Protein AF-A0A4Q3SPD7-F1 (afdb_monomer)

Radius of gyration: 38.44 Å; Cα contacts (8 Å, |Δi|>4): 669; chains: 1; bounding box: 92×54×125 Å

Mean predicted aligned error: 10.83 Å

Sequence (596 aa):
MHRRLLTLSLLIVLCNSGFAQQTYPFKVAFDRMLWHENVDKQQQRFLAPDGSIKFAIADAAKSQMLDAVTDAVDKTQQRIEQDSTTNGQVKTKYLRSLELMIRKYADRFDKKDFTPSIASPLIEGFNECMKLDEKGKSFEPVIQNYEYGVGKILTETFIYPPENPGSQASQVTVMLKYLYKYPDEILPELRKNPGLPHADSLIKIAAERDIRKLYDYAASRNALGTKIRNHPDETVRTVAAMASSKSGQLYFPFLDNVLKGKIRMEDIDKVKDNDFQYFRLMVNTRVDYARRLLPPTRDTAFEMQALTDMMARKAKDYFIREINALHANENENVRFKRIEGLTPQELYYLIVLGEDEIYTSSYLNVYKRIFQRMATPRSDSLLMSVNGDYFRKFIKMAAGYNTLNDFLSRMGKGNDSTLIKAFVIGLERSKDRGNLEDAVDVADSYSSIMDKNPAIAKYILDEVKRSYAVNVRNNNKKGKVIYNLLQVLFESADTTRKVDLSAKLGIPPIYSVDYKSLTDSAGRVVQQVFFYGDDDKDGQNSYVNFMAMFQGKADWKIAENPTRQWVTITSAKGKPIVIYANKPLYGENDPDAAAQ

pLDDT: mean 90.22, std 12.82, range [31.22, 98.81]

Secondary structure (DSSP, 8-state):
-------SSSSSSS----------SS---GGGHHHHHHHHHHHTTTB-TTSSB-S---HHHHHHHHHIIIIIHHHHHHHHHH-SSS-HHHHHHHHHHHHHHHHHHHHHTTBTTB-GGGHHHHHHHHHHHHHHHTTT---HHHHHHS-HHHHHHHHHH--SSSPPTTHHHHHHHHHHHHHHH-GGGHHHHHHH-TT-TTHHHHHHHHHHH-HHHHHHHHHSSSHHHHHHHT-SSHHHHHHHHHHHSTTGGGGGGGHHHHHTTSS-HHHHHTTTT-HHHHHHHHHHHHHHHHHHHSTTT----TTHHHHHHHHHHHIIIIIIHHHHHTTT---HHHHTGGGTT--HHHHHHHHHHTTTT--HHHHHHHHHHHHHH-SS--HHHHHHHTTTTTHHHHHHHHHHTT-HHHHHHTSPTTHHHHHHHHHHTTGGG-SSSS--HHHHHHHHHHHHHHHH-HHHHHHHHHHHHHHHHHHHHTT-HHHHHHHHHHHHHHHHHSGGG---HHHHHT---SS---GGGSB-TTS-EEEEE-----TT-HHHHHHHHHHHTTTT-TTEEEEE-TTSSEEEEEESSSS-EEEEEEPPP-SSS--HHHH-

Structure (mmCIF, N/CA/C/O backbone):
data_AF-A0A4Q3SPD7-F1
#
_entry.id   AF-A0A4Q3SPD7-F1
#
loop_
_atom_site.group_PDB
_atom_site.id
_atom_site.type_symbol
_atom_site.label_atom_id
_atom_site.label_alt_id
_atom_site.label_comp_id
_atom_site.label_asym_id
_atom_site.label_entity_id
_atom_site.label_seq_id
_atom_site.pdbx_PDB_ins_code
_atom_site.Cartn_x
_atom_site.Cartn_y
_atom_site.Cartn_z
_atom_site.occupancy
_atom_site.B_iso_or_equiv
_atom_site.auth_seq_id
_atom_site.auth_comp_id
_atom_site.auth_asym_id
_atom_site.auth_atom_id
_atom_site.pdbx_PDB_model_num
ATOM 1 N N . MET A 1 1 ? 28.235 3.013 88.248 1.00 39.62 1 MET A N 1
ATOM 2 C CA . MET A 1 1 ? 26.810 2.617 88.169 1.00 39.62 1 MET A CA 1
ATOM 3 C C . MET A 1 1 ? 25.947 3.779 88.661 1.00 39.62 1 MET A C 1
ATOM 5 O O . MET A 1 1 ? 25.801 3.976 89.860 1.00 39.62 1 MET A O 1
ATOM 9 N N . HIS A 1 2 ? 25.469 4.618 87.740 1.00 33.81 2 HIS A N 1
ATOM 10 C CA . HIS A 1 2 ? 24.621 5.797 87.985 1.00 33.81 2 HIS A CA 1
ATOM 11 C C . HIS A 1 2 ? 23.320 5.590 87.196 1.00 33.81 2 HIS A C 1
ATOM 13 O O . HIS A 1 2 ? 23.377 5.250 86.023 1.00 33.81 2 HIS A O 1
ATOM 19 N N . ARG A 1 3 ? 22.184 5.421 87.879 1.00 35.62 3 ARG A N 1
ATOM 20 C CA . ARG A 1 3 ? 21.223 6.442 88.352 1.00 35.62 3 ARG A CA 1
ATOM 21 C C . ARG A 1 3 ? 20.311 6.992 87.243 1.00 35.62 3 ARG A C 1
ATOM 23 O O . ARG A 1 3 ? 20.746 7.669 86.325 1.00 35.62 3 ARG A O 1
ATOM 30 N N . ARG A 1 4 ? 19.021 6.698 87.442 1.00 41.88 4 ARG A N 1
ATOM 31 C CA . ARG A 1 4 ? 17.816 7.363 86.926 1.00 41.88 4 ARG A CA 1
ATOM 32 C C . ARG A 1 4 ? 17.963 8.893 86.911 1.00 41.88 4 ARG A C 1
ATOM 34 O O . ARG A 1 4 ? 18.362 9.420 87.942 1.00 41.88 4 ARG A O 1
ATOM 41 N N . LEU A 1 5 ? 17.560 9.547 85.814 1.00 39.69 5 LEU A N 1
ATOM 42 C CA . LEU A 1 5 ? 16.805 10.818 85.717 1.00 39.69 5 LEU A CA 1
ATOM 43 C C . LEU A 1 5 ? 17.009 11.433 84.321 1.00 39.69 5 LEU A C 1
ATOM 45 O O . LEU A 1 5 ? 18.045 12.036 84.084 1.00 39.69 5 LEU A O 1
ATOM 49 N N . LEU A 1 6 ? 16.026 11.288 83.424 1.00 36.50 6 LEU A N 1
ATOM 50 C CA . LEU A 1 6 ? 15.615 12.321 82.452 1.00 36.50 6 LEU A CA 1
ATOM 51 C C . LEU A 1 6 ? 14.351 11.858 81.702 1.00 36.50 6 LEU A C 1
ATOM 53 O O . LEU A 1 6 ? 14.340 11.547 80.517 1.00 36.50 6 LEU A O 1
ATOM 57 N N . THR A 1 7 ? 13.263 11.760 82.463 1.00 42.75 7 THR A N 1
ATOM 58 C CA . THR A 1 7 ? 11.887 11.925 81.975 1.00 42.75 7 THR A CA 1
ATOM 59 C C . THR A 1 7 ? 11.552 13.419 81.927 1.00 42.75 7 THR A C 1
ATOM 61 O O . THR A 1 7 ? 12.096 14.175 82.727 1.00 42.75 7 THR A O 1
ATOM 64 N N . LEU A 1 8 ? 10.596 13.787 81.063 1.00 40.22 8 LEU A N 1
ATOM 65 C CA . LEU A 1 8 ? 10.052 15.131 80.782 1.00 40.22 8 LEU A CA 1
ATOM 66 C C . LEU A 1 8 ? 10.917 16.008 79.863 1.00 40.22 8 LEU A C 1
ATOM 68 O O . LEU A 1 8 ? 11.826 16.674 80.340 1.00 40.22 8 LEU A O 1
ATOM 72 N N . SER A 1 9 ? 10.588 16.027 78.559 1.00 37.09 9 SER A N 1
ATOM 73 C CA . SER A 1 9 ? 10.595 17.219 77.665 1.00 37.09 9 SER A CA 1
ATOM 74 C C . SER A 1 9 ? 10.447 16.892 76.164 1.00 37.09 9 SER A C 1
ATOM 76 O O . SER A 1 9 ? 10.508 17.799 75.344 1.00 37.09 9 SER A O 1
ATOM 78 N N . LEU A 1 10 ? 10.211 15.636 75.761 1.00 34.19 10 LEU A N 1
ATOM 79 C CA . LEU A 1 10 ? 10.051 15.281 74.339 1.00 34.19 10 LEU A CA 1
ATOM 80 C C . LEU A 1 10 ? 8.706 14.602 74.032 1.00 34.19 10 LEU A C 1
ATOM 82 O O . LEU A 1 10 ? 8.649 13.585 73.351 1.00 34.19 10 LEU A O 1
ATOM 86 N N . LEU A 1 11 ? 7.615 15.144 74.580 1.00 36.06 11 LEU A N 1
ATOM 87 C CA . LEU A 1 11 ? 6.262 14.631 74.338 1.00 36.06 11 LEU A CA 1
ATOM 88 C C . LEU A 1 11 ? 5.234 15.744 74.083 1.00 36.06 11 LEU A C 1
ATOM 90 O O . LEU A 1 11 ? 4.085 15.590 74.456 1.00 36.06 11 LEU A O 1
ATOM 94 N N . ILE A 1 12 ? 5.631 16.872 73.478 1.00 39.94 12 ILE A N 1
ATOM 95 C CA . ILE A 1 12 ? 4.698 17.912 72.988 1.00 39.94 12 ILE A CA 1
ATOM 96 C C . ILE A 1 12 ? 5.295 18.620 71.752 1.00 39.94 12 ILE A C 1
ATOM 98 O O . ILE A 1 12 ? 5.558 19.810 71.807 1.00 39.94 12 ILE A O 1
ATOM 102 N N . VAL A 1 13 ? 5.565 17.914 70.640 1.00 38.75 13 VAL A N 1
ATOM 103 C CA . VAL A 1 13 ? 5.771 18.559 69.307 1.00 38.75 13 VAL A CA 1
ATOM 104 C C . VAL A 1 13 ? 5.220 17.720 68.125 1.00 38.75 13 VAL A C 1
ATOM 106 O O . VAL A 1 13 ? 5.372 18.100 66.974 1.00 38.75 13 VAL A O 1
ATOM 109 N N . LEU A 1 14 ? 4.510 16.602 68.340 1.00 37.41 14 LEU A N 1
ATOM 110 C CA . LEU A 1 14 ? 4.009 15.753 67.230 1.00 37.41 14 LEU A CA 1
ATOM 111 C C . LEU A 1 14 ? 2.479 15.623 67.139 1.00 37.41 14 LEU A C 1
ATOM 113 O O . LEU A 1 14 ? 1.964 14.652 66.597 1.00 37.41 14 LEU A O 1
ATOM 117 N N . CYS A 1 15 ? 1.731 16.618 67.609 1.00 37.59 15 CYS A N 1
ATOM 118 C CA . CYS A 1 15 ? 0.287 16.710 67.368 1.00 37.59 15 CYS A CA 1
ATOM 119 C C . CYS A 1 15 ? -0.075 18.119 66.904 1.00 37.59 15 CYS A C 1
ATOM 121 O O . CYS A 1 15 ? -0.660 18.889 67.649 1.00 37.59 15 CYS A O 1
ATOM 123 N N . ASN A 1 16 ? 0.342 18.470 65.688 1.00 32.50 16 ASN A N 1
ATOM 124 C CA . ASN A 1 16 ? -0.227 19.576 64.915 1.00 32.50 16 ASN A CA 1
ATOM 125 C C . ASN A 1 16 ? 0.020 19.334 63.418 1.00 32.50 16 ASN A C 1
ATOM 127 O O . ASN A 1 16 ? 0.644 20.118 62.715 1.00 32.50 16 ASN A O 1
ATOM 131 N N . SER A 1 17 ? -0.473 18.204 62.921 1.00 33.53 17 SER A N 1
ATOM 132 C CA . SER A 1 17 ? -1.055 18.166 61.580 1.00 33.53 17 SER A CA 1
ATOM 133 C C . SER A 1 17 ? -2.545 17.978 61.816 1.00 33.53 17 SER A C 1
ATOM 135 O O . SER A 1 17 ? -3.012 16.875 62.081 1.00 33.53 17 SER A O 1
ATOM 137 N N . GLY A 1 18 ? -3.269 19.096 61.871 1.00 31.22 18 GLY A N 1
ATOM 138 C CA . GLY A 1 18 ? -4.717 19.068 61.982 1.00 31.22 18 GLY A CA 1
ATOM 139 C C . GLY A 1 18 ? -5.280 18.239 60.834 1.00 31.22 18 GLY A C 1
ATOM 140 O O . GLY A 1 18 ? -5.078 18.574 59.669 1.00 31.22 18 GLY A O 1
ATOM 141 N N . PHE A 1 19 ? -5.993 17.165 61.166 1.00 34.12 19 PHE A N 1
ATOM 142 C CA . PHE A 1 19 ? -7.056 16.682 60.302 1.00 34.12 19 PHE A CA 1
ATOM 143 C C . PHE A 1 19 ? -8.060 17.831 60.230 1.00 34.12 19 PHE A C 1
ATOM 145 O O . PHE A 1 19 ? -8.845 18.033 61.154 1.00 34.12 19 PHE A O 1
ATOM 152 N N . ALA A 1 20 ? -7.961 18.665 59.194 1.00 35.44 20 ALA A N 1
ATOM 153 C CA . ALA A 1 20 ? -9.017 19.607 58.885 1.00 35.44 20 ALA A CA 1
ATOM 154 C C . ALA A 1 20 ? -10.271 18.763 58.642 1.00 35.44 20 ALA A C 1
ATOM 156 O O . ALA A 1 20 ? -10.346 18.027 57.662 1.00 35.44 20 ALA A O 1
ATOM 157 N N . GLN A 1 21 ? -11.204 18.796 59.591 1.00 44.88 21 GLN A N 1
ATOM 158 C CA . GLN A 1 21 ? -12.477 18.110 59.465 1.00 44.88 21 GLN A CA 1
ATOM 159 C C . GLN A 1 21 ? -13.222 18.792 58.319 1.00 44.88 21 GLN A C 1
ATOM 161 O O . GLN A 1 21 ? -13.657 19.942 58.439 1.00 44.88 21 GLN A O 1
ATOM 166 N N . GLN A 1 22 ? -13.266 18.121 57.169 1.00 58.56 22 GLN A N 1
ATOM 167 C CA . GLN A 1 22 ? -13.904 18.635 55.968 1.00 58.56 22 GLN A CA 1
ATOM 168 C C . GLN A 1 22 ? -15.369 18.921 56.312 1.00 58.56 22 GLN A C 1
ATOM 170 O O . GLN A 1 22 ? -16.116 18.042 56.741 1.00 58.56 22 GLN A O 1
ATOM 175 N N . THR A 1 23 ? -15.748 20.197 56.264 1.00 69.00 23 THR A N 1
ATOM 176 C CA . THR A 1 23 ? -17.070 20.634 56.715 1.00 69.00 23 THR A CA 1
ATOM 177 C C . THR A 1 23 ? -18.000 20.642 55.511 1.00 69.00 23 THR A C 1
ATOM 179 O O . THR A 1 23 ? -17.898 21.519 54.656 1.00 69.00 23 THR A O 1
ATOM 182 N N . TYR A 1 24 ? -18.892 19.655 55.428 1.00 83.19 24 TYR A N 1
ATOM 183 C CA . TYR A 1 24 ? -19.903 19.588 54.372 1.00 83.19 24 TYR A CA 1
ATOM 184 C C . TYR A 1 24 ? -20.965 20.687 54.554 1.00 83.19 24 TYR A C 1
ATOM 186 O O . TYR A 1 24 ? -21.373 20.965 55.685 1.00 83.19 24 TYR A O 1
ATOM 194 N N . PRO A 1 25 ? -21.504 21.268 53.463 1.00 84.94 25 PRO A N 1
ATOM 195 C CA . PRO A 1 25 ? -22.602 22.239 53.534 1.00 84.94 25 PRO A CA 1
ATOM 196 C C . PRO A 1 25 ? -23.957 21.601 53.906 1.00 84.94 25 PRO A C 1
ATOM 198 O O . PRO A 1 25 ? -24.983 22.277 53.944 1.00 84.94 25 PRO A O 1
ATOM 201 N N . PHE A 1 26 ? -23.982 20.294 54.179 1.00 89.62 26 PHE A N 1
ATOM 202 C CA . PHE A 1 26 ? -25.148 19.523 54.597 1.00 89.62 26 PHE A CA 1
ATOM 203 C C . PHE A 1 26 ? -24.781 18.566 55.739 1.00 89.62 26 PHE A C 1
ATOM 205 O O . PHE A 1 26 ? -23.623 18.200 55.929 1.00 89.62 26 PHE A O 1
ATOM 212 N N . LYS A 1 27 ? -25.784 18.139 56.514 1.00 89.25 27 LYS A N 1
ATOM 213 C CA . LYS A 1 27 ? -25.583 17.209 57.631 1.00 89.25 27 LYS A CA 1
ATOM 214 C C . LYS A 1 27 ? -25.333 15.790 57.111 1.00 89.25 27 LYS A C 1
ATOM 216 O O . LYS A 1 27 ? -26.245 15.177 56.564 1.00 89.25 27 LYS A O 1
ATOM 221 N N . VAL A 1 28 ? -24.132 15.272 57.353 1.00 91.12 28 VAL A N 1
ATOM 222 C CA . VAL A 1 28 ? -23.743 13.881 57.070 1.00 91.12 28 VAL A CA 1
ATOM 223 C C . VAL A 1 28 ? -23.916 13.033 58.329 1.00 91.12 28 VAL A C 1
ATOM 225 O O . VAL A 1 28 ? -23.489 13.432 59.416 1.00 91.12 28 VAL A O 1
ATOM 228 N N . ALA A 1 29 ? -24.550 11.865 58.215 1.00 91.38 29 ALA A N 1
ATOM 229 C CA . ALA A 1 29 ? -24.620 10.934 59.338 1.00 91.38 29 ALA A CA 1
ATOM 230 C C . ALA A 1 29 ? -23.245 10.317 59.647 1.00 91.38 29 ALA A C 1
ATOM 232 O O . ALA A 1 29 ? -22.481 9.967 58.746 1.00 91.38 29 ALA A O 1
ATOM 233 N N . PHE A 1 30 ? -22.940 10.158 60.938 1.00 90.31 30 PHE A N 1
ATOM 234 C CA . PHE A 1 30 ? -21.618 9.729 61.407 1.00 90.31 30 PHE A CA 1
ATOM 235 C C . PHE A 1 30 ? -21.178 8.376 60.825 1.00 90.31 30 PHE A C 1
ATOM 237 O O . PHE A 1 30 ? -20.026 8.215 60.435 1.00 90.31 30 PHE A O 1
ATOM 244 N N . ASP A 1 31 ? -22.108 7.429 60.684 1.00 91.44 31 ASP A N 1
ATOM 245 C CA . ASP A 1 31 ? -21.883 6.098 60.107 1.00 91.44 31 ASP A CA 1
ATOM 246 C C . ASP A 1 31 ? -21.525 6.118 58.609 1.00 91.44 31 ASP A C 1
ATOM 248 O O . ASP A 1 31 ? -21.060 5.109 58.072 1.00 91.44 31 ASP A O 1
ATOM 252 N N . ARG A 1 32 ? -21.722 7.255 57.926 1.00 94.69 32 ARG A N 1
ATOM 253 C CA . ARG A 1 32 ? -21.421 7.429 56.499 1.00 94.69 32 ARG A CA 1
ATOM 254 C C . ARG A 1 32 ? -20.314 8.427 56.188 1.00 94.69 32 ARG A C 1
ATOM 256 O O . ARG A 1 32 ? -19.920 8.491 55.026 1.00 94.69 32 ARG A O 1
ATOM 263 N N . MET A 1 33 ? -19.776 9.129 57.187 1.00 94.62 33 MET A N 1
ATOM 264 C CA . MET A 1 33 ? -18.723 10.137 56.998 1.00 94.62 33 MET A CA 1
ATOM 265 C C . MET A 1 33 ? -17.546 9.596 56.173 1.00 94.62 33 MET A C 1
ATOM 267 O O . MET A 1 33 ? -17.168 10.189 55.170 1.00 94.62 33 MET A O 1
ATOM 271 N N . LEU A 1 34 ? -17.075 8.391 56.509 1.00 95.25 34 LEU A N 1
ATOM 272 C CA . LEU A 1 34 ? -15.985 7.715 55.799 1.00 95.25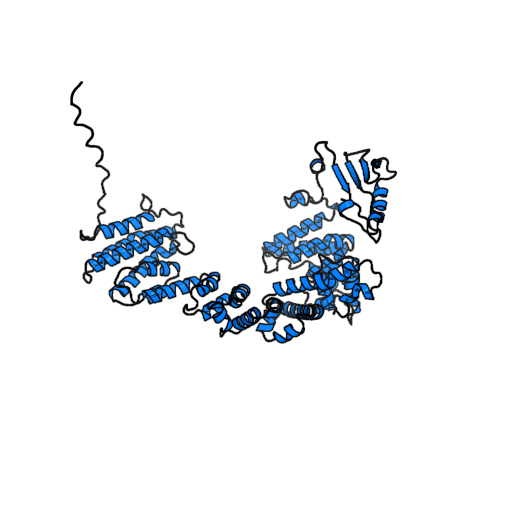 34 LEU A CA 1
ATOM 273 C C . LEU A 1 34 ? -16.244 7.553 54.288 1.00 95.25 34 LEU A C 1
ATOM 275 O O . LEU A 1 34 ? -15.311 7.563 53.490 1.00 95.25 34 LEU A O 1
ATOM 279 N N . TRP A 1 35 ? -17.496 7.346 53.871 1.00 96.19 35 TRP A N 1
ATOM 280 C CA . TRP A 1 35 ? -17.816 7.132 52.458 1.00 96.19 35 TRP A CA 1
ATOM 281 C C . TRP A 1 35 ? -17.808 8.434 51.660 1.00 96.19 35 TRP A C 1
ATOM 283 O O . TRP A 1 35 ? -17.370 8.399 50.515 1.00 96.19 35 TRP A O 1
ATOM 293 N N . HIS A 1 36 ? -18.219 9.552 52.267 1.00 97.00 36 HIS A N 1
ATOM 294 C CA . HIS A 1 36 ? -18.074 10.885 51.669 1.00 97.00 36 HIS A CA 1
ATOM 295 C C . HIS A 1 36 ? -16.592 11.284 51.589 1.00 97.00 36 HIS A C 1
ATOM 297 O O . HIS A 1 36 ? -16.094 11.604 50.516 1.00 97.00 36 HIS A O 1
ATOM 303 N N . GLU A 1 37 ? -15.822 11.093 52.666 1.00 96.25 37 GLU A N 1
ATOM 304 C CA . GLU A 1 37 ? -14.374 11.374 52.670 1.00 96.25 37 GLU A CA 1
ATOM 305 C C . GLU A 1 37 ? -13.610 10.574 51.596 1.00 96.25 37 GLU A C 1
ATOM 307 O O . GLU A 1 37 ? -12.641 11.051 50.999 1.00 96.25 37 GLU A O 1
ATOM 312 N N . ASN A 1 38 ? -14.046 9.343 51.313 1.00 97.50 38 ASN A N 1
ATOM 313 C CA . ASN A 1 38 ? -13.454 8.528 50.256 1.00 97.50 38 ASN A CA 1
ATOM 314 C C . ASN A 1 38 ? -13.746 9.069 48.848 1.00 97.50 38 ASN A C 1
ATOM 316 O O . ASN A 1 38 ? -12.876 8.958 47.984 1.00 97.50 38 ASN A O 1
ATOM 320 N N . VAL A 1 39 ? -14.927 9.646 48.607 1.00 97.44 39 VAL A N 1
ATOM 321 C CA . VAL A 1 39 ? -15.259 10.320 47.341 1.00 97.44 39 VAL A CA 1
ATOM 322 C C . VAL A 1 39 ? -14.387 11.565 47.182 1.00 97.44 39 VAL A C 1
ATOM 324 O O . VAL A 1 39 ? -13.690 11.687 46.170 1.00 97.44 39 VAL A O 1
ATOM 327 N N . ASP A 1 40 ? -14.316 12.400 48.219 1.00 95.44 40 ASP A N 1
ATOM 328 C CA . ASP A 1 40 ? -13.509 13.624 48.242 1.00 95.44 40 ASP A CA 1
ATOM 329 C C . ASP A 1 40 ? -12.033 13.327 47.967 1.00 95.44 40 ASP A C 1
ATOM 331 O O . ASP A 1 40 ? -11.380 13.984 47.152 1.00 95.44 40 ASP A O 1
ATOM 335 N N . LYS A 1 41 ? -11.505 12.254 48.566 1.00 96.56 41 LYS A N 1
ATOM 336 C CA . LYS A 1 41 ? -10.143 11.781 48.303 1.00 96.56 41 LYS A CA 1
ATOM 337 C C . LYS A 1 41 ? -9.902 11.469 46.823 1.00 96.56 41 LYS A C 1
ATOM 339 O O . LYS A 1 41 ? -8.797 11.707 46.330 1.00 96.56 41 LYS A O 1
ATOM 344 N N . GLN A 1 42 ? -10.893 10.937 46.102 1.00 96.44 42 GLN A N 1
ATOM 345 C CA . GLN A 1 42 ? -10.764 10.713 44.660 1.00 96.44 42 GLN A CA 1
ATOM 346 C C . GLN A 1 42 ? -10.896 12.019 43.861 1.00 96.44 42 GLN A C 1
ATOM 348 O O . GLN A 1 42 ? -10.173 12.169 42.876 1.00 96.44 42 GLN A O 1
ATOM 353 N N . GLN A 1 43 ? -11.720 12.986 44.286 1.00 94.94 43 GLN A N 1
ATOM 354 C CA . GLN A 1 43 ? -11.799 14.318 43.655 1.00 94.94 43 GLN A CA 1
ATOM 355 C C . GLN A 1 43 ? -10.451 15.053 43.729 1.00 94.94 43 GLN A C 1
ATOM 357 O O . GLN A 1 43 ? -9.970 15.578 42.723 1.00 94.94 43 GLN A O 1
ATOM 362 N N . GLN A 1 44 ? -9.756 14.971 44.871 1.00 95.12 44 GLN A N 1
ATOM 363 C CA . GLN A 1 44 ? -8.416 15.552 45.056 1.00 95.12 44 GLN A CA 1
ATOM 364 C C . GLN A 1 44 ? -7.360 14.992 44.088 1.00 95.12 44 GLN A C 1
ATOM 366 O O . GLN A 1 44 ? -6.318 15.605 43.857 1.00 95.12 44 GLN A O 1
ATOM 371 N N . ARG A 1 45 ? -7.612 13.848 43.436 1.00 95.06 45 ARG A N 1
ATOM 372 C CA . ARG A 1 45 ? -6.710 13.337 42.395 1.00 95.06 45 ARG A CA 1
ATOM 373 C C . ARG A 1 45 ? -6.709 14.190 41.132 1.00 95.06 45 ARG A C 1
ATOM 375 O O . ARG A 1 45 ? -5.779 14.026 40.345 1.00 95.06 45 ARG A O 1
ATOM 382 N N . PHE A 1 46 ? -7.676 15.084 40.948 1.00 93.62 46 PHE A N 1
ATOM 383 C CA . PHE A 1 46 ? -7.748 15.996 39.807 1.00 93.62 46 PHE A CA 1
ATOM 384 C C . PHE A 1 46 ? -7.281 17.418 40.128 1.00 93.62 46 PHE A C 1
ATOM 386 O O . PHE A 1 46 ? -6.952 18.164 39.205 1.00 93.62 46 PHE A O 1
ATOM 393 N N . LEU A 1 47 ? -7.203 17.769 41.413 1.00 93.44 47 LEU A N 1
ATOM 394 C CA . LEU A 1 47 ? -6.960 19.131 41.872 1.00 93.44 47 LEU A CA 1
ATOM 395 C C . LEU A 1 47 ? -5.495 19.356 42.265 1.00 93.44 47 LEU A C 1
ATOM 397 O O . LEU A 1 47 ? -4.804 18.454 42.744 1.00 93.44 47 LEU A O 1
ATOM 401 N N . ALA A 1 48 ? -5.013 20.569 42.023 1.00 91.44 48 ALA A N 1
ATOM 402 C CA . ALA A 1 48 ? -3.779 21.106 42.572 1.00 91.44 48 ALA A CA 1
ATOM 403 C C . ALA A 1 48 ? -4.057 21.731 43.957 1.00 91.44 48 ALA A C 1
ATOM 405 O O . ALA A 1 48 ? -5.218 21.941 44.312 1.00 91.44 48 ALA A O 1
ATOM 406 N N . PRO A 1 49 ? -3.019 22.049 44.757 1.00 88.31 49 PRO A N 1
ATOM 407 C CA . PRO A 1 49 ? -3.207 22.653 46.081 1.00 88.31 49 PRO A CA 1
ATOM 408 C C . PRO A 1 49 ? -3.979 23.983 46.083 1.00 88.31 49 PRO A C 1
ATOM 410 O O . PRO A 1 49 ? -4.525 24.361 47.113 1.00 88.31 49 PRO A O 1
ATOM 413 N N . ASP A 1 50 ? -4.025 24.686 44.949 1.00 87.50 50 ASP A N 1
ATOM 414 C CA . ASP A 1 50 ? -4.780 25.929 44.749 1.00 87.50 50 ASP A CA 1
ATOM 415 C C . ASP A 1 50 ? -6.250 25.701 44.337 1.00 87.50 50 ASP A C 1
ATOM 417 O O . ASP A 1 50 ? -6.973 26.660 44.080 1.00 87.50 50 ASP A O 1
ATOM 421 N N . GLY A 1 51 ? -6.695 24.442 44.261 1.00 84.75 51 GLY A N 1
ATOM 422 C CA . GLY A 1 51 ? -8.046 24.060 43.849 1.00 84.75 51 GLY A CA 1
ATOM 423 C C . GLY A 1 51 ? -8.265 24.029 42.334 1.00 84.75 51 GLY A C 1
ATOM 424 O O . GLY A 1 51 ? -9.362 23.696 41.892 1.00 84.75 51 GLY A O 1
ATOM 425 N N . SER A 1 52 ? -7.250 24.332 41.520 1.00 88.62 52 SER A N 1
ATOM 426 C CA . SER A 1 52 ? -7.344 24.256 40.058 1.00 88.62 52 SER A CA 1
ATOM 427 C C . SER A 1 52 ? -7.134 22.828 39.535 1.00 88.62 52 SER A C 1
ATOM 429 O O . SER A 1 52 ? -6.591 21.968 40.227 1.00 88.62 52 SER A O 1
ATOM 431 N N . ILE A 1 53 ? -7.534 22.543 38.287 1.00 91.62 53 ILE A N 1
ATOM 432 C CA . ILE A 1 53 ? -7.203 21.262 37.639 1.00 91.62 53 ILE A CA 1
ATOM 433 C C . ILE A 1 53 ? -5.685 21.161 37.455 1.00 91.62 53 ILE A C 1
ATOM 435 O O . ILE A 1 53 ? -5.093 21.931 36.698 1.00 91.62 53 ILE A O 1
ATOM 439 N N . LYS A 1 54 ? -5.057 20.157 38.079 1.00 92.06 54 LYS A N 1
ATOM 440 C CA . LYS A 1 54 ? -3.591 19.987 38.055 1.00 92.06 54 LYS A CA 1
ATOM 441 C C . LYS A 1 54 ? -3.020 19.526 36.710 1.00 92.06 54 LYS A C 1
ATOM 443 O O . LYS A 1 54 ? -1.804 19.472 36.543 1.00 92.06 54 LYS A O 1
ATOM 448 N N . PHE A 1 55 ? -3.878 19.119 35.775 1.00 88.25 55 PHE A N 1
ATOM 449 C CA . PHE A 1 55 ? -3.475 18.592 34.473 1.00 88.25 55 PHE A CA 1
ATOM 450 C C . PHE A 1 55 ? -3.316 19.705 33.432 1.00 88.25 55 PHE A C 1
ATOM 452 O O . PHE A 1 55 ? -4.118 20.639 33.353 1.00 88.25 55 PHE A O 1
ATOM 459 N N . ALA A 1 56 ? -2.287 19.580 32.592 1.00 86.75 56 ALA A N 1
ATOM 460 C CA . ALA A 1 56 ? -1.985 20.527 31.524 1.00 86.75 56 ALA A CA 1
ATOM 461 C C . ALA A 1 56 ? -2.910 20.315 30.308 1.00 86.75 56 ALA A C 1
ATOM 463 O O . ALA A 1 56 ? -2.513 19.738 29.301 1.00 86.75 56 ALA A O 1
ATOM 464 N N . ILE A 1 57 ? -4.158 20.775 30.422 1.00 86.06 57 ILE A N 1
ATOM 465 C CA . ILE A 1 57 ? -5.191 20.698 29.374 1.00 86.06 57 ILE A CA 1
ATOM 466 C C . ILE A 1 57 ? -5.658 22.102 28.954 1.00 86.06 57 ILE A C 1
ATOM 468 O O . ILE A 1 57 ? -5.351 23.085 29.628 1.00 86.06 57 ILE A O 1
ATOM 472 N N . ALA A 1 58 ? -6.393 22.210 27.842 1.00 85.94 58 ALA A N 1
ATOM 473 C CA . ALA A 1 58 ? -6.919 23.489 27.352 1.00 85.94 58 ALA A CA 1
ATOM 474 C C . ALA A 1 58 ? -7.864 24.156 28.370 1.00 85.94 58 ALA A C 1
ATOM 476 O O . ALA A 1 58 ? -8.651 23.469 29.020 1.00 85.94 58 ALA A O 1
ATOM 477 N N . ASP A 1 59 ? -7.844 25.489 28.469 1.00 82.75 59 ASP A N 1
ATOM 478 C CA . ASP A 1 59 ? -8.567 26.223 29.523 1.00 82.75 59 ASP A CA 1
ATOM 479 C C . ASP A 1 59 ? -10.086 25.991 29.504 1.00 82.75 59 ASP A C 1
ATOM 481 O O . ASP A 1 59 ? -10.697 25.797 30.554 1.00 82.75 59 ASP A O 1
ATOM 485 N N . ALA A 1 60 ? -10.692 25.896 28.315 1.00 81.06 60 ALA A N 1
ATOM 486 C CA . ALA A 1 60 ? -12.109 25.550 28.179 1.00 81.06 60 ALA A CA 1
ATOM 487 C C . ALA A 1 60 ? -12.432 24.161 28.767 1.00 81.06 60 ALA A C 1
ATOM 489 O O . ALA A 1 60 ? -13.461 23.981 29.415 1.00 81.06 60 ALA A O 1
ATOM 490 N N . ALA A 1 61 ? -11.528 23.191 28.591 1.00 83.75 61 ALA A N 1
ATOM 491 C CA . ALA A 1 61 ? -11.675 21.851 29.149 1.00 83.75 61 ALA A CA 1
ATOM 492 C C . ALA A 1 61 ? -11.410 21.822 30.663 1.00 83.75 61 ALA A C 1
ATOM 494 O O . ALA A 1 61 ? -12.028 21.023 31.362 1.00 83.75 61 ALA A O 1
ATOM 495 N N . LYS A 1 62 ? -10.538 22.699 31.189 1.00 86.12 62 LYS A N 1
ATOM 496 C CA . LYS A 1 62 ? -10.300 22.820 32.638 1.00 86.12 62 LYS A CA 1
ATOM 497 C C . LYS A 1 62 ? -11.553 23.247 33.385 1.00 86.12 62 LYS A C 1
ATOM 499 O O . LYS A 1 62 ? -11.873 22.610 34.379 1.00 86.12 62 LYS A O 1
ATOM 504 N N . SER A 1 63 ? -12.255 24.281 32.913 1.00 84.38 63 SER A N 1
ATOM 505 C CA . SER A 1 63 ? -13.459 24.781 33.594 1.00 84.38 63 SER A CA 1
ATOM 506 C C . SER A 1 63 ? -14.552 23.714 33.647 1.00 84.38 63 SER A C 1
ATOM 508 O O . SER A 1 63 ? -15.037 23.389 34.722 1.00 84.38 63 SER A O 1
ATOM 510 N N . GLN A 1 64 ? -14.873 23.100 32.503 1.00 84.25 64 GLN A N 1
ATOM 511 C CA . GLN A 1 64 ? -15.895 22.047 32.431 1.00 84.25 64 GLN A CA 1
ATOM 512 C C . GLN A 1 64 ? -15.553 20.839 33.305 1.00 84.25 64 GLN A C 1
ATOM 514 O O . GLN A 1 64 ? -16.426 20.237 33.929 1.00 84.25 64 GLN A O 1
ATOM 519 N N . MET A 1 65 ? -14.272 20.471 33.336 1.00 89.25 65 MET A N 1
ATOM 520 C CA . MET A 1 65 ? -13.799 19.367 34.150 1.00 89.25 65 MET A CA 1
ATOM 521 C C . MET A 1 65 ? -13.835 19.705 35.638 1.00 89.25 65 MET A C 1
ATOM 523 O O . MET A 1 65 ? -14.242 18.843 36.409 1.00 89.25 65 MET A O 1
ATOM 527 N N . LEU A 1 66 ? -13.433 20.918 36.032 1.00 90.25 66 LEU A N 1
ATOM 528 C CA . LEU A 1 66 ? -13.479 21.382 37.418 1.00 90.25 66 LEU A CA 1
ATOM 529 C C . LEU A 1 66 ? -14.908 21.292 37.950 1.00 90.25 66 LEU A C 1
ATOM 531 O O . LEU A 1 66 ? -15.144 20.528 38.879 1.00 90.25 66 LEU A O 1
ATOM 535 N N . ASP A 1 67 ? -15.858 21.929 37.265 1.00 90.06 67 ASP A N 1
ATOM 536 C CA . ASP A 1 67 ? -17.276 21.921 37.641 1.00 90.06 67 ASP A CA 1
ATOM 537 C C . ASP A 1 67 ? -17.835 20.491 37.764 1.00 90.06 67 ASP A C 1
ATOM 539 O O . ASP A 1 67 ? -18.640 20.187 38.648 1.00 90.06 67 ASP A O 1
ATOM 543 N N . ALA A 1 68 ? -17.406 19.583 36.881 1.00 92.19 68 ALA A N 1
ATOM 544 C CA . ALA A 1 68 ? -17.836 18.191 36.913 1.00 92.19 68 ALA A CA 1
ATOM 545 C C . ALA A 1 68 ? -17.242 17.414 38.097 1.00 92.19 68 ALA A C 1
ATOM 547 O O . ALA A 1 68 ? -17.970 16.683 38.765 1.00 92.19 68 ALA A O 1
ATOM 548 N N . VAL A 1 69 ? -15.935 17.530 38.354 1.00 92.19 69 VAL A N 1
ATOM 549 C CA . VAL A 1 69 ? -15.258 16.735 39.393 1.00 92.19 69 VAL A CA 1
ATOM 550 C C . VAL A 1 69 ? -15.380 17.340 40.789 1.00 92.19 69 VAL A C 1
ATOM 552 O O . VAL A 1 69 ? -15.143 16.616 41.750 1.00 92.19 69 VAL A O 1
ATOM 555 N N . THR A 1 70 ? -15.759 18.613 40.928 1.00 91.12 70 THR A N 1
ATOM 556 C CA . THR A 1 70 ? -16.073 19.247 42.219 1.00 91.12 70 THR A CA 1
ATOM 557 C C . THR A 1 70 ? -17.582 19.351 42.397 1.00 91.12 70 THR A C 1
ATOM 559 O O . THR A 1 70 ? -18.204 18.467 42.985 1.00 91.12 70 THR A O 1
ATOM 562 N N . ASP A 1 71 ? -18.198 20.368 41.806 1.00 91.25 71 ASP A N 1
ATOM 563 C CA . ASP A 1 71 ? -19.547 20.809 42.139 1.00 91.25 71 ASP A CA 1
ATOM 564 C C . ASP A 1 71 ? -20.599 19.748 41.820 1.00 91.25 71 ASP A C 1
ATOM 566 O O . ASP A 1 71 ? -21.539 19.538 42.590 1.00 91.25 71 ASP A O 1
ATOM 570 N N . ALA A 1 72 ? -20.479 19.073 40.675 1.00 94.69 72 ALA A N 1
ATOM 571 C CA . ALA A 1 72 ? -21.441 18.051 40.277 1.00 94.69 72 ALA A CA 1
ATOM 572 C C . ALA A 1 72 ? -21.313 16.769 41.120 1.00 94.69 72 ALA A C 1
ATOM 574 O O . ALA A 1 72 ? -22.329 16.136 41.433 1.00 94.69 72 ALA A O 1
ATOM 575 N N . VAL A 1 73 ? -20.094 16.403 41.530 1.00 96.19 73 VAL A N 1
ATOM 576 C CA . VAL A 1 73 ? -19.862 15.292 42.463 1.00 96.19 73 VAL A CA 1
ATOM 577 C C . VAL A 1 73 ? -20.434 15.635 43.836 1.00 96.19 73 VAL A C 1
ATOM 579 O O . VAL A 1 73 ? -21.232 14.854 44.350 1.00 96.19 73 VAL A O 1
ATOM 582 N N . ASP A 1 74 ? -20.147 16.816 44.381 1.00 95.31 74 ASP A N 1
ATOM 583 C CA . ASP A 1 74 ? -20.622 17.239 45.706 1.00 95.31 74 ASP A CA 1
ATOM 584 C C . ASP A 1 74 ? -22.150 17.334 45.763 1.00 95.31 74 ASP A C 1
ATOM 586 O O . ASP A 1 74 ? -22.782 16.854 46.707 1.00 95.31 74 ASP A O 1
ATOM 590 N N . LYS A 1 75 ? -22.781 17.850 44.700 1.00 95.62 75 LYS A N 1
ATOM 591 C CA . LYS A 1 75 ? -24.246 17.816 44.546 1.00 95.62 75 LYS A CA 1
ATOM 592 C C . LYS A 1 75 ? -24.788 16.387 44.515 1.00 95.62 75 LYS A C 1
ATOM 594 O O . LYS A 1 75 ? -25.878 16.128 45.025 1.00 95.62 75 LYS A O 1
ATOM 599 N N . THR A 1 76 ? -24.047 15.446 43.931 1.00 96.81 76 THR A N 1
ATOM 600 C CA . THR A 1 76 ? -24.430 14.028 43.910 1.00 96.81 76 THR A CA 1
ATOM 601 C C . THR A 1 76 ? -24.298 13.400 45.301 1.00 96.81 76 THR A C 1
ATOM 603 O O . THR A 1 76 ? -25.225 12.710 45.731 1.00 96.81 76 THR A O 1
ATOM 606 N N . GLN A 1 77 ? -23.224 13.701 46.043 1.00 97.12 77 GLN A N 1
ATOM 607 C CA . GLN A 1 77 ? -23.050 13.299 47.446 1.00 97.12 77 GLN A CA 1
ATOM 608 C C . GLN A 1 77 ? -24.204 13.804 48.320 1.00 97.12 77 GLN A C 1
ATOM 610 O O . GLN A 1 77 ? -24.841 13.027 49.036 1.00 97.12 77 GLN A O 1
ATOM 615 N N . GLN A 1 78 ? -24.529 15.095 48.197 1.00 96.38 78 GLN A N 1
ATOM 616 C CA . GLN A 1 78 ? -25.635 15.727 48.909 1.00 96.38 78 GLN A CA 1
ATOM 617 C C . GLN A 1 78 ? -26.970 15.046 48.598 1.00 96.38 78 GLN A C 1
ATOM 619 O O . GLN A 1 78 ? -27.733 14.742 49.515 1.00 96.38 78 GLN A O 1
ATOM 624 N N . ARG A 1 79 ? -27.248 14.768 47.316 1.00 95.31 79 ARG A N 1
ATOM 625 C CA . ARG A 1 79 ? -28.490 14.105 46.898 1.00 95.31 79 ARG A CA 1
ATOM 626 C C . ARG A 1 79 ? -28.630 12.718 47.521 1.00 95.31 79 ARG A C 1
ATOM 628 O O . ARG A 1 79 ? -29.710 12.390 47.996 1.00 95.31 79 ARG A O 1
ATOM 635 N N . ILE A 1 80 ? -27.557 11.924 47.533 1.00 96.31 80 ILE A N 1
ATOM 636 C CA . ILE A 1 80 ? -27.566 10.587 48.145 1.00 96.31 80 ILE A CA 1
ATOM 637 C C . ILE A 1 80 ? -27.817 10.691 49.657 1.00 96.31 80 ILE A C 1
ATOM 639 O O . ILE A 1 80 ? -28.622 9.943 50.210 1.00 96.31 80 ILE A O 1
ATOM 643 N N . GLU A 1 81 ? -27.159 11.629 50.343 1.00 95.56 81 GLU A N 1
ATOM 644 C CA . GLU A 1 81 ? -27.290 11.771 51.797 1.00 95.56 81 GLU A CA 1
ATOM 645 C C . GLU A 1 81 ? -28.691 12.239 52.214 1.00 95.56 81 GLU A C 1
ATOM 647 O O . GLU A 1 81 ? -29.259 11.717 53.178 1.00 95.56 81 GLU A O 1
ATOM 652 N N . GLN A 1 82 ? -29.267 13.185 51.470 1.00 94.31 82 GLN A N 1
ATOM 653 C CA . GLN A 1 82 ? -30.552 13.812 51.787 1.00 94.31 82 GLN A CA 1
ATOM 654 C C . GLN A 1 82 ? -31.778 13.032 51.293 1.00 94.31 82 GLN A C 1
ATOM 656 O O . GLN A 1 82 ? -32.895 13.373 51.676 1.00 94.31 82 GLN A O 1
ATOM 661 N N . ASP A 1 83 ? -31.602 11.982 50.487 1.00 92.38 83 ASP A N 1
ATOM 662 C CA . ASP A 1 83 ? -32.716 11.169 49.998 1.00 92.38 83 ASP A CA 1
ATOM 663 C C . ASP A 1 83 ? -33.462 10.479 51.155 1.00 92.38 83 ASP A C 1
ATOM 665 O O . ASP A 1 83 ? -32.909 9.655 51.884 1.00 92.38 83 ASP A O 1
ATOM 669 N N . SER A 1 84 ? -34.730 10.831 51.352 1.00 89.19 84 SER A N 1
ATOM 670 C CA . SER A 1 84 ? -35.574 10.276 52.413 1.00 89.19 84 SER A CA 1
ATOM 671 C C . SER A 1 84 ? -36.232 8.946 52.037 1.00 89.19 84 SER A C 1
ATOM 673 O O . SER A 1 84 ? -36.836 8.308 52.898 1.00 89.19 84 SER A O 1
ATOM 675 N N . THR A 1 85 ? -36.120 8.516 50.777 1.00 88.81 85 THR A N 1
ATOM 676 C CA . THR A 1 85 ? -36.773 7.307 50.253 1.00 88.81 85 THR A CA 1
ATOM 677 C C . THR A 1 85 ? -35.909 6.049 50.367 1.00 88.81 85 THR A C 1
ATOM 679 O O . THR A 1 85 ? -36.422 4.937 50.247 1.00 88.81 85 THR A O 1
ATOM 682 N N . THR A 1 86 ? -34.612 6.201 50.656 1.00 88.81 86 THR A N 1
ATOM 683 C CA . THR A 1 86 ? -33.637 5.107 50.746 1.00 88.81 86 THR A CA 1
ATOM 684 C C . THR A 1 86 ? -33.071 4.931 52.158 1.00 88.81 86 THR A C 1
ATOM 686 O O . THR A 1 86 ? -32.957 5.869 52.950 1.00 88.81 86 THR A O 1
ATOM 689 N N . ASN A 1 87 ? -32.701 3.692 52.500 1.00 91.25 87 ASN A N 1
ATOM 690 C CA . ASN A 1 87 ? -32.083 3.375 53.789 1.00 91.25 87 ASN A CA 1
ATOM 691 C C . ASN A 1 87 ? -30.558 3.615 53.772 1.00 91.25 87 ASN A C 1
ATOM 693 O O . ASN A 1 87 ? -29.943 3.777 52.717 1.00 91.25 87 ASN A O 1
ATOM 697 N N . GLY A 1 88 ? -29.925 3.596 54.951 1.00 91.00 88 GLY A N 1
ATOM 698 C CA . GLY A 1 88 ? -28.486 3.859 55.085 1.00 91.00 88 GLY A CA 1
ATOM 699 C C . GLY A 1 88 ? -27.590 2.929 54.256 1.00 91.00 88 GLY A C 1
ATOM 700 O O . GLY A 1 88 ? -26.587 3.382 53.713 1.00 91.00 88 GLY A O 1
ATOM 701 N N . GLN A 1 89 ? -27.970 1.659 54.079 1.00 91.25 89 GLN A N 1
ATOM 702 C CA . GLN A 1 89 ? -27.192 0.701 53.283 1.00 91.25 89 GLN A CA 1
ATOM 703 C C . GLN A 1 89 ? -27.213 1.047 51.789 1.00 91.25 89 GLN A C 1
ATOM 705 O O . GLN A 1 89 ? -26.175 0.981 51.130 1.00 91.25 89 GLN A O 1
ATOM 710 N N . VAL A 1 90 ? -28.370 1.460 51.262 1.00 92.88 90 VAL A N 1
ATOM 711 C CA . VAL A 1 90 ? -28.514 1.914 49.869 1.00 92.88 90 VAL A CA 1
ATOM 712 C C . VAL A 1 90 ? -27.716 3.200 49.637 1.00 92.88 90 VAL A C 1
ATOM 714 O O . VAL A 1 90 ? -26.988 3.304 48.652 1.00 92.88 90 VAL A O 1
ATOM 717 N N . LYS A 1 91 ? -27.735 4.140 50.589 1.00 96.06 91 LYS A N 1
ATOM 718 C CA . LYS A 1 91 ? -26.896 5.349 50.521 1.00 96.06 91 LYS A CA 1
ATOM 719 C C . LYS A 1 91 ? -25.408 5.011 50.483 1.00 96.06 91 LYS A C 1
ATOM 721 O O . LYS A 1 91 ? -24.679 5.501 49.623 1.00 96.06 91 LYS A O 1
ATOM 726 N N . THR A 1 92 ? -24.958 4.109 51.356 1.00 96.38 92 THR A N 1
ATOM 727 C CA . THR A 1 92 ? -23.578 3.606 51.339 1.00 96.38 92 THR A CA 1
ATOM 728 C C . THR A 1 92 ? -23.230 2.925 50.011 1.00 96.38 92 THR A C 1
ATOM 730 O O . THR A 1 92 ? -22.133 3.144 49.498 1.00 96.38 92 THR A O 1
ATOM 733 N N . LYS A 1 93 ? -24.141 2.139 49.415 1.00 95.88 93 LYS A N 1
ATOM 734 C CA . LYS A 1 93 ? -23.952 1.535 48.081 1.00 95.88 93 LYS A CA 1
ATOM 735 C C . LYS A 1 93 ? -23.642 2.607 47.031 1.00 95.88 93 LYS A C 1
ATOM 737 O O . LYS A 1 93 ? -22.679 2.455 46.276 1.00 95.88 93 LYS A O 1
ATOM 742 N N . TYR A 1 94 ? -24.414 3.693 46.992 1.00 97.31 94 TYR A N 1
ATOM 743 C CA . TYR A 1 94 ? -24.230 4.738 45.983 1.00 97.31 94 TYR A CA 1
ATOM 744 C C . TYR A 1 94 ? -23.017 5.629 46.232 1.00 97.31 94 TYR A C 1
ATOM 746 O O . TYR A 1 94 ? -22.316 5.930 45.271 1.00 97.31 94 TYR A O 1
ATOM 754 N N . LEU A 1 95 ? -22.678 5.952 47.484 1.00 97.75 95 LEU A N 1
ATOM 755 C CA . LEU A 1 95 ? -21.429 6.666 47.793 1.00 97.75 95 LEU A CA 1
ATOM 756 C C . LEU A 1 95 ? -20.197 5.847 47.380 1.00 97.75 95 LEU A C 1
ATOM 758 O O . LEU A 1 95 ? -19.284 6.368 46.745 1.00 97.75 95 LEU A O 1
ATOM 762 N N . ARG A 1 96 ? -20.202 4.533 47.640 1.00 97.88 96 ARG A N 1
ATOM 763 C CA . ARG A 1 96 ? -19.134 3.629 47.174 1.00 97.88 96 ARG A CA 1
ATOM 764 C C . ARG A 1 96 ? -19.075 3.528 45.651 1.00 97.88 96 ARG A C 1
ATOM 766 O O . ARG A 1 96 ? -17.993 3.427 45.086 1.00 97.88 96 ARG A O 1
ATOM 773 N N . SER A 1 97 ? -20.225 3.548 44.981 1.00 97.62 97 SER A N 1
ATOM 774 C CA . SER A 1 97 ? -20.282 3.545 43.513 1.00 97.62 97 SER A CA 1
ATOM 775 C C . SER A 1 97 ? -19.727 4.857 42.942 1.00 97.62 97 SER A C 1
ATOM 777 O O . SER A 1 97 ? -18.957 4.840 41.986 1.00 97.62 97 SER A O 1
ATOM 779 N N . LEU A 1 98 ? -20.058 5.994 43.558 1.00 98.19 98 LEU A N 1
ATOM 780 C CA . LEU A 1 98 ? -19.551 7.304 43.159 1.00 98.19 98 LEU A CA 1
ATOM 781 C C . LEU A 1 98 ? -18.026 7.390 43.337 1.00 98.19 98 LEU A C 1
ATOM 783 O O . LEU A 1 98 ? -17.328 7.787 42.406 1.00 98.19 98 LEU A O 1
ATOM 787 N N . GLU A 1 99 ? -17.498 6.917 44.471 1.00 98.06 99 GLU A N 1
ATOM 788 C CA . GLU A 1 99 ? -16.049 6.782 44.701 1.00 98.06 99 GLU A CA 1
ATOM 789 C C . GLU A 1 99 ? -15.385 5.951 43.599 1.00 98.06 99 GLU A C 1
ATOM 791 O O . GLU A 1 99 ? -14.410 6.387 42.983 1.00 98.06 99 GLU A O 1
ATOM 796 N N . LEU A 1 100 ? -15.943 4.772 43.312 1.00 98.06 100 LEU A N 1
ATOM 797 C CA . LEU A 1 100 ? -15.403 3.834 42.334 1.00 98.06 100 LEU A CA 1
ATOM 798 C C . LEU A 1 100 ? -15.351 4.437 40.928 1.00 98.06 100 LEU A C 1
ATOM 800 O O . LEU A 1 100 ? -14.370 4.237 40.207 1.00 98.06 100 LEU A O 1
ATOM 804 N N . MET A 1 101 ? -16.388 5.178 40.541 1.00 98.12 101 MET A N 1
ATOM 805 C CA . MET A 1 101 ? -16.453 5.867 39.257 1.00 98.12 101 MET A CA 1
ATOM 806 C C . MET A 1 101 ? -15.338 6.902 39.118 1.00 98.12 101 MET A C 1
ATOM 808 O O . MET A 1 101 ? -14.593 6.874 38.135 1.00 98.12 101 MET A O 1
ATOM 812 N N . ILE A 1 102 ? -15.206 7.794 40.104 1.00 97.69 102 ILE A N 1
ATOM 813 C CA . ILE A 1 102 ? -14.212 8.873 40.087 1.00 97.69 102 ILE A CA 1
ATOM 814 C C . ILE A 1 102 ? -12.808 8.271 40.089 1.00 97.69 102 ILE A C 1
ATOM 816 O O . ILE A 1 102 ? -11.955 8.672 39.295 1.00 97.69 102 ILE A O 1
ATOM 820 N N . ARG A 1 103 ? -12.582 7.233 40.901 1.00 97.69 103 ARG A N 1
ATOM 821 C CA . ARG A 1 103 ? -11.323 6.489 40.924 1.00 97.69 103 ARG A CA 1
ATOM 822 C C . ARG A 1 103 ? -10.986 5.880 39.564 1.00 97.69 103 ARG A C 1
ATOM 824 O O . ARG A 1 103 ? -9.874 6.070 39.078 1.00 97.69 103 ARG A O 1
ATOM 831 N N . LYS A 1 104 ? -11.932 5.185 38.922 1.00 97.25 104 LYS A N 1
ATOM 832 C CA . LYS A 1 104 ? -11.734 4.571 37.595 1.00 97.25 104 LYS A CA 1
ATOM 833 C C . LYS A 1 104 ? -11.440 5.596 36.510 1.00 97.25 104 LYS A C 1
ATOM 835 O O . LYS A 1 104 ? -10.627 5.314 35.628 1.00 97.25 104 LYS A O 1
ATOM 840 N N . TYR A 1 105 ? -12.086 6.757 36.568 1.00 96.56 105 TYR A N 1
ATOM 841 C CA . TYR A 1 105 ? -11.777 7.855 35.665 1.00 96.56 105 TYR A CA 1
ATOM 842 C C . TYR A 1 105 ? -10.358 8.376 35.908 1.00 96.56 105 TYR A C 1
ATOM 844 O O . TYR A 1 105 ? -9.561 8.430 34.974 1.00 96.56 105 TYR A O 1
ATOM 852 N N . ALA A 1 106 ? -9.998 8.642 37.166 1.00 94.75 106 ALA A N 1
ATOM 853 C CA . ALA A 1 106 ? -8.672 9.124 37.542 1.00 94.75 106 ALA A CA 1
ATOM 854 C C . ALA A 1 106 ? -7.546 8.145 37.150 1.00 94.75 106 ALA A C 1
ATOM 856 O O . ALA A 1 106 ? -6.490 8.570 36.691 1.00 94.75 106 ALA A O 1
ATOM 857 N N . ASP A 1 107 ? -7.766 6.832 37.277 1.00 95.62 107 ASP A N 1
ATOM 858 C CA . ASP A 1 107 ? -6.799 5.781 36.909 1.00 95.62 107 ASP A CA 1
ATOM 859 C C . ASP A 1 107 ? -6.534 5.697 35.390 1.00 95.62 107 ASP A C 1
ATOM 861 O O . ASP A 1 107 ? -5.539 5.115 34.929 1.00 95.62 107 ASP A O 1
ATOM 865 N N . ARG A 1 108 ? -7.452 6.233 34.582 1.00 95.12 108 ARG A N 1
ATOM 866 C CA . ARG A 1 108 ? -7.402 6.178 33.116 1.00 95.12 108 ARG A CA 1
ATOM 867 C C . ARG A 1 108 ? -7.277 7.550 32.468 1.00 95.12 108 ARG A C 1
ATOM 869 O O . ARG A 1 108 ? -7.208 7.597 31.245 1.00 95.12 108 ARG A O 1
ATOM 876 N N . PHE A 1 109 ? -7.226 8.612 33.262 1.00 91.81 109 PHE A N 1
ATOM 877 C CA . PHE A 1 109 ? -7.231 9.984 32.785 1.00 91.81 109 PHE A CA 1
ATOM 878 C C . PHE A 1 109 ? -6.141 10.232 31.734 1.00 91.81 109 PHE A C 1
ATOM 880 O O . PHE A 1 109 ? -5.023 9.731 31.858 1.00 91.81 109 PHE A O 1
ATOM 887 N N . ASP A 1 110 ? -6.505 10.985 30.696 1.00 84.19 110 ASP A N 1
ATOM 888 C CA . ASP A 1 110 ? -5.656 11.373 29.561 1.00 84.19 110 ASP A CA 1
ATOM 889 C C . ASP A 1 110 ? -5.190 10.214 28.657 1.00 84.19 110 ASP A C 1
ATOM 891 O O . ASP A 1 110 ? -4.379 10.374 27.746 1.00 84.19 110 ASP A O 1
ATOM 895 N N . LYS A 1 111 ? -5.751 9.013 28.840 1.00 90.06 111 LYS A N 1
ATOM 896 C CA . LYS A 1 111 ? -5.643 7.942 27.840 1.00 90.06 111 LYS A CA 1
ATOM 897 C C . LYS A 1 111 ? -6.631 8.206 26.698 1.00 90.06 111 LYS A C 1
ATOM 899 O O . LYS A 1 111 ? -7.658 8.848 26.889 1.00 90.06 111 LYS A O 1
ATOM 904 N N . LYS A 1 112 ? -6.359 7.634 25.519 1.00 86.56 112 LYS A N 1
ATOM 905 C CA . LYS A 1 112 ? -7.073 7.839 24.234 1.00 86.56 112 LYS A CA 1
ATOM 906 C C . LYS A 1 112 ? -8.616 7.908 24.302 1.00 86.56 112 LYS A C 1
ATOM 908 O O . LYS A 1 112 ? -9.210 8.646 23.526 1.00 86.56 112 LYS A O 1
ATOM 913 N N . ASP A 1 113 ? -9.258 7.163 25.208 1.00 91.50 113 ASP A N 1
ATOM 914 C CA . ASP A 1 113 ? -10.726 7.103 25.378 1.00 91.50 113 ASP A CA 1
ATOM 915 C C . ASP A 1 113 ? -11.264 7.788 26.642 1.00 91.50 113 ASP A C 1
ATOM 917 O O . ASP A 1 113 ? -12.469 7.792 26.884 1.00 91.50 113 ASP A O 1
ATOM 921 N N . PHE A 1 114 ? -10.379 8.340 27.464 1.00 94.00 114 PHE A N 1
ATOM 922 C CA . PHE A 1 114 ? -10.667 8.830 28.810 1.00 94.00 114 PHE A CA 1
ATOM 923 C C . PHE A 1 114 ? -10.117 10.250 28.964 1.00 94.00 114 PHE A C 1
ATOM 925 O O . PHE A 1 114 ? -9.319 10.553 29.851 1.00 94.00 114 PHE A O 1
ATOM 932 N N . THR A 1 115 ? -10.517 11.101 28.021 1.00 91.38 115 THR A N 1
ATOM 933 C CA . THR A 1 115 ? -10.085 12.499 27.915 1.00 91.38 115 THR A CA 1
ATOM 934 C C . THR A 1 115 ? -10.877 13.395 28.875 1.00 91.38 115 THR A C 1
ATOM 936 O O . THR A 1 115 ? -11.950 12.994 29.322 1.00 91.38 115 THR A O 1
ATOM 939 N N . PRO A 1 116 ? -10.436 14.639 29.136 1.00 91.19 116 PRO A N 1
ATOM 940 C CA . PRO A 1 116 ? -11.170 15.578 29.990 1.00 91.19 116 PRO A CA 1
ATOM 941 C C . PRO A 1 116 ? -12.651 15.756 29.625 1.00 91.19 116 PRO A C 1
ATOM 943 O O . PRO A 1 116 ? -13.487 15.940 30.506 1.00 91.19 116 PRO A O 1
ATOM 946 N N . SER A 1 117 ? -12.979 15.652 28.331 1.00 90.69 117 SER A N 1
ATOM 947 C CA . SER A 1 117 ? -14.336 15.849 27.804 1.00 90.69 117 SER A CA 1
ATOM 948 C C . SER A 1 117 ? -15.377 14.863 28.341 1.00 90.69 117 SER A C 1
ATOM 950 O O . SER A 1 117 ? -16.568 15.154 28.281 1.00 90.69 117 SER A O 1
ATOM 952 N N . ILE A 1 118 ? -14.958 13.718 28.898 1.00 93.56 118 ILE A N 1
ATOM 953 C CA . ILE A 1 118 ? -15.900 12.731 29.437 1.00 93.56 118 ILE A CA 1
ATOM 954 C C . ILE A 1 118 ? -16.339 13.035 30.873 1.00 93.56 118 ILE A C 1
ATOM 956 O O . ILE A 1 118 ? -17.244 12.367 31.360 1.00 93.56 118 ILE A O 1
ATOM 960 N N . ALA A 1 119 ? -15.730 14.015 31.555 1.00 94.12 119 ALA A N 1
ATOM 961 C CA . ALA A 1 119 ? -15.990 14.292 32.969 1.00 94.12 119 ALA A CA 1
ATOM 962 C C . ALA A 1 119 ? -17.466 14.624 33.248 1.00 94.12 119 ALA A C 1
ATOM 964 O O . ALA A 1 119 ? -18.097 13.939 34.052 1.00 94.12 119 ALA A O 1
ATOM 965 N N . SER A 1 120 ? -18.039 15.621 32.566 1.00 94.25 120 SER A N 1
ATOM 966 C CA . SER A 1 120 ? -19.445 16.011 32.768 1.00 94.25 120 SER A CA 1
ATOM 967 C C . SER A 1 120 ? -20.424 14.905 32.340 1.00 94.25 120 SER A C 1
ATOM 969 O O . SER A 1 120 ? -21.237 14.499 33.175 1.00 94.25 120 SER A O 1
ATOM 971 N N . PRO A 1 121 ? -20.296 14.307 31.131 1.00 96.06 121 PRO A N 1
ATOM 972 C CA . PRO A 1 121 ? -21.131 13.174 30.718 1.00 96.06 121 PRO A CA 1
ATOM 973 C C . PRO A 1 121 ? -21.084 11.978 31.678 1.00 96.06 121 PRO A C 1
ATOM 975 O O . PRO A 1 121 ? -22.066 11.253 31.822 1.00 96.06 121 PRO A O 1
ATOM 978 N N . LEU A 1 122 ? -19.950 11.752 32.348 1.00 96.69 122 LEU A N 1
ATOM 979 C CA . LEU A 1 122 ? -19.795 10.653 33.295 1.00 96.69 122 LEU A CA 1
ATOM 980 C C . LEU A 1 122 ? -20.617 10.868 34.574 1.00 96.69 122 LEU A C 1
ATOM 982 O O . LEU A 1 122 ? -21.260 9.926 35.037 1.00 96.69 122 LEU A O 1
ATOM 986 N N . ILE A 1 123 ? -20.648 12.090 35.119 1.00 97.19 123 ILE A N 1
ATOM 987 C CA . ILE A 1 123 ? -21.484 12.411 36.289 1.00 97.19 123 ILE A CA 1
ATOM 988 C C . ILE A 1 123 ? -22.972 12.376 35.927 1.00 97.19 123 ILE A C 1
ATOM 990 O O . ILE A 1 123 ? -23.789 11.849 36.686 1.00 97.19 123 ILE A O 1
ATOM 994 N N . GLU A 1 124 ? -23.334 12.902 34.757 1.00 96.94 124 GLU A N 1
ATOM 995 C CA . GLU A 1 124 ? -24.705 12.844 34.238 1.00 96.94 124 GLU A CA 1
ATOM 996 C C . GLU A 1 124 ? -25.181 11.394 34.093 1.00 96.94 124 GLU A C 1
ATOM 998 O O . GLU A 1 124 ? -26.180 11.007 34.704 1.00 96.94 124 GLU A O 1
ATOM 1003 N N . GLY A 1 125 ? -24.407 10.560 33.395 1.00 97.81 125 GLY A N 1
ATOM 1004 C CA . GLY A 1 125 ? -24.741 9.156 33.192 1.00 97.81 125 GLY A CA 1
ATOM 1005 C C . GLY A 1 125 ? -24.768 8.354 34.494 1.00 97.81 125 GLY A C 1
ATOM 1006 O O . GLY A 1 125 ? -25.620 7.484 34.660 1.00 97.81 125 GLY A O 1
ATOM 1007 N N . PHE A 1 126 ? -23.912 8.669 35.471 1.00 98.38 126 PHE A N 1
ATOM 1008 C CA . PHE A 1 126 ? -23.986 8.057 36.801 1.00 98.38 126 PHE A CA 1
ATOM 1009 C C . PHE A 1 126 ? -25.315 8.355 37.484 1.00 98.38 126 PHE A C 1
ATOM 1011 O O . PHE A 1 126 ? -25.962 7.452 38.012 1.00 98.38 126 PHE A O 1
ATOM 1018 N N . ASN A 1 127 ? -25.748 9.613 37.431 1.00 97.69 127 ASN A N 1
ATOM 1019 C CA . ASN A 1 127 ? -27.004 10.049 38.019 1.00 97.69 127 ASN A CA 1
ATOM 1020 C C . ASN A 1 127 ? -28.221 9.395 37.351 1.00 97.69 127 ASN A C 1
ATOM 1022 O O . ASN A 1 127 ? -29.192 9.073 38.037 1.00 97.69 127 ASN A O 1
ATOM 1026 N N . GLU A 1 128 ? -28.182 9.183 36.038 1.00 98.06 128 GLU A N 1
ATOM 1027 C CA . GLU A 1 128 ? -29.224 8.462 35.302 1.00 98.06 128 GLU A CA 1
ATOM 1028 C C . GLU A 1 128 ? -29.244 6.964 35.633 1.00 98.06 128 GLU A C 1
ATOM 1030 O O . GLU A 1 128 ? -30.307 6.422 35.948 1.00 98.06 128 GLU A O 1
ATOM 1035 N N . CYS A 1 129 ? -28.078 6.310 35.640 1.00 97.88 129 CYS A N 1
ATOM 1036 C CA . CYS A 1 129 ? -27.939 4.905 36.027 1.00 97.88 129 CYS A CA 1
ATOM 1037 C C . CYS A 1 129 ? -28.428 4.664 37.461 1.00 97.88 129 CYS A C 1
ATOM 1039 O O . CYS A 1 129 ? -29.189 3.730 37.699 1.00 97.88 129 CYS A O 1
ATOM 1041 N N . MET A 1 130 ? -28.048 5.535 38.402 1.00 96.75 130 MET A N 1
ATOM 1042 C CA . MET A 1 130 ? -28.454 5.463 39.808 1.00 96.75 130 MET A CA 1
ATOM 1043 C C . MET A 1 130 ? -29.981 5.507 39.958 1.00 96.75 130 MET A C 1
ATOM 1045 O O . MET A 1 130 ? -30.555 4.636 40.602 1.00 96.75 130 MET A O 1
ATOM 1049 N N . LYS A 1 131 ? -30.660 6.440 39.274 1.00 95.56 131 LYS A N 1
ATOM 1050 C CA . LYS A 1 131 ? -32.133 6.554 39.288 1.00 95.56 131 LYS A CA 1
ATOM 1051 C C . LYS A 1 131 ? -32.852 5.319 38.737 1.00 95.56 131 LYS A C 1
ATOM 1053 O O . LYS A 1 131 ? -34.002 5.062 39.101 1.00 95.56 131 LYS A O 1
ATOM 1058 N N . LEU A 1 132 ? -32.245 4.610 37.784 1.00 96.56 132 LEU A N 1
ATOM 1059 C CA . LEU A 1 132 ? -32.797 3.363 37.246 1.00 96.56 132 LEU A CA 1
ATOM 1060 C C . LEU A 1 132 ? -32.539 2.196 38.197 1.00 96.56 132 LEU A C 1
ATOM 1062 O O . LEU A 1 132 ? -33.454 1.410 38.443 1.00 96.56 132 LEU A O 1
ATOM 1066 N N . ASP A 1 133 ? -31.341 2.134 38.776 1.00 95.19 133 ASP A N 1
ATOM 1067 C CA . ASP A 1 133 ? -30.953 1.127 39.761 1.00 95.19 133 ASP A CA 1
ATOM 1068 C C . ASP A 1 133 ? -31.827 1.174 41.021 1.00 95.19 133 ASP A C 1
ATOM 1070 O O . ASP A 1 133 ? -32.321 0.135 41.451 1.00 95.19 133 ASP A O 1
ATOM 1074 N N . GLU A 1 134 ? -32.129 2.370 41.538 1.00 92.94 134 GLU A N 1
ATOM 1075 C CA . GLU A 1 134 ? -33.060 2.587 42.662 1.00 92.94 134 GLU A CA 1
ATOM 1076 C C . GLU A 1 134 ? -34.447 1.979 42.406 1.00 92.94 134 GLU A C 1
ATOM 1078 O O . GLU A 1 134 ? -35.121 1.513 43.323 1.00 92.94 134 GLU A O 1
ATOM 1083 N N . LYS A 1 135 ? -34.877 1.965 41.140 1.00 93.88 135 LYS A N 1
ATOM 1084 C CA . LYS A 1 135 ? -36.175 1.433 40.701 1.00 93.88 135 LYS A CA 1
ATOM 1085 C C . LYS A 1 135 ? -36.109 -0.043 40.304 1.00 93.88 135 LYS A C 1
ATOM 1087 O O . LYS A 1 135 ? -37.099 -0.561 39.787 1.00 93.88 135 LYS A O 1
ATOM 1092 N N . GLY A 1 136 ? -34.953 -0.695 40.455 1.00 93.56 136 GLY A N 1
ATOM 1093 C CA . GLY A 1 136 ? -34.716 -2.058 39.975 1.00 93.56 136 GLY A CA 1
ATOM 1094 C C . GLY A 1 136 ? -34.832 -2.201 38.453 1.00 93.56 136 GLY A C 1
ATOM 1095 O O . GLY A 1 136 ? -35.123 -3.288 37.960 1.00 93.56 136 GLY A O 1
ATOM 1096 N N . LYS A 1 137 ? -34.658 -1.111 37.695 1.00 97.25 137 LYS A N 1
ATOM 1097 C CA . LYS A 1 137 ? -34.714 -1.105 36.227 1.00 97.25 137 LYS A CA 1
ATOM 1098 C C . LYS A 1 137 ? -33.313 -1.235 35.635 1.00 97.25 137 LYS A C 1
ATOM 1100 O O . LYS A 1 137 ? -32.330 -0.807 36.235 1.00 97.25 137 LYS A O 1
ATOM 1105 N N . SER A 1 138 ? -33.244 -1.796 34.428 1.00 97.44 138 SER A N 1
ATOM 1106 C CA . SER A 1 138 ? -31.999 -1.883 33.660 1.00 97.44 138 SER A CA 1
ATOM 1107 C C . SER A 1 138 ? -31.433 -0.488 33.397 1.00 97.44 138 SER A C 1
ATOM 1109 O O . SER A 1 138 ? -32.156 0.374 32.896 1.00 97.44 138 SER A O 1
ATOM 1111 N N . PHE A 1 139 ? -30.147 -0.281 33.691 1.00 97.44 139 PHE A N 1
ATOM 1112 C CA . PHE A 1 139 ? -29.423 0.929 33.291 1.00 97.44 139 PHE A CA 1
ATOM 1113 C C . PHE A 1 139 ? -28.855 0.868 31.863 1.00 97.44 139 PHE A C 1
ATOM 1115 O O . PHE A 1 139 ? -28.284 1.847 31.390 1.00 97.44 139 PHE A O 1
ATOM 1122 N N . GLU A 1 140 ? -29.011 -0.253 31.153 1.00 97.38 140 GLU A N 1
ATOM 1123 C CA . GLU A 1 140 ? -28.503 -0.425 29.785 1.00 97.38 140 GLU A CA 1
ATOM 1124 C C . GLU A 1 140 ? -28.902 0.713 28.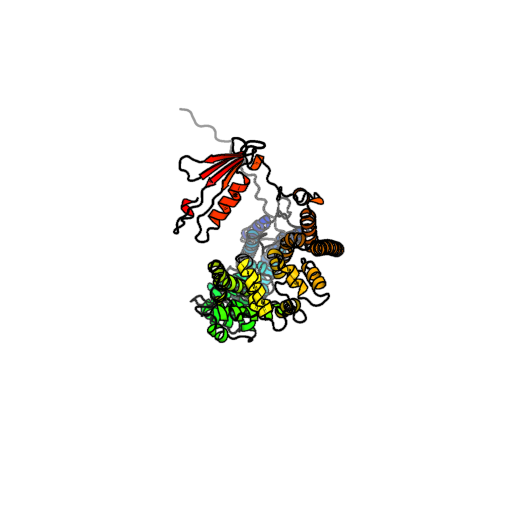821 1.00 97.38 140 GLU A C 1
ATOM 1126 O O . GLU A 1 140 ? -28.021 1.171 28.091 1.00 97.38 140 GLU A O 1
ATOM 1131 N N . PRO A 1 141 ? -30.145 1.251 28.831 1.00 98.00 141 PRO A N 1
ATOM 1132 C CA . PRO A 1 141 ? -30.513 2.354 27.938 1.00 98.00 141 PRO A CA 1
ATOM 1133 C C . PRO A 1 141 ? -29.644 3.605 28.125 1.00 98.00 141 PRO A C 1
ATOM 1135 O O . PRO A 1 141 ? -29.374 4.320 27.165 1.00 98.00 141 PRO A O 1
ATOM 1138 N N . VAL A 1 142 ? -29.158 3.851 29.346 1.00 97.75 142 VAL A N 1
ATOM 1139 C CA . VAL A 1 142 ? -28.224 4.951 29.628 1.00 97.75 142 VAL A CA 1
ATOM 1140 C C . VAL A 1 142 ? -26.880 4.653 28.973 1.00 97.75 142 VAL A C 1
ATOM 1142 O O . VAL A 1 142 ? -26.352 5.470 28.225 1.00 97.75 142 VAL A O 1
ATOM 1145 N N . ILE A 1 143 ? -26.350 3.443 29.166 1.00 97.94 143 ILE A N 1
ATOM 1146 C CA . ILE A 1 143 ? -25.078 3.016 28.566 1.00 97.94 143 ILE A CA 1
ATOM 1147 C C . ILE A 1 143 ? -25.123 3.089 27.033 1.00 97.94 143 ILE A C 1
ATOM 1149 O O . ILE A 1 143 ? -24.129 3.463 26.410 1.00 97.94 143 ILE A O 1
ATOM 1153 N N . GLN A 1 144 ? -26.265 2.777 26.415 1.00 96.50 144 GLN A N 1
ATOM 1154 C CA . GLN A 1 144 ? -26.466 2.892 24.968 1.00 96.50 144 GLN A CA 1
ATOM 1155 C C . GLN A 1 144 ? -26.343 4.339 24.464 1.00 96.50 144 GLN A C 1
ATOM 1157 O O . GLN A 1 144 ? -25.788 4.541 23.380 1.00 96.50 144 GLN A O 1
ATOM 1162 N N . ASN A 1 145 ? -26.762 5.330 25.254 1.00 97.06 145 ASN A N 1
ATOM 1163 C CA . ASN A 1 145 ? -26.749 6.745 24.871 1.00 97.06 145 ASN A CA 1
ATOM 1164 C C . ASN A 1 145 ? -25.363 7.400 24.960 1.00 97.06 145 ASN A C 1
ATOM 1166 O O . ASN A 1 145 ? -25.107 8.381 24.265 1.00 97.06 145 ASN A O 1
ATOM 1170 N N . TYR A 1 146 ? -24.450 6.853 25.766 1.00 96.56 146 TYR A N 1
ATOM 1171 C CA . TYR A 1 146 ? -23.117 7.429 25.958 1.00 96.56 146 TYR A CA 1
ATOM 1172 C C . TYR A 1 146 ? -22.032 6.779 25.084 1.00 96.56 146 TYR A C 1
ATOM 1174 O O . TYR A 1 146 ? -22.138 5.630 24.644 1.00 96.56 146 TYR A O 1
ATOM 1182 N N . GLU A 1 147 ? -20.944 7.510 24.824 1.00 95.56 147 GLU A N 1
ATOM 1183 C CA . GLU A 1 147 ? -19.776 6.980 24.112 1.00 95.56 147 GLU A CA 1
ATOM 1184 C C . GLU A 1 147 ? -19.045 5.882 24.905 1.00 95.56 147 GLU A C 1
ATOM 1186 O O . GLU A 1 147 ? -19.210 5.743 26.118 1.00 95.56 147 GLU A O 1
ATOM 1191 N N . TYR A 1 148 ? -18.181 5.121 24.217 1.00 96.50 148 TYR A N 1
ATOM 1192 C CA . TYR A 1 148 ? -17.427 4.002 24.795 1.00 96.50 148 TYR A CA 1
ATOM 1193 C C . TYR A 1 148 ? -16.746 4.347 26.130 1.00 96.50 148 TYR A C 1
ATOM 1195 O O . TYR A 1 148 ? -16.911 3.601 27.091 1.00 96.50 148 TYR A O 1
ATOM 1203 N N . GLY A 1 149 ? -16.015 5.466 26.212 1.00 95.94 149 GLY A N 1
ATOM 1204 C CA . GLY A 1 149 ? -15.259 5.835 27.416 1.00 95.94 149 GLY A CA 1
ATOM 1205 C C . GLY A 1 149 ? -16.146 5.998 28.654 1.00 95.94 149 GLY A C 1
ATOM 1206 O O . GLY A 1 149 ? -15.864 5.413 29.703 1.00 95.94 149 GLY A O 1
ATOM 1207 N N . VAL A 1 150 ? -17.258 6.724 28.506 1.00 97.25 150 VAL A N 1
ATOM 1208 C CA . VAL A 1 150 ? -18.254 6.941 29.567 1.00 97.25 150 VAL A CA 1
ATOM 1209 C C . VAL A 1 150 ? -18.962 5.632 29.908 1.00 97.25 150 VAL A C 1
ATOM 1211 O O . VAL A 1 150 ? -18.940 5.201 31.061 1.00 97.25 150 VAL A O 1
ATOM 1214 N N . GLY A 1 151 ? -19.516 4.941 28.905 1.00 97.31 151 GLY A N 1
ATOM 1215 C CA . GLY A 1 151 ? -20.238 3.684 29.107 1.00 97.31 151 GLY A CA 1
ATOM 1216 C C . GLY A 1 151 ? -19.380 2.604 29.776 1.00 97.31 151 GLY A C 1
ATOM 1217 O O . GLY A 1 151 ? -19.868 1.870 30.639 1.00 97.31 151 GLY A O 1
ATOM 1218 N N . LYS A 1 152 ? -18.082 2.545 29.443 1.00 97.50 152 LYS A N 1
ATOM 1219 C CA . LYS A 1 152 ? -17.104 1.629 30.045 1.00 97.50 152 LYS A CA 1
ATOM 1220 C C . LYS A 1 152 ? -16.908 1.886 31.531 1.00 97.50 152 LYS A C 1
ATOM 1222 O O . LYS A 1 152 ? -16.869 0.924 32.293 1.00 97.50 152 LYS A O 1
ATOM 1227 N N . ILE A 1 153 ? -16.771 3.144 31.953 1.00 97.75 153 ILE A N 1
ATOM 1228 C CA . ILE A 1 153 ? -16.633 3.457 33.380 1.00 97.75 153 ILE A CA 1
ATOM 1229 C C . ILE A 1 153 ? -17.945 3.161 34.103 1.00 97.75 153 ILE A C 1
ATOM 1231 O O . ILE A 1 153 ? -17.917 2.437 35.092 1.00 97.75 153 ILE A O 1
ATOM 1235 N N . LEU A 1 154 ? -19.082 3.635 33.582 1.00 97.75 154 LEU A N 1
ATOM 1236 C CA . LEU A 1 154 ? -20.393 3.433 34.207 1.00 97.75 154 LEU A CA 1
ATOM 1237 C C . LEU A 1 154 ? -20.719 1.949 34.417 1.00 97.75 154 LEU A C 1
ATOM 1239 O O . LEU A 1 154 ? -21.102 1.552 35.514 1.00 97.75 154 LEU A O 1
ATOM 1243 N N . THR A 1 155 ? -20.487 1.107 33.409 1.00 96.75 155 THR A N 1
ATOM 1244 C CA . THR A 1 155 ? -20.738 -0.342 33.515 1.00 96.75 155 THR A CA 1
ATOM 1245 C C . THR A 1 155 ? -19.858 -1.007 34.578 1.00 96.75 155 THR A C 1
ATOM 1247 O O . THR A 1 155 ? -20.281 -1.950 35.236 1.00 96.75 155 THR A O 1
ATOM 1250 N N . GLU A 1 156 ? -18.635 -0.516 34.786 1.00 96.00 156 GLU A N 1
ATOM 1251 C CA . GLU A 1 156 ? -17.729 -1.038 35.814 1.00 96.00 156 GLU A CA 1
ATOM 1252 C C . GLU A 1 156 ? -17.951 -0.419 37.206 1.00 96.00 156 GLU A C 1
ATOM 1254 O O . GLU A 1 156 ? -17.280 -0.820 38.160 1.00 96.00 156 GLU A O 1
ATOM 1259 N N . THR A 1 157 ? -18.842 0.566 37.325 1.00 95.56 157 THR A N 1
ATOM 1260 C CA . THR A 1 157 ? -19.137 1.281 38.571 1.00 95.56 157 THR A CA 1
ATOM 1261 C C . THR A 1 157 ? -20.227 0.587 39.391 1.00 95.56 157 THR A C 1
ATOM 1263 O O . THR A 1 157 ? -20.096 0.447 40.606 1.00 95.56 157 THR A O 1
ATOM 1266 N N . PHE A 1 158 ? -21.304 0.126 38.755 1.00 93.75 158 PHE A N 1
ATOM 1267 C CA . PHE A 1 158 ? -22.469 -0.437 39.449 1.00 93.75 158 PHE A CA 1
ATOM 1268 C C . PHE A 1 158 ? -22.295 -1.936 39.763 1.00 93.75 158 PHE A C 1
ATOM 1270 O O . PHE A 1 158 ? -23.072 -2.772 39.313 1.00 93.75 158 PHE A O 1
ATOM 1277 N N . ILE A 1 159 ? -21.256 -2.279 40.538 1.00 92.88 159 ILE A N 1
ATOM 1278 C CA . ILE A 1 159 ? -20.872 -3.674 40.862 1.00 92.88 159 ILE A CA 1
ATOM 1279 C C . ILE A 1 159 ? -21.358 -4.164 42.234 1.00 92.88 159 ILE A C 1
ATOM 1281 O O . ILE A 1 159 ? -21.181 -5.331 42.578 1.00 92.88 159 ILE A O 1
ATOM 1285 N N . TYR A 1 160 ? -21.899 -3.270 43.063 1.00 92.62 160 TYR A N 1
ATOM 1286 C CA . TYR A 1 160 ? -22.321 -3.610 44.421 1.00 92.62 160 TYR A CA 1
ATOM 1287 C C . TYR A 1 160 ? -23.728 -4.227 44.431 1.00 92.62 160 TYR A C 1
ATOM 1289 O O . TYR A 1 160 ? -24.592 -3.756 43.690 1.00 92.62 160 TYR A O 1
ATOM 1297 N N . PRO A 1 161 ? -23.992 -5.232 45.286 1.00 89.62 161 PRO A N 1
ATOM 1298 C CA . PRO A 1 161 ? -25.281 -5.914 45.326 1.00 89.62 161 PRO A CA 1
ATOM 1299 C C . PRO A 1 161 ? -26.429 -5.007 45.824 1.00 89.62 161 PRO A C 1
ATOM 1301 O O . PRO A 1 161 ? -26.182 -4.065 46.585 1.00 89.62 161 PRO A O 1
ATOM 1304 N N . PRO A 1 162 ? -27.689 -5.305 45.445 1.00 89.69 162 PRO A N 1
ATOM 1305 C CA . PRO A 1 162 ? -28.074 -6.305 44.443 1.00 89.69 162 PRO A CA 1
ATOM 1306 C C . PRO A 1 162 ? -27.626 -5.886 43.034 1.00 89.69 162 PRO A C 1
ATOM 1308 O O . PRO A 1 162 ? -27.555 -4.690 42.738 1.00 89.69 162 PRO A O 1
ATOM 1311 N N . GLU A 1 163 ? -27.287 -6.871 42.197 1.00 91.38 163 GLU A N 1
ATOM 1312 C CA . GLU A 1 163 ? -26.863 -6.626 40.815 1.00 91.38 163 GLU A CA 1
ATOM 1313 C C . GLU A 1 163 ? -28.024 -6.043 39.999 1.00 91.38 163 GLU A C 1
ATOM 1315 O O . GLU A 1 163 ? -29.162 -6.507 40.086 1.00 91.38 163 GLU A O 1
ATOM 1320 N N . ASN A 1 164 ? -27.731 -5.016 39.201 1.00 95.56 164 ASN A N 1
ATOM 1321 C CA . ASN A 1 164 ? -28.717 -4.413 38.318 1.00 95.56 164 ASN A CA 1
ATOM 1322 C C . ASN A 1 164 ? -29.071 -5.375 37.165 1.00 95.56 164 ASN A C 1
ATOM 1324 O O . ASN A 1 164 ? -28.155 -5.922 36.541 1.00 95.56 164 ASN A O 1
ATOM 1328 N N . PRO A 1 165 ? -30.354 -5.520 36.781 1.00 96.19 165 PRO A N 1
ATOM 1329 C CA . PRO A 1 165 ? -30.749 -6.399 35.675 1.00 96.19 165 PRO A CA 1
ATOM 1330 C C . PRO A 1 165 ? -30.116 -6.028 34.319 1.00 96.19 165 PRO A C 1
ATOM 1332 O O . PRO A 1 165 ? -30.050 -6.866 33.425 1.00 96.19 165 PRO A O 1
ATOM 1335 N N . GLY A 1 166 ? -29.629 -4.793 34.153 1.00 95.44 166 GLY A N 1
ATOM 1336 C CA . GLY A 1 166 ? -28.943 -4.313 32.952 1.00 95.44 166 GLY A CA 1
ATOM 1337 C C . GLY A 1 166 ? -27.438 -4.581 32.893 1.00 95.44 166 GLY A C 1
ATOM 1338 O O . GLY A 1 166 ? -26.818 -4.245 31.884 1.00 95.44 166 GLY A O 1
ATOM 1339 N N . SER A 1 167 ? -26.833 -5.157 33.939 1.00 94.00 167 SER A N 1
ATOM 1340 C CA . SER A 1 167 ? -25.375 -5.330 34.068 1.00 94.00 167 SER A CA 1
ATOM 1341 C C . SER A 1 167 ? -24.765 -6.095 32.884 1.00 94.00 167 SER A C 1
ATOM 1343 O O . SER A 1 167 ? -23.908 -5.566 32.171 1.00 94.00 167 SER A O 1
ATOM 1345 N N . GLN A 1 168 ? -25.261 -7.303 32.599 1.00 92.75 168 GLN A N 1
ATOM 1346 C CA . GLN A 1 168 ? -24.734 -8.142 31.514 1.00 92.75 168 GLN A CA 1
ATOM 1347 C C . GLN A 1 168 ? -24.953 -7.520 30.126 1.00 92.75 168 GLN A C 1
ATOM 1349 O O . GLN A 1 168 ? -24.029 -7.471 29.313 1.00 92.75 168 GLN A O 1
ATOM 1354 N N . ALA A 1 169 ? -26.150 -6.991 29.861 1.00 94.69 169 ALA A N 1
ATOM 1355 C CA . ALA A 1 169 ? -26.470 -6.357 28.581 1.00 94.69 169 ALA A CA 1
ATOM 1356 C C . ALA A 1 169 ? -25.625 -5.090 28.334 1.00 94.69 169 ALA A C 1
ATOM 1358 O O . ALA A 1 169 ? -25.159 -4.837 27.220 1.00 94.69 169 ALA A O 1
ATOM 1359 N N . SER A 1 170 ? -25.315 -4.341 29.395 1.00 97.00 170 SER A N 1
ATOM 1360 C CA . SER A 1 170 ? -24.424 -3.180 29.329 1.00 97.00 170 SER A CA 1
ATOM 1361 C C . SER A 1 170 ? -22.977 -3.562 29.022 1.00 97.00 170 SER A C 1
ATOM 1363 O O . SER A 1 170 ? -22.323 -2.879 28.235 1.00 97.00 170 SER A O 1
ATOM 1365 N N . GLN A 1 171 ? -22.476 -4.678 29.566 1.00 94.81 171 GLN A N 1
ATOM 1366 C CA . GLN A 1 171 ? -21.143 -5.190 29.221 1.00 94.81 171 GLN A CA 1
ATOM 1367 C C . GLN A 1 171 ? -21.040 -5.526 27.729 1.00 94.81 171 GLN A C 1
ATOM 1369 O O . GLN A 1 171 ? -20.061 -5.146 27.081 1.00 94.81 171 GLN A O 1
ATOM 1374 N N . VAL A 1 172 ? -22.071 -6.167 27.165 1.00 94.94 172 VAL A N 1
ATOM 1375 C CA . VAL A 1 172 ? -22.164 -6.419 25.719 1.00 94.94 172 VAL A CA 1
ATOM 1376 C C . VAL A 1 172 ? -22.206 -5.102 24.943 1.00 94.94 172 VAL A C 1
ATOM 1378 O O . VAL A 1 172 ? -21.431 -4.927 24.007 1.00 94.94 172 VAL A O 1
ATOM 1381 N N . THR A 1 173 ? -23.048 -4.149 25.350 1.00 96.56 173 THR A N 1
ATOM 1382 C CA . THR A 1 173 ? -23.169 -2.834 24.696 1.00 96.56 173 THR A CA 1
ATOM 1383 C C . THR A 1 173 ? -21.829 -2.097 24.642 1.00 96.56 173 THR A C 1
ATOM 1385 O O . THR A 1 173 ? -21.434 -1.584 23.594 1.00 96.56 173 THR A O 1
ATOM 1388 N N . VAL A 1 174 ? -21.091 -2.068 25.752 1.00 96.88 174 VAL A N 1
ATOM 1389 C CA . VAL A 1 174 ? -19.766 -1.440 25.816 1.00 96.88 174 VAL A CA 1
ATOM 1390 C C . VAL A 1 174 ? -18.756 -2.173 24.939 1.00 96.88 174 VAL A C 1
ATOM 1392 O O . VAL A 1 174 ? -17.968 -1.514 24.260 1.00 96.88 174 VAL A O 1
ATOM 1395 N N . MET A 1 175 ? -18.788 -3.510 24.909 1.00 96.50 175 MET A N 1
ATOM 1396 C CA . MET A 1 175 ? -17.937 -4.299 24.015 1.00 96.50 175 MET A CA 1
ATOM 1397 C C . MET A 1 175 ? -18.223 -3.969 22.546 1.00 96.50 175 MET A C 1
ATOM 1399 O O . MET A 1 175 ? -17.299 -3.726 21.778 1.00 96.50 175 MET A O 1
ATOM 1403 N N . LEU A 1 176 ? -19.493 -3.874 22.151 1.00 95.88 176 LEU A N 1
ATOM 1404 C CA . LEU A 1 176 ? -19.857 -3.482 20.791 1.00 95.88 176 LEU A CA 1
ATOM 1405 C C . LEU A 1 176 ? -19.349 -2.075 20.464 1.00 95.88 176 LEU A C 1
ATOM 1407 O O . LEU A 1 176 ? -18.700 -1.891 19.439 1.00 95.88 176 LEU A O 1
ATOM 1411 N N . LYS A 1 177 ? -19.556 -1.092 21.352 1.00 95.69 177 LYS A N 1
ATOM 1412 C CA . LYS A 1 177 ? -19.026 0.273 21.174 1.00 95.69 177 LYS A CA 1
ATOM 1413 C C . LYS A 1 177 ? -17.502 0.285 21.015 1.00 95.69 177 LYS A C 1
ATOM 1415 O O . LYS A 1 177 ? -16.991 1.029 20.181 1.00 95.69 177 LYS A O 1
ATOM 1420 N N . TYR A 1 178 ? -16.788 -0.544 21.778 1.00 96.50 178 TYR A N 1
ATOM 1421 C CA . TYR A 1 178 ? -15.343 -0.717 21.640 1.00 96.50 178 TYR A CA 1
ATOM 1422 C C . TYR A 1 178 ? -14.970 -1.241 20.251 1.00 96.50 178 TYR A C 1
ATOM 1424 O O . TYR A 1 178 ? -14.144 -0.637 19.574 1.00 96.50 178 TYR A O 1
ATOM 1432 N N . LEU A 1 179 ? -15.619 -2.313 19.796 1.00 96.56 179 LEU A N 1
ATOM 1433 C CA . LEU A 1 179 ? -15.320 -2.958 18.518 1.00 96.56 179 LEU A CA 1
ATOM 1434 C C . LEU A 1 179 ? -15.698 -2.102 17.299 1.00 96.56 179 LEU A C 1
ATOM 1436 O O . LEU A 1 179 ? -14.968 -2.099 16.313 1.00 96.56 179 LEU A O 1
ATOM 1440 N N . TYR A 1 180 ? -16.776 -1.316 17.375 1.00 94.19 180 TYR A N 1
ATOM 1441 C CA . TYR A 1 180 ? -17.102 -0.324 16.342 1.00 94.19 180 TYR A CA 1
ATOM 1442 C C . TYR A 1 180 ? -16.072 0.812 16.287 1.00 94.19 180 TYR A C 1
ATOM 1444 O O . TYR A 1 180 ? -15.731 1.283 15.204 1.00 94.19 180 TYR A O 1
ATOM 1452 N N . LYS A 1 181 ? -15.558 1.251 17.445 1.00 94.38 181 LYS A N 1
ATOM 1453 C CA . LYS A 1 181 ? -14.520 2.290 17.526 1.00 94.38 181 LYS A CA 1
ATOM 1454 C C . LYS A 1 181 ? -13.141 1.776 17.101 1.00 94.38 181 LYS A C 1
ATOM 1456 O O . LYS A 1 181 ? -12.347 2.541 16.553 1.00 94.38 181 LYS A O 1
ATOM 1461 N N . TYR A 1 182 ? -12.869 0.491 17.325 1.00 95.25 182 TYR A N 1
ATOM 1462 C CA . TYR A 1 182 ? -11.602 -0.174 17.029 1.00 95.25 182 TYR A CA 1
ATOM 1463 C C . TYR A 1 182 ? -11.810 -1.438 16.179 1.00 95.25 182 TYR A C 1
ATOM 1465 O O . TYR A 1 182 ? -11.649 -2.551 16.684 1.00 95.25 182 TYR A O 1
ATOM 1473 N N . PRO A 1 183 ? -12.117 -1.293 14.873 1.00 95.12 183 PRO A N 1
ATOM 1474 C CA . PRO A 1 183 ? -12.424 -2.432 14.006 1.00 95.12 183 PRO A CA 1
ATOM 1475 C C . PRO A 1 183 ? -11.318 -3.491 13.926 1.00 95.12 183 PRO A C 1
ATOM 1477 O O . PRO A 1 183 ? -11.596 -4.674 13.740 1.00 95.12 183 PRO A O 1
ATOM 1480 N N . ASP A 1 184 ? -10.059 -3.090 14.113 1.00 95.62 184 ASP A N 1
ATOM 1481 C CA . ASP A 1 184 ? -8.913 -4.001 14.062 1.00 95.62 184 ASP A CA 1
ATOM 1482 C C . ASP A 1 184 ? -8.943 -5.047 15.206 1.00 95.62 184 ASP A C 1
ATOM 1484 O O . ASP A 1 184 ? -8.351 -6.123 15.068 1.00 95.62 184 ASP A O 1
ATOM 1488 N N . GLU A 1 185 ? -9.688 -4.782 16.286 1.00 96.75 185 GLU A N 1
ATOM 1489 C CA . GLU A 1 185 ? -9.876 -5.667 17.447 1.00 96.75 185 GLU A CA 1
ATOM 1490 C C . GLU A 1 185 ? -11.042 -6.655 17.285 1.00 96.75 185 GLU A C 1
ATOM 1492 O O . GLU A 1 185 ? -11.169 -7.593 18.073 1.00 96.75 185 GLU A O 1
ATOM 1497 N N . ILE A 1 186 ? -11.861 -6.517 16.234 1.00 97.88 186 ILE A N 1
ATOM 1498 C CA . ILE A 1 186 ? -13.039 -7.368 16.003 1.00 97.88 186 ILE A CA 1
ATOM 1499 C C . ILE A 1 186 ? -12.671 -8.853 15.937 1.00 97.88 186 ILE A C 1
ATOM 1501 O O . ILE A 1 186 ? -13.185 -9.655 16.715 1.00 97.88 186 ILE A O 1
ATOM 1505 N N . LEU A 1 187 ? -11.796 -9.245 15.006 1.00 97.56 187 LEU A N 1
ATOM 1506 C CA . LEU A 1 187 ? -11.445 -10.657 14.811 1.00 97.56 187 LEU A CA 1
ATOM 1507 C C . LEU A 1 187 ? -10.693 -11.251 16.019 1.00 97.56 187 LEU A C 1
ATOM 1509 O O . LEU A 1 187 ? -11.044 -12.362 16.430 1.00 97.56 187 LEU A O 1
ATOM 1513 N N . PRO A 1 188 ? -9.716 -10.548 16.636 1.00 97.19 188 PRO A N 1
ATOM 1514 C CA . PRO A 1 188 ? -9.118 -10.984 17.895 1.00 97.19 188 PRO A CA 1
ATOM 1515 C C . PRO A 1 188 ? -10.142 -11.254 18.998 1.00 97.19 188 PRO A C 1
ATOM 1517 O O . PRO A 1 188 ? -10.035 -12.268 19.691 1.00 97.19 188 PRO A O 1
ATOM 1520 N N . GLU A 1 189 ? -11.142 -10.387 19.157 1.00 97.19 189 GLU A N 1
ATOM 1521 C CA . GLU A 1 189 ? -12.116 -10.525 20.234 1.00 97.19 189 GLU A CA 1
ATOM 1522 C C . GLU A 1 189 ? -13.164 -11.600 19.940 1.00 97.19 189 GLU A C 1
ATOM 1524 O O . GLU A 1 189 ? -13.437 -12.445 20.792 1.00 97.19 189 GLU A O 1
ATOM 1529 N N . LEU A 1 190 ? -13.656 -11.683 18.703 1.00 96.88 190 LEU A N 1
ATOM 1530 C CA . LEU A 1 190 ? -14.542 -12.767 18.274 1.00 96.88 190 LEU A CA 1
ATOM 1531 C C . LEU A 1 190 ? -13.863 -14.141 18.324 1.00 96.88 190 LEU A C 1
ATOM 1533 O O . LEU A 1 190 ? -14.540 -15.159 18.447 1.00 96.88 190 LEU A O 1
ATOM 1537 N N . ARG A 1 191 ? -12.529 -14.211 18.255 1.00 96.56 191 ARG A N 1
ATOM 1538 C CA . ARG A 1 191 ? -11.803 -15.474 18.448 1.00 96.56 191 ARG A CA 1
ATOM 1539 C C . ARG A 1 191 ? -11.907 -15.963 19.888 1.00 96.56 191 ARG A C 1
ATOM 1541 O O . ARG A 1 191 ? -11.991 -17.171 20.099 1.00 96.56 191 ARG A O 1
ATOM 1548 N N . LYS A 1 192 ? -11.888 -15.043 20.858 1.00 95.50 192 LYS A N 1
ATOM 1549 C CA . LYS A 1 192 ? -12.060 -15.346 22.287 1.00 95.50 192 LYS A CA 1
ATOM 1550 C C . LYS A 1 192 ? -13.530 -15.588 22.626 1.00 95.50 192 LYS A C 1
ATOM 1552 O O . LYS A 1 192 ? -13.828 -16.485 23.406 1.00 95.50 192 LYS A O 1
ATOM 1557 N N . ASN A 1 193 ? -14.434 -14.820 22.013 1.00 93.50 193 ASN A N 1
ATOM 1558 C CA . ASN A 1 193 ? -15.876 -14.895 22.227 1.00 93.50 193 ASN A CA 1
ATOM 1559 C C . ASN A 1 193 ? -16.665 -14.980 20.897 1.00 93.50 193 ASN A C 1
ATOM 1561 O O . ASN A 1 193 ? -17.259 -13.994 20.455 1.00 93.50 193 ASN A O 1
ATOM 1565 N N . PRO A 1 194 ? -16.729 -16.164 20.255 1.00 89.94 194 PRO A N 1
ATOM 1566 C CA . PRO A 1 194 ? -17.419 -16.339 18.967 1.00 89.94 194 PRO A CA 1
ATOM 1567 C C . PRO A 1 194 ? -18.944 -16.149 19.035 1.00 89.94 194 PRO A C 1
ATOM 1569 O O . PRO A 1 194 ? -19.607 -15.940 18.010 1.00 89.94 194 PRO A O 1
ATOM 1572 N N . GLY A 1 195 ? -19.503 -16.262 20.243 1.00 89.38 195 GLY A N 1
ATOM 1573 C CA . GLY A 1 195 ? -20.924 -16.110 20.544 1.00 89.38 195 GLY A CA 1
ATOM 1574 C C . GLY A 1 195 ? -21.353 -14.672 20.832 1.00 89.38 195 GLY A C 1
ATOM 1575 O O . GLY A 1 195 ? -22.506 -14.467 21.199 1.00 89.38 195 GLY A O 1
ATOM 1576 N N . LEU A 1 196 ? -20.458 -13.686 20.682 1.00 93.19 196 LEU A N 1
ATOM 1577 C CA . LEU A 1 196 ? -20.796 -12.283 20.912 1.00 93.19 196 LEU A CA 1
ATOM 1578 C C . LEU A 1 196 ? -22.012 -11.870 20.049 1.00 93.19 196 LEU A C 1
ATOM 1580 O O . LEU A 1 196 ? -22.046 -12.181 18.850 1.00 93.19 196 LEU A O 1
ATOM 1584 N N . PRO A 1 197 ? -23.006 -11.163 20.619 1.00 92.06 197 PRO A N 1
ATOM 1585 C CA . PRO A 1 197 ? -24.111 -10.607 19.846 1.00 92.06 197 PRO A CA 1
ATOM 1586 C C . PRO A 1 197 ? -23.610 -9.763 18.669 1.00 92.06 197 PRO A C 1
ATOM 1588 O O . PRO A 1 197 ? -22.571 -9.115 18.759 1.00 92.06 197 PRO A O 1
ATOM 1591 N N . HIS A 1 198 ? -24.335 -9.788 17.549 1.00 93.12 198 HIS A N 1
ATOM 1592 C CA . HIS A 1 198 ? -23.961 -9.092 16.307 1.00 93.12 198 HIS A CA 1
ATOM 1593 C C . HIS A 1 198 ? -22.617 -9.514 15.683 1.00 93.12 198 HIS A C 1
ATOM 1595 O O . HIS A 1 198 ? -22.088 -8.795 14.837 1.00 93.12 198 HIS A O 1
ATOM 1601 N N . ALA A 1 199 ? -22.071 -10.683 16.040 1.00 95.12 199 ALA A N 1
ATOM 1602 C CA . ALA A 1 199 ? -20.820 -11.183 15.467 1.00 95.12 199 ALA A CA 1
ATOM 1603 C C . ALA A 1 199 ? -20.800 -11.190 13.927 1.00 95.12 199 ALA A C 1
ATOM 1605 O O . ALA A 1 199 ? -19.769 -10.865 13.355 1.00 95.12 199 ALA A O 1
ATOM 1606 N N . ASP A 1 200 ? -21.912 -11.494 13.254 1.00 95.75 200 ASP A N 1
ATOM 1607 C CA . ASP A 1 200 ? -21.974 -11.487 11.783 1.00 95.75 200 ASP A CA 1
ATOM 1608 C C . ASP A 1 200 ? -21.789 -10.064 11.218 1.00 95.75 200 ASP A C 1
ATOM 1610 O O . ASP A 1 200 ? -20.956 -9.821 10.344 1.00 95.75 200 ASP A O 1
ATOM 1614 N N . SER A 1 201 ? -22.476 -9.071 11.796 1.00 95.81 201 SER A N 1
ATOM 1615 C CA . SER A 1 201 ? -22.281 -7.658 11.443 1.00 95.81 201 SER A CA 1
ATOM 1616 C C . SER A 1 201 ? -20.836 -7.207 11.675 1.00 95.81 201 SER A C 1
ATOM 1618 O O . SER A 1 201 ? -20.260 -6.509 10.844 1.00 95.81 201 SER A O 1
ATOM 1620 N N . LEU A 1 202 ? -20.227 -7.635 12.783 1.00 97.06 202 LEU A N 1
ATOM 1621 C CA . LEU A 1 202 ? -18.836 -7.323 13.101 1.00 97.06 202 LEU A CA 1
ATOM 1622 C C . LEU A 1 202 ? -17.861 -7.989 12.117 1.00 97.06 202 LEU A C 1
ATOM 1624 O O . LEU A 1 202 ? -16.929 -7.338 11.651 1.00 97.06 202 LEU A O 1
ATOM 1628 N N . ILE A 1 203 ? -18.084 -9.254 11.744 1.00 97.75 203 ILE A N 1
ATOM 1629 C CA . ILE A 1 203 ? -17.271 -9.964 10.744 1.00 97.75 203 ILE A CA 1
ATOM 1630 C C . ILE A 1 203 ? -17.304 -9.227 9.403 1.00 97.75 203 ILE A C 1
ATOM 1632 O O . ILE A 1 203 ? -16.259 -9.078 8.771 1.00 97.75 203 ILE A O 1
ATOM 1636 N N . LYS A 1 204 ? -18.469 -8.715 8.989 1.00 96.81 204 LYS A N 1
ATOM 1637 C CA . LYS A 1 204 ? -18.584 -7.898 7.775 1.00 96.81 204 LYS A CA 1
ATOM 1638 C C . LYS A 1 204 ? -17.740 -6.622 7.850 1.00 96.81 204 LYS A C 1
ATOM 1640 O O . LYS A 1 204 ? -16.994 -6.332 6.922 1.00 96.81 204 LYS A O 1
ATOM 1645 N N . ILE A 1 205 ? -17.791 -5.907 8.973 1.00 96.19 205 ILE A N 1
ATOM 1646 C CA . ILE A 1 205 ? -16.967 -4.705 9.188 1.00 96.19 205 ILE A CA 1
ATOM 1647 C C . ILE A 1 205 ? -15.476 -5.053 9.138 1.00 96.19 205 ILE A C 1
ATOM 1649 O O . ILE A 1 205 ? -14.687 -4.338 8.522 1.00 96.19 205 ILE A O 1
ATOM 1653 N N . ALA A 1 206 ? -15.080 -6.175 9.743 1.00 96.44 206 ALA A N 1
ATOM 1654 C CA . ALA A 1 206 ? -13.704 -6.648 9.676 1.00 96.44 206 ALA A CA 1
ATOM 1655 C C . ALA A 1 206 ? -13.275 -6.997 8.238 1.00 96.44 206 ALA A C 1
ATOM 1657 O O . ALA A 1 206 ? -12.142 -6.707 7.862 1.00 96.44 206 ALA A O 1
ATOM 1658 N N . ALA A 1 207 ? -14.173 -7.569 7.429 1.00 94.25 207 ALA A N 1
ATOM 1659 C CA . ALA A 1 207 ? -13.920 -7.895 6.027 1.00 94.25 207 ALA A CA 1
ATOM 1660 C C . ALA A 1 207 ? -13.680 -6.650 5.160 1.00 94.25 207 ALA A C 1
ATOM 1662 O O . ALA A 1 207 ? -12.764 -6.640 4.342 1.00 94.25 207 ALA A O 1
ATOM 1663 N N . GLU A 1 208 ? -14.479 -5.599 5.360 1.00 91.31 208 GLU A N 1
ATOM 1664 C CA . GLU A 1 208 ? -14.333 -4.313 4.662 1.00 91.31 208 GLU A CA 1
ATOM 1665 C C . GLU A 1 208 ? -13.050 -3.577 5.070 1.00 91.31 208 GLU A C 1
ATOM 1667 O O . GLU A 1 208 ? -12.478 -2.818 4.285 1.00 91.31 208 GLU A O 1
ATOM 1672 N N . ARG A 1 209 ? -12.591 -3.807 6.304 1.00 91.75 209 ARG A N 1
ATOM 1673 C CA . ARG A 1 209 ? -11.390 -3.189 6.865 1.00 91.75 209 ARG A CA 1
ATOM 1674 C C . ARG A 1 209 ? -10.104 -3.864 6.398 1.00 91.75 209 ARG A C 1
ATOM 1676 O O . ARG A 1 209 ? -9.182 -3.168 5.978 1.00 91.75 209 ARG A O 1
ATOM 1683 N N . ASP A 1 210 ? -10.026 -5.184 6.539 1.00 92.56 210 ASP A N 1
ATOM 1684 C CA . ASP A 1 210 ? -8.835 -5.976 6.234 1.00 92.56 210 ASP A CA 1
ATOM 1685 C C . ASP A 1 210 ? -9.227 -7.395 5.798 1.00 92.56 210 ASP A C 1
ATOM 1687 O O . ASP A 1 210 ? -9.365 -8.334 6.592 1.00 92.56 210 ASP A O 1
ATOM 1691 N N . ILE A 1 211 ? -9.394 -7.543 4.486 1.00 92.31 211 ILE A N 1
ATOM 1692 C CA . ILE A 1 211 ? -9.821 -8.790 3.857 1.00 92.31 211 ILE A CA 1
ATOM 1693 C C . ILE A 1 211 ? -8.779 -9.911 3.987 1.00 92.31 211 ILE A C 1
ATOM 1695 O O . ILE A 1 211 ? -9.135 -11.091 4.002 1.00 92.31 211 ILE A O 1
ATOM 1699 N N . ARG A 1 212 ? -7.494 -9.564 4.137 1.00 92.62 212 ARG A N 1
ATOM 1700 C CA . ARG A 1 212 ? -6.405 -10.532 4.331 1.00 92.62 212 ARG A CA 1
ATOM 1701 C C . ARG A 1 212 ? -6.401 -11.071 5.751 1.00 92.62 212 ARG A C 1
ATOM 1703 O O . ARG A 1 212 ? -6.321 -12.280 5.947 1.00 92.62 212 ARG A O 1
ATOM 1710 N N . LYS A 1 213 ? -6.603 -10.202 6.741 1.00 94.94 213 LYS A N 1
ATOM 1711 C CA . LYS A 1 213 ? -6.804 -10.645 8.123 1.00 94.94 213 LYS A CA 1
ATOM 1712 C C . LYS A 1 213 ? -8.038 -11.540 8.230 1.00 94.94 213 LYS A C 1
ATOM 1714 O O . LYS A 1 213 ? -7.981 -12.573 8.889 1.00 94.94 213 LYS A O 1
ATOM 1719 N N . LEU A 1 214 ? -9.137 -11.208 7.549 1.00 96.62 214 LEU A N 1
ATOM 1720 C CA . LEU A 1 214 ? -10.307 -12.090 7.494 1.00 96.62 214 LEU A CA 1
ATOM 1721 C C . LEU A 1 214 ? -9.961 -13.472 6.916 1.00 96.62 214 LEU A C 1
ATOM 1723 O O . LEU A 1 214 ? -10.356 -14.482 7.499 1.00 96.62 214 LEU A O 1
ATOM 1727 N N . TYR A 1 215 ? -9.211 -13.520 5.810 1.00 96.06 215 TYR A N 1
ATOM 1728 C CA . TYR A 1 215 ? -8.734 -14.760 5.190 1.00 96.06 215 TYR A CA 1
ATOM 1729 C C . TYR A 1 215 ? -7.959 -15.642 6.185 1.00 96.06 215 TYR A C 1
ATOM 1731 O O . TYR A 1 215 ? -8.263 -16.830 6.315 1.00 96.06 215 TYR A O 1
ATOM 1739 N N . ASP A 1 216 ? -7.030 -15.070 6.955 1.00 95.75 216 ASP A N 1
ATOM 1740 C CA . ASP A 1 216 ? -6.228 -15.823 7.933 1.00 95.75 216 ASP A CA 1
ATOM 1741 C C . ASP A 1 216 ? -7.091 -16.427 9.054 1.00 95.75 216 ASP A C 1
ATOM 1743 O O . ASP A 1 216 ? -6.910 -17.577 9.481 1.00 95.75 216 ASP A O 1
ATOM 1747 N N . TYR A 1 217 ? -8.085 -15.669 9.522 1.00 97.06 217 TYR A N 1
ATOM 1748 C CA . TYR A 1 217 ? -9.035 -16.155 10.521 1.00 97.06 217 TYR A CA 1
ATOM 1749 C C . TYR A 1 217 ? -9.994 -17.204 9.941 1.00 97.06 217 TYR A C 1
ATOM 1751 O O . TYR A 1 217 ? -10.329 -18.162 10.640 1.00 97.06 217 TYR A O 1
ATOM 1759 N N . ALA A 1 218 ? -10.391 -17.083 8.672 1.00 96.69 218 ALA A N 1
ATOM 1760 C CA . ALA A 1 218 ? -11.212 -18.075 7.978 1.00 96.69 218 ALA A CA 1
ATOM 1761 C C . ALA A 1 218 ? -10.480 -19.414 7.782 1.00 96.69 218 ALA A C 1
ATOM 1763 O O . ALA A 1 218 ? -11.100 -20.472 7.906 1.00 96.69 218 ALA A O 1
ATOM 1764 N N . ALA A 1 219 ? -9.165 -19.380 7.529 1.00 95.19 219 ALA A N 1
ATOM 1765 C CA . ALA A 1 219 ? -8.323 -20.570 7.376 1.00 95.19 219 ALA A CA 1
ATOM 1766 C C . ALA A 1 219 ? -8.154 -21.362 8.689 1.00 95.19 219 ALA A C 1
ATOM 1768 O O . ALA A 1 219 ? -7.813 -22.550 8.688 1.00 95.19 219 ALA A O 1
ATOM 1769 N N . SER A 1 220 ? -8.392 -20.718 9.834 1.00 94.00 220 SER A N 1
ATOM 1770 C CA . SER A 1 220 ? -8.211 -21.323 11.151 1.00 94.00 220 SER A CA 1
ATOM 1771 C C . SER A 1 220 ? -9.299 -22.354 11.479 1.00 94.00 220 SER A C 1
ATOM 1773 O O . SER A 1 220 ? -10.499 -22.090 11.391 1.00 94.00 220 SER A O 1
ATOM 1775 N N . ARG A 1 221 ? -8.895 -23.532 11.976 1.00 93.50 221 ARG A N 1
ATOM 1776 C CA . ARG A 1 221 ? -9.807 -24.609 12.416 1.00 93.50 221 ARG A CA 1
ATOM 1777 C C . ARG A 1 221 ? -10.345 -24.376 13.833 1.00 93.50 221 ARG A C 1
ATOM 1779 O O . ARG A 1 221 ? -10.090 -25.162 14.739 1.00 93.50 221 ARG A O 1
ATOM 1786 N N . ASN A 1 222 ? -11.059 -23.275 14.042 1.00 94.81 222 ASN A N 1
ATOM 1787 C CA . ASN A 1 222 ? -11.693 -22.944 15.321 1.00 94.81 222 ASN A CA 1
ATOM 1788 C C . 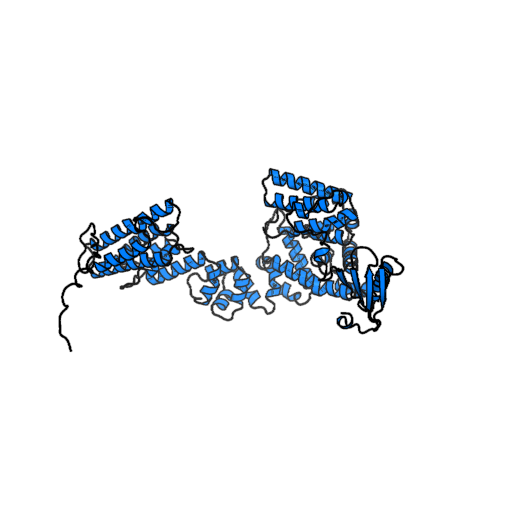ASN A 1 222 ? -13.149 -22.474 15.128 1.00 94.81 222 ASN A C 1
ATOM 1790 O O . ASN A 1 222 ? -13.670 -22.443 14.007 1.00 94.81 222 ASN A O 1
ATOM 1794 N N . ALA A 1 223 ? -13.827 -22.142 16.230 1.00 96.12 223 ALA A N 1
ATOM 1795 C CA . ALA A 1 223 ? -15.224 -21.710 16.211 1.00 96.12 223 ALA A CA 1
ATOM 1796 C C . ALA A 1 223 ? -15.441 -20.447 15.359 1.00 96.12 223 ALA A C 1
ATOM 1798 O O . ALA A 1 223 ? -16.369 -20.412 14.552 1.00 96.12 223 ALA A O 1
ATOM 1799 N N . LEU A 1 224 ? -14.553 -19.449 15.462 1.00 96.81 224 LEU A N 1
ATOM 1800 C CA . LEU A 1 224 ? -14.634 -18.238 14.644 1.00 96.81 224 LEU A CA 1
ATOM 1801 C C . LEU A 1 224 ? -14.408 -18.539 13.155 1.00 96.81 224 LEU A C 1
ATOM 1803 O O . LEU A 1 224 ? -15.210 -18.118 12.331 1.00 96.81 224 LEU A O 1
ATOM 1807 N N . GLY A 1 225 ? -13.384 -19.316 12.794 1.00 96.75 225 GLY A N 1
ATOM 1808 C CA . GLY A 1 225 ? -13.145 -19.697 11.397 1.00 96.75 225 GLY A CA 1
ATOM 1809 C C . GLY A 1 225 ? -14.308 -20.495 10.796 1.00 96.75 225 GLY A C 1
ATOM 1810 O O . GLY A 1 225 ? -14.635 -20.351 9.621 1.00 96.75 225 GLY A O 1
ATOM 1811 N N . THR A 1 226 ? -15.003 -21.300 11.604 1.00 95.88 226 THR A N 1
ATOM 1812 C CA . THR A 1 226 ? -16.250 -21.974 11.194 1.00 95.88 226 THR A CA 1
ATOM 1813 C C . THR A 1 226 ? -17.387 -20.979 10.969 1.00 95.88 226 THR A C 1
ATOM 1815 O O . THR A 1 226 ? -18.093 -21.077 9.969 1.00 95.88 226 THR A O 1
ATOM 1818 N N . LYS A 1 227 ? -17.530 -19.986 11.851 1.00 96.62 227 LYS A N 1
ATOM 1819 C CA . LYS A 1 227 ? -18.523 -18.917 11.703 1.00 96.62 227 LYS A CA 1
ATOM 1820 C C . LYS A 1 227 ? -18.291 -18.078 10.445 1.00 96.62 227 LYS A C 1
ATOM 1822 O O . LYS A 1 227 ? -19.235 -17.841 9.705 1.00 96.62 227 LYS A O 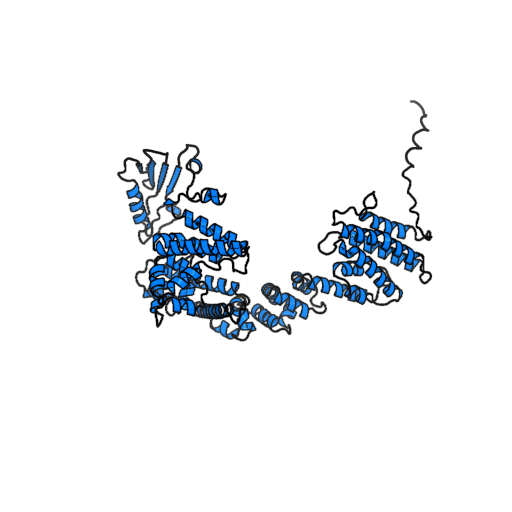1
ATOM 1827 N N . ILE A 1 228 ? -17.041 -17.705 10.162 1.00 97.50 228 ILE A N 1
ATOM 1828 C CA . ILE A 1 228 ? -16.668 -16.954 8.952 1.00 97.50 228 ILE A CA 1
ATOM 1829 C C . ILE A 1 228 ? -16.982 -17.769 7.684 1.00 97.50 228 ILE A C 1
ATOM 1831 O O . ILE A 1 228 ? -17.569 -17.238 6.747 1.00 97.50 228 ILE A O 1
ATOM 1835 N N . ARG A 1 229 ? -16.670 -19.074 7.659 1.00 95.81 229 ARG A N 1
ATOM 1836 C CA . ARG A 1 229 ? -16.972 -19.952 6.508 1.00 95.81 229 ARG A CA 1
ATOM 1837 C C . ARG A 1 229 ? -18.468 -20.123 6.232 1.00 95.81 229 ARG A C 1
ATOM 1839 O O . ARG A 1 229 ? -18.850 -20.259 5.075 1.00 95.81 229 ARG A O 1
ATOM 1846 N N . ASN A 1 230 ? -19.301 -20.075 7.268 1.00 95.44 230 ASN A N 1
ATOM 1847 C CA . ASN A 1 230 ? -20.757 -20.221 7.160 1.00 95.44 230 ASN A CA 1
ATOM 1848 C C . ASN A 1 230 ? -21.502 -18.874 7.123 1.00 95.44 230 ASN A C 1
ATOM 1850 O O . ASN A 1 230 ? -22.723 -18.841 7.272 1.00 95.44 230 ASN A O 1
ATOM 1854 N N . HIS A 1 231 ? -20.782 -17.762 6.970 1.00 97.00 231 HIS A N 1
ATOM 1855 C CA . HIS A 1 231 ? -21.354 -16.424 7.055 1.00 97.00 231 HIS A CA 1
ATOM 1856 C C . HIS A 1 231 ? -22.353 -16.147 5.906 1.00 97.00 231 HIS A C 1
ATOM 1858 O O . HIS A 1 231 ? -22.154 -16.628 4.790 1.00 97.00 231 HIS A O 1
ATOM 1864 N N . PRO A 1 232 ? -23.434 -15.370 6.116 1.00 94.94 232 PRO A N 1
ATOM 1865 C CA . PRO A 1 232 ? -24.426 -15.107 5.066 1.00 94.94 232 PRO A CA 1
ATOM 1866 C C . PRO A 1 232 ? -23.980 -14.079 4.010 1.00 94.94 232 PRO A C 1
ATOM 1868 O O . PRO A 1 232 ? -24.504 -14.094 2.895 1.00 94.94 232 PRO A O 1
ATOM 1871 N N . ASP A 1 233 ? -23.031 -13.196 4.334 1.00 96.19 233 ASP A N 1
ATOM 1872 C CA 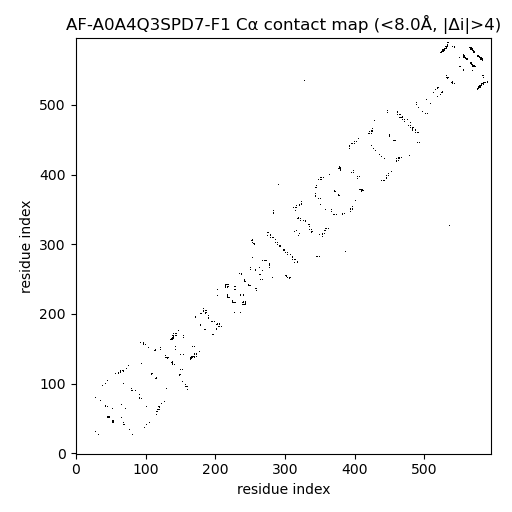. ASP A 1 233 ? -22.495 -12.192 3.398 1.00 96.19 233 ASP A CA 1
ATOM 1873 C C . ASP A 1 233 ? -21.606 -12.826 2.315 1.00 96.19 233 ASP A C 1
ATOM 1875 O O . ASP A 1 233 ? -20.712 -13.622 2.610 1.00 96.19 233 ASP A O 1
ATOM 1879 N N . GLU A 1 234 ? -21.844 -12.455 1.057 1.00 92.88 234 GLU A N 1
ATOM 1880 C CA . GLU A 1 234 ? -21.164 -13.017 -0.114 1.00 92.88 234 GLU A CA 1
ATOM 1881 C C . GLU A 1 234 ? -19.660 -12.726 -0.146 1.00 92.88 234 GLU A C 1
ATOM 1883 O O . GLU A 1 234 ? -18.876 -13.613 -0.497 1.00 92.88 234 GLU A O 1
ATOM 1888 N N . THR A 1 235 ? -19.238 -11.533 0.282 1.00 93.62 235 THR A N 1
ATOM 1889 C CA . THR A 1 235 ? -17.816 -11.166 0.324 1.00 93.62 235 THR A CA 1
ATOM 1890 C C . THR A 1 235 ? -17.084 -12.043 1.325 1.00 93.62 235 THR A C 1
ATOM 1892 O O . THR A 1 235 ? -16.060 -12.648 1.006 1.00 93.62 235 THR A O 1
ATOM 1895 N N . VAL A 1 236 ? -17.662 -12.183 2.519 1.00 96.88 236 VAL A N 1
ATOM 1896 C CA . VAL A 1 236 ? -17.105 -13.023 3.583 1.00 96.88 236 VAL A CA 1
ATOM 1897 C C . VAL A 1 236 ? -17.017 -14.484 3.134 1.00 96.88 236 VAL A C 1
ATOM 1899 O O . VAL A 1 236 ? -15.964 -15.102 3.292 1.00 96.88 236 VAL A O 1
ATOM 1902 N N . ARG A 1 237 ? -18.074 -15.030 2.511 1.00 95.19 237 ARG A N 1
ATOM 1903 C CA . ARG A 1 237 ? -18.050 -16.406 1.981 1.00 95.19 237 ARG A CA 1
ATOM 1904 C C . ARG A 1 237 ? -16.996 -16.607 0.905 1.00 95.19 237 ARG A C 1
ATOM 1906 O O . ARG A 1 237 ? -16.318 -17.627 0.926 1.00 95.19 237 ARG A O 1
ATOM 1913 N N . THR A 1 238 ? -16.853 -15.658 -0.017 1.00 95.00 238 THR A N 1
ATOM 1914 C CA . THR A 1 238 ? -15.875 -15.743 -1.112 1.00 95.00 238 THR A CA 1
ATOM 1915 C C . THR A 1 238 ? -14.456 -15.835 -0.557 1.00 95.00 238 THR A C 1
ATOM 1917 O O . THR A 1 238 ? -13.697 -16.738 -0.905 1.00 95.00 238 THR A O 1
ATOM 1920 N N . VAL A 1 239 ? -14.120 -14.963 0.392 1.00 95.38 239 VAL A N 1
ATOM 1921 C CA . VAL A 1 239 ? -12.812 -14.969 1.062 1.00 95.38 239 VAL A CA 1
ATOM 1922 C C . VAL A 1 239 ? -12.608 -16.255 1.864 1.00 95.38 239 VAL A C 1
ATOM 1924 O O . VAL A 1 239 ? -11.525 -16.839 1.849 1.00 95.38 239 VAL A O 1
ATOM 1927 N N . ALA A 1 240 ? -13.652 -16.745 2.531 1.00 95.88 240 ALA A N 1
ATOM 1928 C CA . ALA A 1 240 ? -13.584 -17.988 3.286 1.00 95.88 240 ALA A CA 1
ATOM 1929 C C . ALA A 1 240 ? -13.425 -19.232 2.387 1.00 95.88 240 ALA A C 1
ATOM 1931 O O . ALA A 1 240 ? -12.734 -20.186 2.762 1.00 95.88 240 ALA A O 1
ATOM 1932 N N . ALA A 1 241 ? -14.012 -19.216 1.186 1.00 95.06 241 ALA A N 1
ATOM 1933 C CA . ALA A 1 241 ? -13.812 -20.240 0.165 1.00 95.06 241 ALA A CA 1
ATOM 1934 C C . ALA A 1 241 ? -12.362 -20.235 -0.343 1.00 95.06 241 ALA A C 1
ATOM 1936 O O . ALA A 1 241 ? -11.736 -21.295 -0.410 1.00 95.06 241 ALA A O 1
ATOM 1937 N N . MET A 1 242 ? -11.781 -19.053 -0.591 1.00 94.94 242 MET A N 1
ATOM 1938 C CA . MET A 1 242 ? -10.352 -18.922 -0.907 1.00 94.94 242 MET A CA 1
ATOM 1939 C C . MET A 1 242 ? -9.474 -19.489 0.210 1.00 94.94 242 MET A C 1
ATOM 1941 O O . MET A 1 242 ? -8.565 -20.265 -0.071 1.00 94.94 242 MET A O 1
ATOM 1945 N N . ALA A 1 243 ? -9.763 -19.153 1.471 1.00 95.00 243 ALA A N 1
ATOM 1946 C CA . ALA A 1 243 ? -9.016 -19.629 2.639 1.00 95.00 243 ALA A CA 1
ATOM 1947 C C . ALA A 1 243 ? -9.085 -21.151 2.836 1.00 95.00 243 ALA A C 1
ATOM 1949 O O . ALA A 1 243 ? -8.199 -21.747 3.446 1.00 95.00 243 ALA A O 1
ATOM 1950 N N . SER A 1 244 ? -10.128 -21.788 2.303 1.00 92.44 244 SER A N 1
ATOM 1951 C CA . SER A 1 244 ? -10.297 -23.242 2.337 1.00 92.44 244 SER A CA 1
ATOM 1952 C C . SER A 1 244 ? -9.556 -23.956 1.193 1.00 92.44 244 SER A C 1
ATOM 1954 O O . SER A 1 244 ? -9.412 -25.179 1.229 1.00 92.44 244 SER A O 1
ATOM 1956 N N . SER A 1 245 ? -9.066 -23.221 0.188 1.00 92.06 245 SER A N 1
ATOM 1957 C CA . SER A 1 245 ? -8.300 -23.767 -0.936 1.00 92.06 245 SER A CA 1
ATOM 1958 C C . SER A 1 245 ? -6.806 -23.848 -0.618 1.00 92.06 245 SER A C 1
ATOM 1960 O O . SER A 1 245 ? -6.216 -22.924 -0.060 1.00 92.06 245 SER A O 1
ATOM 1962 N N . LYS A 1 246 ? -6.146 -24.928 -1.064 1.00 88.12 246 LYS A N 1
ATOM 1963 C CA . LYS A 1 246 ? -4.680 -25.084 -0.959 1.00 88.12 246 LYS A CA 1
ATOM 1964 C C . LYS A 1 246 ? -3.910 -23.979 -1.695 1.00 88.12 246 LYS A C 1
ATOM 1966 O O . LYS A 1 246 ? -2.773 -23.694 -1.340 1.00 88.12 246 LYS A O 1
ATOM 1971 N N . SER A 1 247 ? -4.535 -23.362 -2.699 1.00 88.94 247 SER A N 1
ATOM 1972 C CA . SER A 1 247 ? -3.955 -22.297 -3.523 1.00 88.94 247 SER A CA 1
ATOM 1973 C C . SER A 1 247 ? -4.605 -20.938 -3.247 1.00 88.94 247 SER A C 1
ATOM 1975 O O . SER A 1 247 ? -4.610 -20.088 -4.132 1.00 88.94 247 SER A O 1
ATOM 1977 N N . GLY A 1 248 ? -5.167 -20.723 -2.049 1.00 90.31 248 GLY A N 1
ATOM 1978 C CA . GLY A 1 248 ? -5.966 -19.539 -1.704 1.00 90.31 248 GLY A CA 1
ATOM 1979 C C . GLY A 1 248 ? -5.337 -18.193 -2.090 1.00 90.31 248 GLY A C 1
ATOM 1980 O O . GLY A 1 248 ? -6.024 -17.286 -2.561 1.00 90.31 248 GLY A O 1
ATOM 1981 N N . GLN A 1 249 ? -4.009 -18.084 -1.991 1.00 89.88 249 GLN A N 1
ATOM 1982 C CA . GLN A 1 249 ? -3.287 -16.864 -2.354 1.00 89.88 249 GLN A CA 1
ATOM 1983 C C . GLN A 1 249 ? -3.347 -16.518 -3.855 1.00 89.88 249 GLN A C 1
ATOM 1985 O O . GLN A 1 249 ? -3.236 -15.347 -4.215 1.00 89.88 249 GLN A O 1
ATOM 1990 N N . LEU A 1 250 ? -3.550 -17.511 -4.729 1.00 94.50 250 LEU A N 1
ATOM 1991 C CA . LEU A 1 250 ? -3.643 -17.327 -6.182 1.00 94.50 250 LEU A CA 1
ATOM 1992 C C . LEU A 1 250 ? -4.991 -16.730 -6.628 1.00 94.50 250 LEU A C 1
ATOM 1994 O O . LEU A 1 250 ? -5.144 -16.356 -7.783 1.00 94.50 250 LEU A O 1
ATOM 1998 N N . TYR A 1 251 ? -5.977 -16.583 -5.741 1.00 95.81 251 TYR A N 1
ATOM 1999 C CA . TYR A 1 251 ? -7.232 -15.914 -6.108 1.00 95.81 251 TYR A CA 1
ATOM 2000 C C . TYR A 1 251 ? -7.219 -14.407 -5.819 1.00 95.81 251 TYR A C 1
ATOM 2002 O O . TYR A 1 251 ? -7.978 -13.673 -6.447 1.00 95.81 251 TYR A O 1
ATOM 2010 N N . PHE A 1 252 ? -6.351 -13.917 -4.919 1.00 94.56 252 PHE A N 1
ATOM 2011 C CA . PHE A 1 252 ? -6.306 -12.493 -4.548 1.00 94.56 252 PHE A CA 1
ATOM 2012 C C . PHE A 1 252 ? -6.137 -11.530 -5.732 1.00 94.56 252 PHE A C 1
ATOM 2014 O O . PHE A 1 252 ? -6.865 -10.538 -5.754 1.00 94.56 252 PHE A O 1
ATOM 2021 N N . PRO A 1 253 ? -5.285 -11.807 -6.745 1.00 95.88 253 PRO A N 1
ATOM 2022 C CA . PRO A 1 253 ? -5.178 -10.948 -7.930 1.00 95.88 253 PRO A CA 1
ATOM 2023 C C . PRO A 1 253 ? -6.517 -10.675 -8.637 1.00 95.88 253 PRO A C 1
ATOM 2025 O O . PRO A 1 253 ? -6.677 -9.659 -9.311 1.00 95.88 253 PRO A O 1
ATOM 2028 N N . PHE A 1 254 ? -7.487 -11.576 -8.472 1.00 96.56 254 PHE A N 1
ATOM 2029 C CA . PHE A 1 254 ? -8.778 -11.559 -9.154 1.00 96.56 254 PHE A CA 1
ATOM 2030 C C . PHE A 1 254 ? -9.950 -11.263 -8.220 1.00 96.56 254 PHE A C 1
ATOM 2032 O O . PHE A 1 254 ? -11.087 -11.272 -8.685 1.00 96.56 254 PHE A O 1
ATOM 2039 N N . LEU A 1 255 ? -9.704 -11.000 -6.931 1.00 94.56 255 LEU A N 1
ATOM 2040 C CA . LEU A 1 255 ? -10.749 -10.939 -5.908 1.00 94.56 255 LEU A CA 1
ATOM 2041 C C . LEU A 1 255 ? -11.882 -9.969 -6.267 1.00 94.56 255 LEU A C 1
ATOM 2043 O O . LEU A 1 255 ? -13.045 -10.346 -6.193 1.00 94.56 255 LEU A O 1
ATOM 2047 N N . ASP A 1 256 ? -11.567 -8.756 -6.729 1.00 94.12 256 ASP A N 1
ATOM 2048 C CA . ASP A 1 256 ? -12.590 -7.784 -7.144 1.00 94.12 256 ASP A CA 1
ATOM 2049 C C . ASP A 1 256 ? -13.458 -8.301 -8.307 1.00 94.12 256 ASP A C 1
ATOM 2051 O O . ASP A 1 256 ? -14.680 -8.158 -8.279 1.00 94.12 256 ASP A O 1
ATOM 2055 N N . ASN A 1 257 ? -12.857 -8.960 -9.302 1.00 95.06 257 ASN A N 1
ATOM 2056 C CA . ASN A 1 257 ? -13.599 -9.579 -10.402 1.00 95.06 257 ASN A CA 1
ATOM 2057 C C . ASN A 1 257 ? -14.415 -10.799 -9.956 1.00 95.06 257 ASN A C 1
ATOM 2059 O O . ASN A 1 257 ? -15.504 -11.003 -10.494 1.00 95.06 257 ASN A O 1
ATOM 2063 N N . VAL A 1 258 ? -13.924 -11.582 -8.990 1.00 95.44 258 VAL A N 1
ATOM 2064 C CA . VAL A 1 258 ? -14.672 -12.704 -8.400 1.00 95.44 258 VAL A CA 1
ATOM 2065 C C . VAL A 1 258 ? -15.900 -12.185 -7.656 1.00 95.44 258 VAL A C 1
ATOM 2067 O O . VAL A 1 258 ? -17.009 -12.628 -7.936 1.00 95.44 258 VAL A O 1
ATOM 2070 N N . LEU A 1 259 ? -15.732 -11.176 -6.795 1.00 92.81 259 LEU A N 1
ATOM 2071 C CA . LEU A 1 259 ? -16.830 -10.546 -6.050 1.00 92.81 259 LEU A CA 1
ATOM 2072 C C . LEU A 1 259 ? -17.868 -9.878 -6.963 1.00 92.81 259 LEU A C 1
ATOM 2074 O O . LEU A 1 259 ? -19.036 -9.780 -6.607 1.00 92.81 259 LEU A O 1
ATOM 2078 N N . LYS A 1 260 ? -17.458 -9.423 -8.152 1.00 92.00 260 LYS A N 1
ATOM 2079 C CA . LYS A 1 260 ? -18.355 -8.844 -9.167 1.00 92.00 260 LYS A CA 1
ATOM 2080 C C . LYS A 1 260 ? -18.933 -9.878 -10.137 1.00 92.00 260 LYS A C 1
ATOM 2082 O O . LYS A 1 260 ? -19.587 -9.488 -11.102 1.00 92.00 260 LYS A O 1
ATOM 2087 N N . GLY A 1 261 ? -18.653 -11.168 -9.940 1.00 93.00 261 GLY A N 1
ATOM 2088 C CA . GLY A 1 261 ? -19.130 -12.251 -10.802 1.00 93.00 261 GLY A CA 1
ATOM 2089 C C . GLY A 1 261 ? -18.574 -12.230 -12.232 1.00 93.00 261 GLY A C 1
ATOM 2090 O O . GLY A 1 261 ? -19.115 -12.898 -13.108 1.00 93.00 261 GLY A O 1
ATOM 2091 N N . LYS A 1 262 ? -17.504 -11.467 -12.501 1.00 94.06 262 LYS A N 1
ATOM 2092 C CA . LYS A 1 262 ? -16.864 -11.384 -13.828 1.00 94.06 262 LYS A CA 1
ATOM 2093 C C . LYS A 1 262 ? -16.008 -12.606 -14.147 1.00 94.06 262 LYS A C 1
ATOM 2095 O O . LYS A 1 262 ? -15.840 -12.949 -15.314 1.00 94.06 262 LYS A O 1
ATOM 2100 N N . ILE A 1 263 ? -15.434 -13.225 -13.120 1.00 95.25 263 ILE A N 1
ATOM 2101 C CA . ILE A 1 263 ? -14.672 -14.468 -13.215 1.00 95.25 263 ILE A CA 1
ATOM 2102 C C . ILE A 1 263 ? -15.050 -15.359 -12.041 1.00 95.25 263 ILE A C 1
ATOM 2104 O O . ILE A 1 263 ? -15.288 -14.861 -10.943 1.00 95.25 263 ILE A O 1
ATOM 2108 N N . ARG A 1 264 ? -15.103 -16.671 -12.255 1.00 94.88 264 ARG A N 1
ATOM 2109 C CA . ARG A 1 264 ? -15.345 -17.626 -11.173 1.00 94.88 264 ARG A CA 1
ATOM 2110 C C . ARG A 1 264 ? -14.033 -18.252 -10.716 1.00 94.88 264 ARG A C 1
ATOM 2112 O O . ARG A 1 264 ? -13.077 -18.332 -11.490 1.00 94.88 264 ARG A O 1
ATOM 2119 N N . MET A 1 265 ? -13.988 -18.730 -9.475 1.00 94.69 265 MET A N 1
ATOM 2120 C CA . MET A 1 265 ? -12.791 -19.387 -8.936 1.00 94.69 265 MET A CA 1
ATOM 2121 C C . MET A 1 265 ? -12.395 -20.620 -9.761 1.00 94.69 265 MET A C 1
ATOM 2123 O O . MET A 1 265 ? -11.209 -20.840 -9.991 1.00 94.69 265 MET A O 1
ATOM 2127 N N . GLU A 1 266 ? -13.369 -21.346 -10.315 1.00 95.00 266 GLU A N 1
ATOM 2128 C CA . GLU A 1 266 ? -13.128 -22.515 -11.166 1.00 95.00 266 GLU A CA 1
ATOM 2129 C C . GLU A 1 266 ? -12.448 -22.144 -12.491 1.00 95.00 266 GLU A C 1
ATOM 2131 O O . GLU A 1 266 ? -11.716 -22.947 -13.067 1.00 95.00 266 GLU A O 1
ATOM 2136 N N . ASP A 1 267 ? -12.682 -20.933 -13.004 1.00 95.56 267 ASP A N 1
ATOM 2137 C CA . ASP A 1 267 ? -12.026 -20.460 -14.224 1.00 95.56 267 ASP A CA 1
ATOM 2138 C C . ASP A 1 267 ? -10.556 -20.094 -13.953 1.00 95.56 267 ASP A C 1
ATOM 2140 O O . ASP A 1 267 ? -9.704 -20.303 -14.815 1.00 95.56 267 ASP A O 1
ATOM 2144 N N . ILE A 1 268 ? -10.240 -19.651 -12.729 1.00 97.00 268 ILE A N 1
ATOM 2145 C CA . ILE A 1 268 ? -8.863 -19.443 -12.256 1.00 97.00 268 ILE A CA 1
ATOM 2146 C C . ILE A 1 268 ? -8.167 -20.794 -12.036 1.00 97.00 268 ILE A C 1
ATOM 2148 O O . ILE A 1 268 ? -7.019 -20.973 -12.444 1.00 97.00 268 ILE A O 1
ATOM 2152 N N . ASP A 1 269 ? -8.865 -21.773 -11.453 1.00 96.00 269 ASP A N 1
ATOM 2153 C CA . ASP A 1 269 ? -8.325 -23.113 -11.194 1.00 96.00 269 ASP A CA 1
ATOM 2154 C C . ASP A 1 269 ? -7.855 -23.835 -12.463 1.00 96.00 269 ASP A C 1
ATOM 2156 O O . ASP A 1 269 ? -6.885 -24.586 -12.409 1.00 96.00 269 ASP A O 1
ATOM 2160 N N . LYS A 1 270 ? -8.478 -23.567 -13.617 1.00 96.56 270 LYS A N 1
ATOM 2161 C CA . LYS A 1 270 ? -8.063 -24.134 -14.914 1.00 96.56 270 LYS A CA 1
ATOM 2162 C C . LYS A 1 270 ? -6.684 -23.666 -15.379 1.00 96.56 270 LYS A C 1
ATOM 2164 O O . LYS A 1 270 ? -6.075 -24.338 -16.207 1.00 96.56 270 LYS A O 1
ATOM 2169 N N . VAL A 1 271 ? -6.222 -22.502 -14.917 1.00 96.94 271 VAL A N 1
ATOM 2170 C CA . VAL A 1 271 ? -4.997 -21.863 -15.426 1.00 96.94 271 VAL A CA 1
ATOM 2171 C C . VAL A 1 271 ? -3.927 -21.637 -14.366 1.00 96.94 271 VAL A C 1
ATOM 2173 O O . VAL A 1 271 ? -2.775 -21.453 -14.736 1.00 96.94 271 VAL A O 1
ATOM 2176 N N . LYS A 1 272 ? -4.265 -21.662 -13.071 1.00 94.88 272 LYS A N 1
ATOM 2177 C CA . LYS A 1 272 ? -3.352 -21.294 -11.971 1.00 94.88 272 LYS A CA 1
ATOM 2178 C C . LYS A 1 272 ? -2.054 -22.106 -11.901 1.00 94.88 272 LYS A C 1
ATOM 2180 O O . LYS A 1 272 ? -1.048 -21.575 -11.446 1.00 94.88 272 LYS A O 1
ATOM 2185 N N . ASP A 1 273 ? -2.080 -23.355 -12.366 1.00 95.25 273 ASP A N 1
ATOM 2186 C CA . ASP A 1 273 ? -0.920 -24.256 -12.372 1.00 95.25 273 ASP A CA 1
ATOM 2187 C C . ASP A 1 273 ? -0.096 -24.141 -13.675 1.00 95.25 273 ASP A C 1
ATOM 2189 O O . ASP A 1 273 ? 0.910 -24.823 -13.853 1.00 95.25 273 ASP A O 1
ATOM 2193 N N . ASN A 1 274 ? -0.510 -23.267 -14.601 1.00 96.88 274 ASN A N 1
ATOM 2194 C CA . ASN A 1 274 ? 0.208 -22.933 -15.826 1.00 96.88 274 ASN A CA 1
ATOM 2195 C C . ASN A 1 274 ? 0.597 -21.451 -15.801 1.00 96.88 274 ASN A C 1
ATOM 2197 O O . ASN A 1 274 ? -0.209 -20.580 -16.128 1.00 96.88 274 ASN A O 1
ATOM 2201 N N . ASP A 1 275 ? 1.855 -21.168 -15.466 1.00 96.69 275 ASP A N 1
ATOM 2202 C CA . ASP A 1 275 ? 2.364 -19.801 -15.307 1.00 96.69 275 ASP A CA 1
ATOM 2203 C C . ASP A 1 275 ? 2.133 -18.903 -16.526 1.00 96.69 275 ASP A C 1
ATOM 2205 O O . ASP A 1 275 ? 1.814 -17.724 -16.366 1.00 96.69 275 ASP A O 1
ATOM 2209 N N . PHE A 1 276 ? 2.214 -19.457 -17.739 1.00 98.00 276 PHE A N 1
ATOM 2210 C CA . PHE A 1 276 ? 1.948 -18.715 -18.968 1.00 98.00 276 PHE A CA 1
ATOM 2211 C C . PHE A 1 276 ? 0.482 -18.263 -19.046 1.00 98.00 276 PHE A C 1
ATOM 2213 O O . PHE A 1 276 ? 0.194 -17.084 -19.265 1.00 98.00 276 PHE A O 1
ATOM 2220 N N . GLN A 1 277 ? -0.462 -19.188 -18.842 1.00 98.25 277 GLN A N 1
ATOM 2221 C CA . GLN A 1 277 ? -1.899 -18.886 -18.905 1.00 98.25 277 GLN A CA 1
ATOM 2222 C C . GLN A 1 277 ? -2.356 -18.025 -17.726 1.00 98.25 277 GLN A C 1
ATOM 2224 O O . GLN A 1 277 ? -3.187 -17.130 -17.884 1.00 98.25 277 GLN A O 1
ATOM 2229 N N . TYR A 1 278 ? -1.783 -18.257 -16.550 1.00 98.25 278 TYR A N 1
ATOM 2230 C CA . TYR A 1 278 ? -2.059 -17.478 -15.357 1.00 98.25 278 TYR A CA 1
ATOM 2231 C C . TYR A 1 278 ? -1.561 -16.033 -15.492 1.00 98.25 278 TYR A C 1
ATOM 2233 O O . TYR A 1 278 ? -2.300 -15.096 -15.182 1.00 98.25 278 TYR A O 1
ATOM 2241 N N . PHE A 1 279 ? -0.356 -15.823 -16.036 1.00 98.50 279 PHE A N 1
ATOM 2242 C CA . PHE A 1 279 ? 0.156 -14.485 -16.342 1.00 98.50 279 PHE A CA 1
ATOM 2243 C C . PHE A 1 279 ? -0.741 -13.743 -17.337 1.00 98.50 279 PHE A C 1
ATOM 2245 O O . PHE A 1 279 ? -1.116 -12.598 -17.086 1.00 98.50 279 PHE A O 1
ATOM 2252 N N . ARG A 1 280 ? -1.173 -14.413 -18.412 1.00 98.31 280 ARG A N 1
ATOM 2253 C CA . ARG A 1 280 ? -2.150 -13.875 -19.373 1.00 98.31 280 ARG A CA 1
ATOM 2254 C C . ARG A 1 280 ? -3.452 -13.438 -18.701 1.00 98.31 280 ARG A C 1
ATOM 2256 O O . ARG A 1 280 ? -3.950 -12.342 -18.962 1.00 98.31 280 ARG A O 1
ATOM 2263 N N . LEU A 1 281 ? -3.996 -14.265 -17.809 1.00 98.44 281 LEU A N 1
ATOM 2264 C CA . LEU A 1 281 ? -5.209 -13.923 -17.069 1.00 98.44 281 LEU A CA 1
ATOM 2265 C C . LEU A 1 281 ? -5.009 -12.678 -16.188 1.00 98.44 281 LEU A C 1
ATOM 2267 O O . LEU A 1 281 ? -5.881 -11.803 -16.140 1.00 98.44 281 LEU A O 1
ATOM 2271 N N . MET A 1 282 ? -3.856 -12.565 -15.525 1.00 98.56 282 MET A N 1
ATOM 2272 C CA . MET A 1 282 ? -3.517 -11.393 -14.718 1.00 98.56 282 MET A CA 1
ATOM 2273 C C . MET A 1 282 ? -3.346 -10.128 -15.564 1.00 98.56 282 MET A C 1
ATOM 2275 O O . MET A 1 282 ? -3.891 -9.091 -15.197 1.00 98.56 282 MET A O 1
ATOM 2279 N N . VAL A 1 283 ? -2.677 -10.206 -16.719 1.00 98.50 283 VAL A N 1
ATOM 2280 C CA . VAL A 1 283 ? -2.551 -9.073 -17.654 1.00 98.50 283 VAL A CA 1
ATOM 2281 C C . VAL A 1 283 ? -3.928 -8.572 -18.087 1.00 98.50 283 VAL A C 1
ATOM 2283 O O . VAL A 1 283 ? -4.212 -7.381 -17.970 1.00 98.50 283 VAL A O 1
ATOM 2286 N N . ASN A 1 284 ? -4.825 -9.470 -18.501 1.00 97.75 284 ASN A N 1
ATOM 2287 C CA . ASN A 1 284 ? -6.192 -9.094 -18.874 1.00 97.75 284 ASN A CA 1
ATOM 2288 C C . ASN A 1 284 ? -6.946 -8.429 -17.711 1.00 97.75 284 ASN A C 1
ATOM 2290 O O . ASN A 1 284 ? -7.645 -7.433 -17.901 1.00 97.75 284 ASN A O 1
ATOM 2294 N N . THR A 1 285 ? -6.762 -8.948 -16.496 1.00 97.75 285 THR A N 1
ATOM 2295 C CA . THR A 1 285 ? -7.349 -8.380 -15.275 1.00 97.75 285 THR A CA 1
ATOM 2296 C C . THR A 1 285 ? -6.805 -6.979 -14.994 1.00 97.75 285 THR A C 1
ATOM 2298 O O . THR A 1 285 ? -7.579 -6.061 -14.721 1.00 97.75 285 THR A O 1
ATOM 2301 N N . ARG A 1 286 ? -5.490 -6.773 -15.136 1.00 96.88 286 ARG A N 1
ATOM 2302 C CA . ARG A 1 286 ? -4.835 -5.476 -14.928 1.00 96.88 286 ARG A CA 1
ATOM 2303 C C . ARG A 1 286 ? -5.312 -4.438 -15.935 1.00 96.88 286 ARG A C 1
ATOM 2305 O O . ARG A 1 286 ? -5.610 -3.316 -15.535 1.00 96.88 286 ARG A O 1
ATOM 2312 N N . VAL A 1 287 ? -5.459 -4.817 -17.204 1.00 96.81 287 VAL A N 1
ATOM 2313 C CA . VAL A 1 287 ? -5.999 -3.936 -18.249 1.00 96.81 287 VAL A CA 1
ATOM 2314 C C . VAL A 1 287 ? -7.448 -3.531 -17.940 1.00 96.81 287 VAL A C 1
ATOM 2316 O O . VAL A 1 287 ? -7.780 -2.350 -18.067 1.00 96.81 287 VAL A O 1
ATOM 2319 N N . ASP A 1 288 ? -8.306 -4.451 -17.474 1.00 94.56 288 ASP A N 1
ATOM 2320 C CA . ASP A 1 288 ? -9.671 -4.105 -17.034 1.00 94.56 288 ASP A CA 1
ATO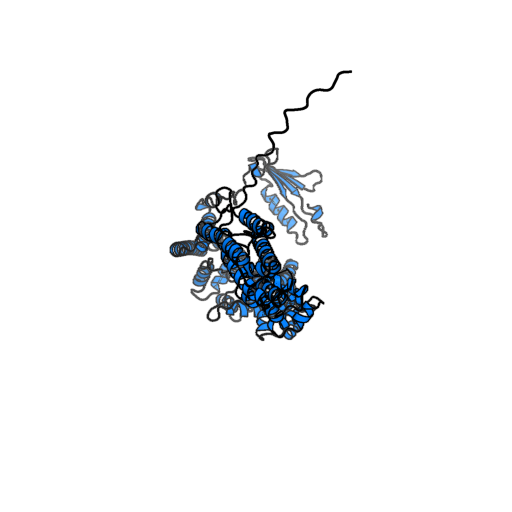M 2321 C C . ASP A 1 288 ? -9.665 -3.139 -15.840 1.00 94.56 288 ASP A C 1
ATOM 2323 O O . ASP A 1 288 ? -10.427 -2.168 -15.821 1.00 94.56 288 ASP A O 1
ATOM 2327 N N . TYR A 1 289 ? -8.793 -3.368 -14.856 1.00 93.75 289 TYR A N 1
ATOM 2328 C CA . TYR A 1 289 ? -8.691 -2.511 -13.674 1.00 93.75 289 TYR A CA 1
ATOM 2329 C C . TYR A 1 289 ? -8.155 -1.121 -14.029 1.00 93.75 289 TYR A C 1
ATOM 2331 O O . TYR A 1 289 ? -8.721 -0.120 -13.590 1.00 93.75 289 TYR A O 1
ATOM 2339 N N . ALA A 1 290 ? -7.136 -1.035 -14.885 1.00 92.75 290 ALA A N 1
ATOM 2340 C CA . ALA A 1 290 ? -6.608 0.232 -15.381 1.00 92.75 290 ALA A CA 1
ATOM 2341 C C . ALA A 1 290 ? -7.684 1.055 -16.105 1.00 92.75 290 ALA A C 1
ATOM 2343 O O . ALA A 1 290 ? -7.844 2.246 -15.841 1.00 92.75 290 ALA A O 1
ATOM 2344 N N . ARG A 1 291 ? -8.503 0.410 -16.947 1.00 93.25 291 ARG A N 1
ATOM 2345 C CA . ARG A 1 291 ? -9.642 1.056 -17.617 1.00 93.25 291 ARG A CA 1
ATOM 2346 C C . ARG A 1 291 ? -10.641 1.659 -16.626 1.00 93.25 291 ARG A C 1
ATOM 2348 O O . ARG A 1 291 ? -11.187 2.730 -16.877 1.00 93.25 291 ARG A O 1
ATOM 2355 N N . ARG A 1 292 ? -10.900 0.985 -15.503 1.00 91.56 292 ARG A N 1
ATOM 2356 C CA . ARG A 1 292 ? -11.864 1.430 -14.479 1.00 91.56 292 ARG A CA 1
ATOM 2357 C C . ARG A 1 292 ? -11.389 2.636 -13.674 1.00 91.56 292 ARG A C 1
ATOM 2359 O O . ARG A 1 292 ? -12.231 3.402 -13.208 1.00 91.56 292 ARG A O 1
ATOM 2366 N N . LEU A 1 293 ? -10.078 2.849 -13.564 1.00 87.81 293 LEU A N 1
ATOM 2367 C CA . LEU A 1 293 ? -9.520 4.050 -12.935 1.00 87.81 293 LEU A CA 1
ATOM 2368 C C . LEU A 1 293 ? -9.823 5.320 -13.746 1.00 87.81 293 LEU A C 1
ATOM 2370 O O . LEU A 1 293 ? -9.876 6.421 -13.190 1.00 87.81 293 LEU A O 1
ATOM 2374 N N . LEU A 1 294 ? -10.044 5.179 -15.055 1.00 87.12 294 LEU A N 1
ATOM 2375 C CA . LEU A 1 294 ? -10.338 6.288 -15.954 1.00 87.12 294 LEU A CA 1
ATOM 2376 C C . LEU A 1 294 ? -11.821 6.715 -15.884 1.00 87.12 294 LEU A C 1
ATOM 2378 O O . LEU A 1 294 ? -12.696 5.936 -15.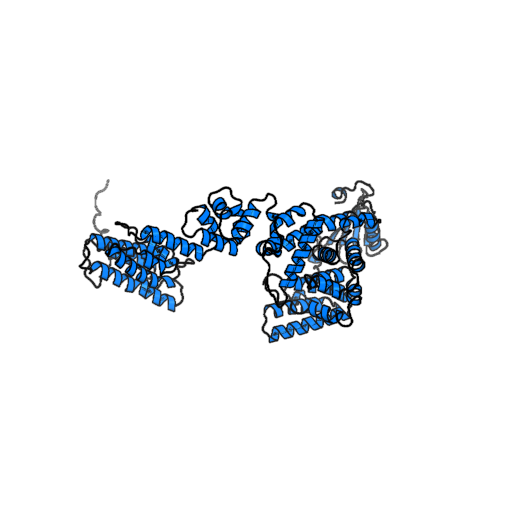486 1.00 87.12 294 LEU A O 1
ATOM 2382 N N . PRO A 1 295 ? -12.145 7.968 -16.267 1.00 84.62 295 PRO A N 1
ATOM 2383 C CA . PRO A 1 295 ? -13.528 8.387 -16.480 1.00 84.62 295 PRO A CA 1
ATOM 2384 C C . PRO A 1 295 ? -14.242 7.496 -17.517 1.00 84.62 295 PRO A C 1
ATOM 2386 O O . PRO A 1 295 ? -13.603 7.056 -18.471 1.00 84.62 295 PRO A O 1
ATOM 2389 N N . PRO A 1 296 ? -15.561 7.261 -17.383 1.00 87.44 296 PRO A N 1
ATOM 2390 C CA . PRO A 1 296 ? -16.455 7.808 -16.358 1.00 87.44 296 PRO A CA 1
ATOM 2391 C C . PRO A 1 296 ? -16.438 7.038 -15.025 1.00 87.44 296 PRO A C 1
ATOM 2393 O O . PRO A 1 296 ? -16.924 7.571 -14.034 1.00 87.44 296 PRO A O 1
ATOM 2396 N N . THR A 1 297 ? -15.865 5.830 -14.981 1.00 87.12 297 THR A N 1
ATOM 2397 C CA . THR A 1 297 ? -16.005 4.897 -13.848 1.00 87.12 297 THR A CA 1
ATOM 2398 C C . THR A 1 297 ? -15.295 5.374 -12.577 1.00 87.12 297 THR A C 1
ATOM 2400 O O . THR A 1 297 ? -15.911 5.391 -11.516 1.00 87.12 297 THR A O 1
ATOM 2403 N N . ARG A 1 298 ? -14.021 5.793 -12.677 1.00 85.94 298 ARG A N 1
ATOM 2404 C CA . ARG A 1 298 ? -13.195 6.280 -11.546 1.00 85.94 298 ARG A CA 1
ATOM 2405 C C . ARG A 1 298 ? -13.197 5.357 -10.310 1.00 85.94 298 ARG A C 1
ATOM 2407 O O . ARG A 1 298 ? -13.178 5.838 -9.176 1.00 85.94 298 ARG A O 1
ATOM 2414 N N . ASP A 1 299 ? -13.197 4.051 -10.547 1.00 86.25 299 ASP A N 1
ATOM 2415 C CA . ASP A 1 299 ? -13.276 2.993 -9.536 1.00 86.25 299 ASP A CA 1
ATOM 2416 C C . ASP A 1 299 ? -11.894 2.369 -9.276 1.00 86.25 299 ASP A C 1
ATOM 2418 O O . ASP A 1 299 ? -11.125 2.153 -10.214 1.00 86.25 299 ASP A O 1
ATOM 2422 N N . THR A 1 300 ? -11.596 2.056 -8.013 1.00 83.62 300 THR A N 1
ATOM 2423 C CA . THR A 1 300 ? -10.361 1.384 -7.588 1.00 83.62 300 THR A CA 1
ATOM 2424 C C . THR A 1 300 ? -10.684 -0.062 -7.222 1.00 83.62 300 THR A C 1
ATOM 2426 O O . THR A 1 300 ? -11.428 -0.308 -6.278 1.00 83.62 300 THR A O 1
ATOM 2429 N N . ALA A 1 301 ? -10.101 -1.022 -7.938 1.00 87.69 301 ALA A N 1
ATOM 2430 C CA . ALA A 1 301 ? -10.303 -2.441 -7.653 1.00 87.69 301 ALA A CA 1
ATOM 2431 C C . ALA A 1 301 ? -9.648 -2.878 -6.329 1.00 87.69 301 ALA A C 1
ATOM 2433 O O . ALA A 1 301 ? -8.547 -2.428 -5.995 1.00 87.69 301 ALA A O 1
ATOM 2434 N N . PHE A 1 302 ? -10.294 -3.806 -5.615 1.00 84.94 302 PHE A N 1
ATOM 2435 C CA . PHE A 1 302 ? -9.676 -4.492 -4.476 1.00 84.94 302 PHE A CA 1
ATOM 2436 C C . PHE A 1 302 ? -8.425 -5.273 -4.899 1.00 84.94 302 PHE A C 1
ATOM 2438 O O . PHE A 1 302 ? -8.366 -5.821 -5.999 1.00 84.94 302 PHE A O 1
ATOM 2445 N N . GLU A 1 303 ? -7.435 -5.341 -4.001 1.00 88.88 303 GLU A N 1
ATOM 2446 C CA . GLU A 1 303 ? -6.221 -6.164 -4.155 1.00 88.88 303 GLU A CA 1
ATOM 2447 C C . GLU A 1 303 ? -5.401 -5.878 -5.434 1.00 88.88 303 GLU A C 1
ATOM 2449 O O . GLU A 1 303 ? -4.638 -6.722 -5.903 1.00 88.88 303 GLU A O 1
ATOM 2454 N N . MET A 1 304 ? -5.480 -4.651 -5.969 1.00 88.94 304 MET A N 1
ATOM 2455 C CA . MET A 1 304 ? -4.673 -4.203 -7.117 1.00 88.94 304 MET A CA 1
ATOM 2456 C C . MET A 1 304 ? -3.162 -4.390 -6.887 1.00 88.94 304 MET A C 1
ATOM 2458 O O . MET A 1 304 ? -2.439 -4.746 -7.815 1.00 88.94 304 MET A O 1
ATOM 2462 N N . GLN A 1 305 ? -2.692 -4.207 -5.647 1.00 89.25 305 GLN A N 1
ATOM 2463 C CA . GLN A 1 305 ? -1.294 -4.461 -5.287 1.00 89.25 305 GLN A CA 1
ATOM 2464 C C . GLN A 1 305 ? -0.939 -5.950 -5.397 1.00 89.25 305 GLN A C 1
ATOM 2466 O O . GLN A 1 305 ? 0.081 -6.292 -5.982 1.00 89.25 305 GLN A O 1
ATOM 2471 N N . ALA A 1 306 ? -1.807 -6.846 -4.915 1.00 92.06 306 ALA A N 1
ATOM 2472 C CA . ALA A 1 306 ? -1.591 -8.290 -5.007 1.00 92.06 306 ALA A CA 1
ATOM 2473 C C . ALA A 1 306 ? -1.483 -8.760 -6.460 1.00 92.06 306 ALA A C 1
ATOM 2475 O O . ALA A 1 306 ? -0.665 -9.627 -6.775 1.00 92.06 306 ALA A O 1
ATOM 2476 N N . LEU A 1 307 ? -2.309 -8.174 -7.335 1.00 96.12 307 LEU A N 1
ATOM 2477 C CA . LEU A 1 307 ? -2.246 -8.392 -8.772 1.00 96.12 307 LEU A CA 1
ATOM 2478 C C . LEU A 1 307 ? -0.890 -7.958 -9.333 1.00 96.12 307 LEU A C 1
ATOM 2480 O O . LEU A 1 307 ? -0.222 -8.774 -9.964 1.00 96.12 307 LEU A O 1
ATOM 2484 N N . THR A 1 308 ? -0.454 -6.725 -9.062 1.00 94.38 308 THR A N 1
ATOM 2485 C CA . THR A 1 308 ? 0.851 -6.227 -9.524 1.00 94.38 308 THR A CA 1
ATOM 2486 C C . THR A 1 308 ? 2.008 -7.088 -9.018 1.00 94.38 308 THR A C 1
ATOM 2488 O O . THR A 1 308 ? 2.841 -7.505 -9.820 1.00 94.38 308 THR A O 1
ATOM 2491 N N . ASP A 1 309 ? 2.045 -7.420 -7.727 1.00 95.69 309 ASP A N 1
ATOM 2492 C CA . ASP A 1 309 ? 3.131 -8.204 -7.127 1.00 95.69 309 ASP A CA 1
ATOM 2493 C C . ASP A 1 309 ? 3.199 -9.624 -7.704 1.00 95.69 309 ASP A C 1
ATOM 2495 O O . ASP A 1 309 ? 4.276 -10.184 -7.917 1.00 95.69 309 ASP A O 1
ATOM 2499 N N . MET A 1 310 ? 2.044 -10.249 -7.951 1.00 97.19 310 MET A N 1
ATOM 2500 C CA . MET A 1 310 ? 1.994 -11.569 -8.578 1.00 97.19 310 MET A CA 1
ATOM 2501 C C . MET A 1 310 ? 2.401 -11.506 -10.054 1.00 97.19 310 MET A C 1
ATOM 2503 O O . MET A 1 310 ? 3.168 -12.358 -10.503 1.00 97.19 310 MET A O 1
ATOM 2507 N N . MET A 1 311 ? 1.941 -10.495 -10.797 1.00 98.06 311 MET A N 1
ATOM 2508 C CA . MET A 1 311 ? 2.358 -10.281 -12.183 1.00 98.06 311 MET A CA 1
ATOM 2509 C C . MET A 1 311 ? 3.865 -10.071 -12.287 1.00 98.06 311 MET A C 1
ATOM 2511 O O . MET A 1 311 ? 4.489 -10.699 -13.134 1.00 98.06 311 MET A O 1
ATOM 2515 N N . ALA A 1 312 ? 4.451 -9.241 -11.420 1.00 97.94 312 ALA A N 1
ATOM 2516 C CA . ALA A 1 312 ? 5.883 -8.967 -11.423 1.00 97.94 312 ALA A CA 1
ATOM 2517 C C . ALA A 1 312 ? 6.701 -10.223 -11.117 1.00 97.94 312 ALA A C 1
ATOM 2519 O O . ALA A 1 312 ? 7.633 -10.535 -11.852 1.00 97.94 312 ALA A O 1
ATOM 2520 N N . ARG A 1 313 ? 6.302 -11.004 -10.103 1.00 97.31 313 ARG A N 1
ATOM 2521 C CA . ARG A 1 313 ? 6.941 -12.298 -9.816 1.00 97.31 313 ARG A CA 1
ATOM 2522 C C . ARG A 1 313 ? 6.895 -13.232 -11.020 1.00 97.31 313 ARG A C 1
ATOM 2524 O O . ARG A 1 313 ? 7.932 -13.723 -11.440 1.00 97.31 313 ARG A O 1
ATOM 2531 N N . LYS A 1 314 ? 5.724 -13.431 -11.636 1.00 97.19 314 LYS A N 1
ATOM 2532 C CA . LYS A 1 314 ? 5.605 -14.313 -12.812 1.00 97.19 314 LYS A CA 1
ATOM 2533 C C . LYS A 1 314 ? 6.363 -13.780 -14.030 1.00 97.19 314 LYS A C 1
ATOM 2535 O O . LYS A 1 314 ? 6.999 -14.571 -14.717 1.00 97.19 314 LYS A O 1
ATOM 2540 N N . ALA A 1 315 ? 6.350 -12.469 -14.270 1.00 98.12 315 ALA A N 1
ATOM 2541 C CA . ALA A 1 315 ? 7.136 -11.834 -15.326 1.00 98.12 315 ALA A CA 1
ATOM 2542 C C . ALA A 1 315 ? 8.635 -12.135 -15.166 1.00 98.12 315 ALA A C 1
ATOM 2544 O O . ALA A 1 315 ? 9.279 -12.585 -16.114 1.00 98.12 315 ALA A O 1
ATOM 2545 N N . LYS A 1 316 ? 9.168 -11.944 -13.956 1.00 98.38 316 LYS A N 1
ATOM 2546 C CA . LYS A 1 316 ? 10.584 -12.161 -13.641 1.00 98.38 316 LYS A CA 1
ATOM 2547 C C . LYS A 1 316 ? 10.957 -13.639 -13.658 1.00 98.38 316 LYS A C 1
ATOM 2549 O O . LYS A 1 316 ? 11.789 -14.054 -14.462 1.00 98.38 316 LYS A O 1
ATOM 2554 N N . ASP A 1 317 ? 10.292 -14.429 -12.820 1.00 97.31 317 ASP A N 1
ATOM 2555 C CA . ASP A 1 317 ? 10.660 -15.816 -12.536 1.00 97.31 317 ASP A CA 1
ATOM 2556 C C . ASP A 1 317 ? 10.460 -16.734 -13.748 1.00 97.31 317 ASP A C 1
ATOM 2558 O O . ASP A 1 317 ? 11.320 -17.560 -14.036 1.00 97.31 317 ASP A O 1
ATOM 2562 N N . TYR A 1 318 ? 9.335 -16.601 -14.462 1.00 97.62 318 TYR A N 1
ATOM 2563 C CA . TYR A 1 318 ? 8.971 -17.537 -15.531 1.00 97.62 318 TYR A CA 1
ATOM 2564 C C . TYR A 1 318 ? 9.460 -17.103 -16.920 1.00 97.62 318 TYR A C 1
ATOM 2566 O O . TYR A 1 318 ? 9.734 -17.954 -17.768 1.00 97.62 318 TYR A O 1
ATOM 2574 N N . PHE A 1 319 ? 9.557 -15.794 -17.181 1.00 98.50 319 PHE A N 1
ATOM 2575 C CA . PHE A 1 319 ? 9.913 -15.281 -18.509 1.00 98.50 319 PHE A CA 1
ATOM 2576 C C . PHE A 1 319 ? 11.309 -14.662 -18.552 1.00 98.50 319 PHE A C 1
ATOM 2578 O O . PHE A 1 319 ? 12.146 -15.113 -19.331 1.00 98.50 319 PHE A O 1
ATOM 2585 N N . ILE A 1 320 ? 11.560 -13.618 -17.758 1.00 98.38 320 ILE A N 1
ATOM 2586 C CA . ILE A 1 320 ? 12.754 -12.772 -17.918 1.00 98.38 320 ILE A CA 1
ATOM 2587 C C . ILE A 1 320 ? 14.027 -13.515 -17.542 1.00 98.38 320 ILE A C 1
ATOM 2589 O O . ILE A 1 320 ? 14.982 -13.514 -18.319 1.00 98.38 320 ILE A O 1
ATOM 2593 N N . ARG A 1 321 ? 14.039 -14.187 -16.387 1.00 97.94 321 ARG A N 1
ATOM 2594 C CA . ARG A 1 321 ? 15.217 -14.940 -15.947 1.00 97.94 321 ARG A CA 1
ATOM 2595 C C . ARG A 1 321 ? 15.594 -16.041 -16.931 1.00 97.94 321 ARG A C 1
ATOM 2597 O O . ARG A 1 321 ? 16.778 -16.221 -17.176 1.00 97.94 321 ARG A O 1
ATOM 2604 N N . GLU A 1 322 ? 14.623 -16.695 -17.572 1.00 97.44 322 GLU A N 1
ATOM 2605 C CA . GLU A 1 322 ? 14.921 -17.694 -18.606 1.00 97.44 322 GLU A CA 1
ATOM 2606 C C . GLU A 1 322 ? 15.576 -17.061 -19.845 1.00 97.44 322 GLU A C 1
ATOM 2608 O O . GLU A 1 322 ? 16.633 -17.507 -20.288 1.00 97.44 322 GLU A O 1
ATOM 2613 N N . ILE A 1 323 ? 14.981 -16.006 -20.417 1.00 97.75 323 ILE A N 1
ATOM 2614 C CA . ILE A 1 323 ? 15.536 -15.392 -21.638 1.00 97.75 323 ILE A CA 1
ATOM 2615 C C . ILE A 1 323 ? 16.889 -14.704 -21.385 1.00 97.75 323 ILE A C 1
ATOM 2617 O O . ILE A 1 323 ? 17.683 -14.561 -22.319 1.00 97.75 323 ILE A O 1
ATOM 2621 N N . ASN A 1 324 ? 17.146 -14.282 -20.141 1.00 96.38 324 ASN A N 1
ATOM 2622 C CA . ASN A 1 324 ? 18.441 -13.784 -19.683 1.00 96.38 324 ASN A CA 1
ATOM 2623 C C . ASN A 1 324 ? 19.449 -14.919 -19.487 1.00 96.38 324 ASN A C 1
ATOM 2625 O O . ASN A 1 324 ? 20.579 -14.796 -19.941 1.00 96.38 324 ASN A O 1
ATOM 2629 N N . ALA A 1 325 ? 19.064 -16.033 -18.862 1.00 93.69 325 ALA A N 1
ATOM 2630 C CA . ALA A 1 325 ? 19.949 -17.186 -18.686 1.00 93.69 325 ALA A CA 1
ATOM 2631 C C . ALA A 1 325 ? 20.439 -17.736 -20.036 1.00 93.69 325 ALA A C 1
ATOM 2633 O O . ALA A 1 325 ? 21.568 -18.194 -20.157 1.00 93.69 325 ALA A O 1
ATOM 2634 N N . LEU A 1 326 ? 19.620 -17.611 -21.081 1.00 93.69 326 LEU A N 1
ATOM 2635 C CA . LEU A 1 326 ? 19.957 -18.007 -22.447 1.00 93.69 326 LEU A CA 1
ATOM 2636 C C . LEU A 1 326 ? 20.655 -16.896 -23.262 1.00 93.69 326 LEU A C 1
ATOM 2638 O O . LEU A 1 326 ? 20.626 -16.950 -24.490 1.00 93.69 326 LEU A O 1
ATOM 2642 N N . HIS A 1 327 ? 21.257 -15.875 -22.635 1.00 90.88 327 HIS A N 1
ATOM 2643 C CA . HIS A 1 327 ? 21.809 -14.712 -23.349 1.00 90.88 327 HIS A CA 1
ATOM 2644 C C . HIS A 1 327 ? 22.938 -15.037 -24.337 1.00 90.88 327 HIS A C 1
ATOM 2646 O O . HIS A 1 327 ? 22.981 -14.397 -25.389 1.00 90.88 327 HIS A O 1
ATOM 2652 N N . ALA A 1 328 ? 23.766 -16.046 -24.047 1.00 85.56 328 ALA A N 1
ATOM 2653 C CA . ALA A 1 328 ? 24.821 -16.542 -24.936 1.00 85.56 328 ALA A CA 1
ATOM 2654 C C . ALA A 1 328 ? 24.290 -17.380 -26.120 1.00 85.56 328 ALA A C 1
ATOM 2656 O O . ALA A 1 328 ? 25.025 -17.695 -27.053 1.00 85.56 328 ALA A O 1
ATOM 2657 N N . ASN A 1 329 ? 23.006 -17.761 -26.113 1.00 87.81 329 ASN A N 1
ATOM 2658 C CA . ASN A 1 329 ? 22.415 -18.532 -27.202 1.00 87.81 329 ASN A CA 1
ATOM 2659 C C . ASN A 1 329 ? 21.990 -17.606 -28.353 1.00 87.81 329 ASN A C 1
ATOM 2661 O O . ASN A 1 329 ? 21.000 -16.875 -28.251 1.00 87.81 329 ASN A O 1
ATOM 2665 N N . GLU A 1 330 ? 22.713 -17.679 -29.471 1.00 89.00 330 GLU A N 1
ATOM 2666 C CA . GLU A 1 330 ? 22.444 -16.876 -30.672 1.00 89.00 330 GLU A CA 1
ATOM 2667 C C . GLU A 1 330 ? 21.135 -17.263 -31.390 1.00 89.00 330 GLU A C 1
ATOM 2669 O O . GLU A 1 330 ? 20.570 -16.467 -32.144 1.00 89.00 330 GLU A O 1
ATOM 2674 N N . ASN A 1 331 ? 20.605 -18.471 -31.158 1.00 92.75 331 ASN A N 1
ATOM 2675 C CA . ASN A 1 331 ? 19.364 -18.914 -31.784 1.00 92.75 331 ASN A CA 1
ATOM 2676 C C . ASN A 1 331 ? 18.144 -18.319 -31.065 1.00 92.75 331 ASN A C 1
ATOM 2678 O O . ASN A 1 331 ? 17.661 -18.848 -30.058 1.00 92.75 331 ASN A O 1
ATOM 2682 N N . GLU A 1 332 ? 17.579 -17.254 -31.646 1.00 93.38 332 GLU A N 1
ATOM 2683 C CA . GLU A 1 332 ? 16.405 -16.559 -31.103 1.00 93.38 332 GLU A CA 1
ATOM 2684 C C . GLU A 1 332 ? 15.203 -17.489 -30.836 1.00 93.38 332 GLU A C 1
ATOM 2686 O O . GLU A 1 332 ? 14.449 -17.250 -29.892 1.00 93.38 332 GLU A O 1
ATOM 2691 N N . ASN A 1 333 ? 15.013 -18.558 -31.623 1.00 94.00 333 ASN A N 1
ATOM 2692 C CA . ASN A 1 333 ? 13.890 -19.490 -31.440 1.00 94.00 333 ASN A CA 1
ATOM 2693 C C . ASN A 1 333 ? 14.027 -20.345 -30.178 1.00 94.00 333 ASN A C 1
ATOM 2695 O O . ASN A 1 333 ? 13.018 -20.811 -29.645 1.00 94.00 333 ASN A O 1
ATOM 2699 N N . VAL A 1 334 ? 15.261 -20.561 -29.719 1.00 96.19 334 VAL A N 1
ATOM 2700 C CA . VAL A 1 334 ? 15.558 -21.258 -28.467 1.00 96.19 334 VAL A CA 1
ATOM 2701 C C . VAL A 1 334 ? 15.513 -20.256 -27.323 1.00 96.19 334 VAL A C 1
ATOM 2703 O O . VAL A 1 334 ? 14.705 -20.413 -26.408 1.00 96.19 334 VAL A O 1
ATOM 2706 N N . ARG A 1 335 ? 16.302 -19.178 -27.421 1.00 96.75 335 ARG A N 1
ATOM 2707 C CA . ARG A 1 335 ? 16.425 -18.159 -26.371 1.00 96.75 335 ARG A CA 1
ATOM 2708 C C . ARG A 1 335 ? 15.081 -17.558 -25.971 1.00 96.75 335 ARG A C 1
ATOM 2710 O O . ARG A 1 335 ? 14.776 -17.450 -24.791 1.00 96.75 335 ARG A O 1
ATOM 2717 N N . PHE A 1 336 ? 14.253 -17.188 -26.945 1.00 97.69 336 PHE A N 1
ATOM 2718 C CA . PHE A 1 336 ? 12.997 -16.477 -26.697 1.00 97.69 336 PHE A CA 1
ATOM 2719 C C . PHE A 1 336 ? 11.769 -17.388 -26.722 1.00 97.69 336 PHE A C 1
ATOM 2721 O O . PHE A 1 336 ? 10.637 -16.905 -26.793 1.00 97.69 336 PHE A O 1
ATOM 2728 N N . LYS A 1 337 ? 11.956 -18.712 -26.618 1.00 97.31 337 LYS A N 1
ATOM 2729 C CA . LYS A 1 337 ? 10.846 -19.668 -26.680 1.00 97.31 337 LYS A CA 1
ATOM 2730 C C . LYS A 1 337 ? 9.774 -19.403 -25.619 1.00 97.31 337 LYS A C 1
ATOM 2732 O O . LYS A 1 337 ? 8.588 -19.537 -25.916 1.00 97.31 337 LYS A O 1
ATOM 2737 N N . ARG A 1 338 ? 10.172 -18.993 -24.407 1.00 95.94 338 ARG A N 1
ATOM 2738 C CA . ARG A 1 338 ? 9.255 -18.714 -23.283 1.00 95.94 338 ARG A CA 1
ATOM 2739 C C . ARG A 1 338 ? 8.298 -17.558 -23.527 1.00 95.94 338 ARG A C 1
ATOM 2741 O O . ARG A 1 338 ? 7.196 -17.569 -22.994 1.00 95.94 338 ARG A O 1
ATOM 2748 N N . ILE A 1 339 ? 8.698 -16.584 -24.338 1.00 97.56 339 ILE A N 1
ATOM 2749 C CA . ILE A 1 339 ? 7.865 -15.423 -24.672 1.00 97.56 339 ILE A CA 1
ATOM 2750 C C . ILE A 1 339 ? 7.123 -15.612 -26.003 1.00 97.56 339 ILE A C 1
ATOM 2752 O O . ILE A 1 339 ? 6.474 -14.686 -26.510 1.00 97.56 339 ILE A O 1
ATOM 2756 N N . GLU A 1 340 ? 7.214 -16.801 -26.606 1.00 96.81 340 GLU A N 1
ATOM 2757 C CA . GLU A 1 340 ? 6.497 -17.119 -27.832 1.00 96.81 340 GLU A CA 1
ATOM 2758 C C . GLU A 1 340 ? 4.986 -17.205 -27.578 1.00 96.81 340 GLU A C 1
ATOM 2760 O O . GLU A 1 340 ? 4.539 -17.756 -26.577 1.00 96.81 340 GLU A O 1
ATOM 2765 N N . GLY A 1 341 ? 4.184 -16.610 -28.465 1.00 95.44 341 GLY A N 1
ATOM 2766 C CA . GLY A 1 341 ? 2.725 -16.556 -28.310 1.00 95.44 341 GLY A CA 1
ATOM 2767 C C . GLY A 1 341 ? 2.176 -15.530 -27.306 1.00 95.44 341 GLY A C 1
ATOM 2768 O O . GLY A 1 341 ? 0.954 -15.454 -27.160 1.00 95.44 341 GLY A O 1
ATOM 2769 N N . LEU A 1 342 ? 3.021 -14.737 -26.631 1.00 98.44 342 LEU A N 1
ATOM 2770 C CA . LEU A 1 342 ? 2.558 -13.594 -25.828 1.00 98.44 342 LEU A CA 1
ATOM 2771 C C . LEU A 1 342 ? 1.995 -12.457 -26.700 1.00 98.44 342 LEU A C 1
ATOM 2773 O O . LEU A 1 342 ? 2.508 -12.168 -27.781 1.00 98.44 342 LEU A O 1
ATOM 2777 N N . THR A 1 343 ? 0.962 -11.772 -26.230 1.00 98.62 343 THR A N 1
ATOM 2778 C CA . THR A 1 343 ? 0.373 -10.611 -26.915 1.00 98.62 343 THR A CA 1
ATOM 2779 C C . THR A 1 343 ? 1.241 -9.352 -26.757 1.00 98.62 343 THR A C 1
ATOM 2781 O O . THR A 1 343 ? 2.096 -9.299 -25.869 1.00 98.62 343 THR A O 1
ATOM 2784 N N . PRO A 1 344 ? 1.034 -8.300 -27.576 1.00 98.69 344 PRO A N 1
ATOM 2785 C CA . PRO A 1 344 ? 1.689 -7.005 -27.377 1.00 98.69 344 PRO A CA 1
ATOM 2786 C C . PRO A 1 344 ? 1.516 -6.436 -25.960 1.00 98.69 344 PRO A C 1
ATOM 2788 O O . PRO A 1 344 ? 2.469 -5.908 -25.396 1.00 98.69 344 PRO A O 1
ATOM 2791 N N . GLN A 1 345 ? 0.331 -6.587 -25.359 1.00 98.69 345 GLN A N 1
ATOM 2792 C CA . GLN A 1 345 ? 0.041 -6.154 -23.990 1.00 98.69 345 GLN A CA 1
ATOM 2793 C C . GLN A 1 345 ? 0.829 -6.975 -22.965 1.00 98.69 345 GLN A C 1
ATOM 2795 O O . GLN A 1 345 ? 1.416 -6.417 -22.044 1.00 98.69 345 GLN A O 1
ATOM 2800 N N . GLU A 1 346 ? 0.890 -8.296 -23.127 1.00 98.81 346 GLU A N 1
ATOM 2801 C CA . GLU A 1 346 ? 1.658 -9.169 -22.231 1.00 98.81 346 GLU A CA 1
ATOM 2802 C C . GLU A 1 346 ? 3.158 -8.849 -22.284 1.00 98.81 346 GLU A C 1
ATOM 2804 O O . GLU A 1 346 ? 3.796 -8.725 -21.241 1.00 98.81 346 GLU A O 1
ATOM 2809 N N . LEU A 1 347 ? 3.710 -8.637 -23.483 1.00 98.81 347 LEU A N 1
ATOM 2810 C CA . LEU A 1 347 ? 5.102 -8.216 -23.670 1.00 98.81 347 LEU A CA 1
ATOM 2811 C C . LEU A 1 347 ? 5.365 -6.807 -23.105 1.00 98.81 347 LEU A C 1
ATOM 2813 O O . LEU A 1 347 ? 6.423 -6.569 -22.525 1.00 98.81 347 LEU A O 1
ATOM 2817 N N . TYR A 1 348 ? 4.404 -5.885 -23.223 1.00 98.81 348 TYR A N 1
ATOM 2818 C CA . TYR A 1 348 ? 4.465 -4.570 -22.577 1.00 98.81 348 TYR A CA 1
ATOM 2819 C C . TYR A 1 348 ? 4.596 -4.704 -21.055 1.00 98.81 348 TYR A C 1
ATOM 2821 O O . TYR A 1 348 ? 5.470 -4.076 -20.453 1.00 98.81 348 TYR A O 1
ATOM 2829 N N . TYR A 1 349 ? 3.780 -5.565 -20.436 1.00 98.75 349 TYR A N 1
ATOM 2830 C CA . TYR A 1 349 ? 3.857 -5.811 -18.997 1.00 98.75 349 TYR A CA 1
ATOM 2831 C C . TYR A 1 349 ? 5.143 -6.533 -18.577 1.00 98.75 349 TYR A C 1
ATOM 2833 O O . TYR A 1 349 ? 5.644 -6.246 -17.493 1.00 98.75 349 TYR A O 1
ATOM 2841 N N . LEU A 1 350 ? 5.725 -7.394 -19.422 1.00 98.38 350 LEU A N 1
ATOM 2842 C CA . LEU A 1 350 ? 7.059 -7.952 -19.160 1.00 98.38 350 LEU A CA 1
ATOM 2843 C C . LEU A 1 350 ? 8.130 -6.860 -19.078 1.00 98.38 350 LEU A C 1
ATOM 2845 O O . LEU A 1 350 ? 8.963 -6.904 -18.180 1.00 98.38 350 LEU A O 1
ATOM 2849 N N . ILE A 1 351 ? 8.097 -5.868 -19.975 1.00 98.50 351 ILE A N 1
ATOM 2850 C CA . ILE A 1 351 ? 9.056 -4.755 -19.945 1.00 98.50 351 ILE A CA 1
ATOM 2851 C C . ILE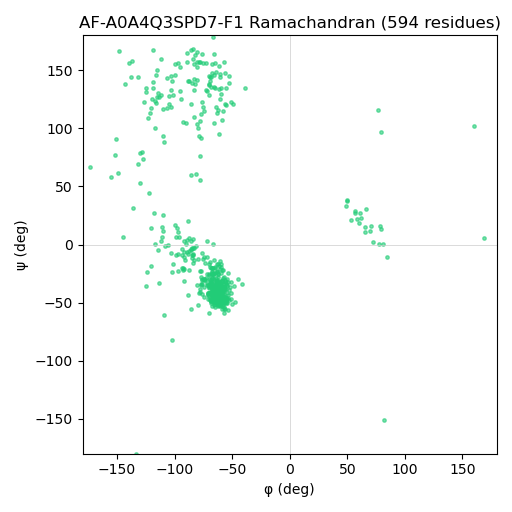 A 1 351 ? 8.929 -3.960 -18.644 1.00 98.50 351 ILE A C 1
ATOM 2853 O O . ILE A 1 351 ? 9.924 -3.756 -17.956 1.00 98.50 351 ILE A O 1
ATOM 2857 N N . VAL A 1 352 ? 7.724 -3.500 -18.296 1.00 97.94 352 VAL A N 1
ATOM 2858 C CA . VAL A 1 352 ? 7.561 -2.573 -17.160 1.00 97.94 352 VAL A CA 1
ATOM 2859 C C . VAL A 1 352 ? 7.663 -3.269 -15.803 1.00 97.94 352 VAL A C 1
ATOM 2861 O O . VAL A 1 352 ? 8.096 -2.654 -14.840 1.00 97.94 352 VAL A O 1
ATOM 2864 N N . LEU A 1 353 ? 7.291 -4.547 -15.695 1.00 97.81 353 LEU A N 1
ATOM 2865 C CA . LEU A 1 353 ? 7.387 -5.289 -14.431 1.00 97.81 353 LEU A CA 1
ATOM 2866 C C . LEU A 1 353 ? 8.737 -5.994 -14.241 1.00 97.81 353 LEU A C 1
ATOM 2868 O O . LEU A 1 353 ? 8.981 -6.567 -13.181 1.00 97.81 353 LEU A O 1
ATOM 2872 N N . GLY A 1 354 ? 9.589 -5.959 -15.263 1.00 96.62 354 GLY A N 1
ATOM 2873 C CA . GLY A 1 354 ? 10.911 -6.569 -15.298 1.00 96.62 354 GLY A CA 1
ATOM 2874 C C . GLY A 1 354 ? 12.077 -5.590 -15.289 1.00 96.62 354 GLY A C 1
ATOM 2875 O O . GLY A 1 354 ? 13.192 -5.996 -15.611 1.00 96.62 354 GLY A O 1
ATOM 2876 N N . GLU A 1 355 ? 11.814 -4.311 -15.007 1.00 94.62 355 GLU A N 1
ATOM 2877 C CA . GLU A 1 355 ? 12.761 -3.206 -15.207 1.00 94.62 355 GLU A CA 1
ATOM 2878 C C . GLU A 1 355 ? 14.120 -3.392 -14.521 1.00 94.62 355 GLU A C 1
ATOM 2880 O O . GLU A 1 355 ? 15.132 -2.915 -15.023 1.00 94.62 355 GLU A O 1
ATOM 2885 N N . ASP A 1 356 ? 14.135 -4.105 -13.400 1.00 94.19 356 ASP A N 1
ATOM 2886 C CA . ASP A 1 356 ? 15.279 -4.329 -12.522 1.00 94.19 356 ASP A CA 1
ATOM 2887 C C . ASP A 1 356 ? 16.079 -5.599 -12.850 1.00 94.19 356 ASP A C 1
ATOM 2889 O O . ASP A 1 356 ? 17.172 -5.772 -12.320 1.00 94.19 356 ASP A O 1
ATOM 2893 N N . GLU A 1 357 ? 15.569 -6.480 -13.717 1.00 96.44 357 GLU A N 1
ATOM 2894 C CA . GLU A 1 357 ? 16.228 -7.757 -14.039 1.00 96.44 357 GLU A CA 1
ATOM 2895 C C . GLU A 1 357 ? 16.500 -7.964 -15.533 1.00 96.44 357 GLU A C 1
ATOM 2897 O O . GLU A 1 357 ? 17.368 -8.758 -15.893 1.00 96.44 357 GLU A O 1
ATOM 2902 N N . ILE A 1 358 ? 15.770 -7.307 -16.437 1.00 97.25 358 ILE A N 1
ATOM 2903 C CA . ILE A 1 358 ? 15.889 -7.582 -17.874 1.00 97.25 358 ILE A CA 1
ATOM 2904 C C . ILE A 1 358 ? 17.231 -7.097 -18.445 1.00 97.25 358 ILE A C 1
ATOM 2906 O O . ILE A 1 358 ? 17.605 -5.944 -18.275 1.00 97.25 358 ILE A O 1
ATOM 2910 N N . TYR A 1 359 ? 17.958 -7.958 -19.166 1.00 96.25 359 TYR A N 1
ATOM 2911 C CA . TYR A 1 359 ? 19.201 -7.552 -19.834 1.00 96.25 359 TYR A CA 1
ATOM 2912 C C . TYR A 1 359 ? 18.922 -6.724 -21.090 1.00 96.25 359 TYR A C 1
ATOM 2914 O O . TYR A 1 359 ? 17.893 -6.904 -21.744 1.00 96.25 359 TYR A O 1
ATOM 2922 N N . THR A 1 360 ? 19.886 -5.900 -21.510 1.00 94.50 360 THR A N 1
ATOM 2923 C CA . THR A 1 360 ? 19.795 -5.079 -22.731 1.00 94.50 360 THR A CA 1
ATOM 2924 C C . THR A 1 360 ? 19.380 -5.883 -23.961 1.00 94.50 360 THR A C 1
ATOM 2926 O O . THR A 1 360 ? 18.419 -5.524 -24.640 1.00 94.50 360 THR A O 1
ATOM 2929 N N . SER A 1 361 ? 20.051 -7.003 -24.242 1.00 94.31 361 SER A N 1
ATOM 2930 C CA . SER A 1 361 ? 19.733 -7.836 -25.412 1.00 94.31 361 SER A CA 1
ATOM 2931 C C . SER A 1 361 ? 18.352 -8.501 -25.307 1.00 94.31 361 SER A C 1
ATOM 2933 O O . SER A 1 361 ? 17.647 -8.617 -26.311 1.00 94.31 361 SER A O 1
ATOM 2935 N N . SER A 1 362 ? 17.924 -8.869 -24.096 1.00 97.88 362 SER A N 1
ATOM 2936 C CA . SER A 1 362 ? 16.588 -9.413 -23.832 1.00 97.88 362 SER A CA 1
ATOM 2937 C C . SER A 1 362 ? 15.501 -8.355 -24.041 1.00 97.88 362 SER A C 1
ATOM 2939 O O . SER A 1 362 ? 14.531 -8.607 -24.757 1.00 97.88 362 SER A O 1
ATOM 2941 N N . TYR A 1 363 ? 15.686 -7.149 -23.491 1.00 98.56 363 TYR A N 1
ATOM 2942 C CA . TYR A 1 363 ? 14.778 -6.016 -23.670 1.00 98.56 363 TYR A CA 1
ATOM 2943 C C . TYR A 1 363 ? 14.568 -5.697 -25.150 1.00 98.56 363 TYR A C 1
ATOM 2945 O O . TYR A 1 363 ? 13.426 -5.603 -25.601 1.00 98.56 363 TYR A O 1
ATOM 2953 N N . LEU A 1 364 ? 15.655 -5.568 -25.920 1.00 98.19 364 LEU A N 1
ATOM 2954 C CA . LEU A 1 364 ? 15.579 -5.203 -27.336 1.00 98.19 364 LEU A CA 1
ATOM 2955 C C . LEU A 1 364 ? 14.756 -6.220 -28.137 1.00 98.19 364 LEU A C 1
ATOM 2957 O O . LEU A 1 364 ? 13.971 -5.830 -29.006 1.00 98.19 364 LEU A O 1
ATOM 2961 N N . ASN A 1 365 ? 14.872 -7.515 -27.820 1.00 97.75 365 ASN A N 1
ATOM 2962 C CA . ASN A 1 365 ? 14.078 -8.548 -28.480 1.00 97.75 365 ASN A CA 1
ATOM 2963 C C . ASN A 1 365 ? 12.597 -8.499 -28.062 1.00 97.75 365 ASN A C 1
ATOM 2965 O O . ASN A 1 365 ? 11.719 -8.542 -28.925 1.00 97.75 365 ASN A O 1
ATOM 2969 N N . VAL A 1 366 ? 12.300 -8.329 -26.766 1.00 98.50 366 VAL A N 1
ATOM 2970 C CA . VAL A 1 366 ? 10.918 -8.175 -26.268 1.00 98.50 366 VAL A CA 1
ATOM 2971 C C . VAL A 1 366 ? 10.249 -6.947 -26.900 1.00 98.50 366 VAL A C 1
ATOM 2973 O O . VAL A 1 366 ? 9.142 -7.053 -27.429 1.00 98.50 366 VAL A O 1
ATOM 2976 N N . TYR A 1 367 ? 10.942 -5.807 -26.927 1.00 98.75 367 TYR A N 1
ATOM 2977 C CA . TYR A 1 367 ? 10.480 -4.563 -27.545 1.00 98.75 367 TYR A CA 1
ATOM 2978 C C . TYR A 1 367 ? 10.181 -4.742 -29.040 1.00 98.75 367 TYR A C 1
ATOM 2980 O O . TYR A 1 367 ? 9.099 -4.391 -29.512 1.00 98.75 367 TYR A O 1
ATOM 2988 N N . LYS A 1 368 ? 11.106 -5.355 -29.790 1.00 98.06 368 LYS A N 1
ATOM 2989 C CA . LYS A 1 368 ? 10.921 -5.681 -31.213 1.00 98.06 368 LYS A CA 1
ATOM 2990 C C . LYS A 1 368 ? 9.674 -6.547 -31.428 1.00 98.06 368 LYS A C 1
ATOM 2992 O O . LYS A 1 368 ? 8.866 -6.257 -32.313 1.00 98.06 368 LYS A O 1
ATOM 2997 N N . ARG A 1 369 ? 9.485 -7.579 -30.598 1.00 98.25 369 ARG A N 1
ATOM 2998 C CA . ARG A 1 369 ? 8.353 -8.514 -30.693 1.00 98.25 369 ARG A CA 1
ATOM 2999 C C . ARG A 1 369 ? 7.002 -7.868 -30.416 1.00 98.25 369 ARG A C 1
ATOM 3001 O O . ARG A 1 369 ? 6.024 -8.302 -31.021 1.00 98.25 369 ARG A O 1
ATOM 3008 N N . ILE A 1 370 ? 6.935 -6.828 -29.578 1.00 98.69 370 ILE A N 1
ATOM 3009 C CA . ILE A 1 370 ? 5.697 -6.056 -29.381 1.00 98.69 370 ILE A CA 1
ATOM 3010 C C . ILE A 1 370 ? 5.180 -5.574 -30.734 1.00 98.69 370 ILE A C 1
ATOM 3012 O O . ILE A 1 370 ? 4.070 -5.922 -31.128 1.00 98.69 370 ILE A O 1
ATOM 3016 N N . PHE A 1 371 ? 6.004 -4.840 -31.482 1.00 98.44 371 PHE A N 1
ATOM 3017 C CA . PHE A 1 371 ? 5.583 -4.252 -32.753 1.00 98.44 371 PHE A CA 1
ATOM 3018 C C . PHE A 1 371 ? 5.402 -5.288 -33.860 1.00 98.44 371 PHE A C 1
ATOM 3020 O O . PHE A 1 371 ? 4.498 -5.135 -34.674 1.00 98.44 371 PHE A O 1
ATOM 3027 N N . GLN A 1 372 ? 6.190 -6.366 -33.871 1.00 97.31 372 GLN A N 1
ATOM 3028 C CA . GLN A 1 372 ? 6.002 -7.467 -34.825 1.00 97.31 372 GLN A CA 1
ATOM 3029 C C . GLN A 1 372 ? 4.656 -8.184 -34.660 1.00 97.31 372 GLN A C 1
ATOM 3031 O O . GLN A 1 372 ? 4.121 -8.704 -35.634 1.00 97.31 372 GLN A O 1
ATOM 3036 N N . ARG A 1 373 ? 4.114 -8.232 -33.437 1.00 97.19 373 ARG A N 1
ATOM 3037 C CA . ARG A 1 373 ? 2.837 -8.896 -33.132 1.00 97.19 373 ARG A CA 1
ATOM 3038 C C . ARG A 1 373 ? 1.629 -7.967 -33.215 1.00 97.19 373 ARG A C 1
ATOM 3040 O O . ARG A 1 373 ? 0.496 -8.427 -33.089 1.00 97.19 373 ARG A O 1
ATOM 3047 N N . MET A 1 374 ? 1.842 -6.671 -33.413 1.00 97.56 374 MET A N 1
ATOM 3048 C CA . MET A 1 374 ? 0.757 -5.723 -33.633 1.00 97.56 374 MET A CA 1
ATOM 3049 C C . MET A 1 374 ? 0.341 -5.731 -35.102 1.00 97.56 374 MET A C 1
ATOM 3051 O O . MET A 1 374 ? 1.180 -5.600 -35.986 1.00 97.56 374 MET A O 1
ATOM 3055 N N . ALA A 1 375 ? -0.968 -5.792 -35.360 1.00 94.56 375 ALA A N 1
ATOM 3056 C CA . ALA A 1 375 ? -1.505 -5.645 -36.716 1.00 94.56 375 ALA A CA 1
ATOM 3057 C C . ALA A 1 375 ? -1.109 -4.295 -37.342 1.00 94.56 375 ALA A C 1
ATOM 3059 O O . ALA A 1 375 ? -0.733 -4.224 -38.508 1.00 94.56 375 ALA A O 1
ATOM 3060 N N . THR A 1 376 ? -1.139 -3.236 -36.529 1.00 94.44 376 THR A N 1
ATOM 3061 C CA . THR A 1 376 ? -0.652 -1.904 -36.890 1.00 94.44 376 THR A CA 1
ATOM 3062 C C . THR A 1 376 ? 0.407 -1.502 -35.861 1.00 94.44 376 THR A C 1
ATOM 3064 O O . THR A 1 376 ? 0.035 -1.236 -34.716 1.00 94.44 376 THR A O 1
ATOM 3067 N N . PRO A 1 377 ? 1.707 -1.453 -36.213 1.00 95.75 377 PRO A N 1
ATOM 3068 C CA . PRO A 1 377 ? 2.817 -1.295 -35.265 1.00 95.75 377 PRO A CA 1
ATOM 3069 C C . PRO A 1 377 ? 2.991 0.156 -34.786 1.00 95.75 377 PRO A C 1
ATOM 3071 O O . PRO A 1 377 ? 4.062 0.751 -34.911 1.00 95.75 377 PRO A O 1
ATOM 3074 N N . ARG A 1 378 ? 1.916 0.732 -34.245 1.00 97.06 378 ARG A N 1
ATOM 3075 C CA . ARG A 1 378 ? 1.867 2.090 -33.713 1.00 97.06 378 ARG A CA 1
ATOM 3076 C C . ARG A 1 378 ? 1.961 2.095 -32.196 1.00 97.06 378 ARG A C 1
ATOM 3078 O O . ARG A 1 378 ? 1.176 1.447 -31.508 1.00 97.06 378 ARG A O 1
ATOM 3085 N N . SER A 1 379 ? 2.880 2.887 -31.671 1.00 97.62 379 SER A N 1
ATOM 3086 C CA . SER A 1 379 ? 3.126 3.005 -30.231 1.00 97.62 379 SER A CA 1
ATOM 3087 C C . SER A 1 379 ? 1.982 3.681 -29.471 1.00 97.62 379 SER A C 1
ATOM 3089 O O . SER A 1 379 ? 1.696 3.297 -28.341 1.00 97.62 379 SER A O 1
ATOM 3091 N N . ASP A 1 380 ? 1.261 4.625 -30.086 1.00 95.88 380 ASP A N 1
ATOM 3092 C CA . ASP A 1 380 ? 0.062 5.216 -29.473 1.00 95.88 380 ASP A CA 1
ATOM 3093 C C . ASP A 1 380 ? -1.060 4.180 -29.281 1.00 95.88 380 ASP A C 1
ATOM 3095 O O . ASP A 1 380 ? -1.697 4.132 -28.229 1.00 95.88 380 ASP A O 1
ATOM 3099 N N . SER A 1 381 ? -1.230 3.280 -30.250 1.00 96.94 381 SER A N 1
ATOM 3100 C CA . SER A 1 381 ? -2.192 2.177 -30.182 1.00 96.94 381 SER A CA 1
ATOM 3101 C C . SER A 1 381 ? -1.815 1.157 -29.104 1.00 96.94 381 SER A C 1
ATOM 3103 O O . SER A 1 381 ? -2.698 0.641 -28.419 1.00 96.94 381 SER A O 1
ATOM 3105 N N . LEU A 1 382 ? -0.516 0.909 -28.895 1.00 98.31 382 LEU A N 1
ATOM 3106 C CA . LEU A 1 382 ? -0.035 0.067 -27.797 1.00 98.31 382 LEU A CA 1
ATOM 3107 C C . LEU A 1 382 ? -0.437 0.657 -26.440 1.00 98.31 382 LEU A C 1
ATOM 3109 O O . LEU A 1 382 ? -1.068 -0.036 -25.645 1.00 98.31 382 LEU A O 1
ATOM 3113 N N . LEU A 1 383 ? -0.137 1.937 -26.197 1.00 97.62 383 LEU A N 1
ATOM 3114 C CA . LEU A 1 383 ? -0.471 2.598 -24.930 1.00 97.62 383 LEU A CA 1
ATOM 3115 C C . LEU A 1 383 ? -1.982 2.640 -24.684 1.00 97.62 383 LEU A C 1
ATOM 3117 O O . LEU A 1 383 ? -2.435 2.400 -23.566 1.00 97.62 383 LEU A O 1
ATOM 3121 N N . MET A 1 384 ? -2.777 2.885 -25.729 1.00 96.12 384 MET A N 1
ATOM 3122 C CA . MET A 1 384 ? -4.237 2.833 -25.633 1.00 96.12 384 MET A CA 1
ATOM 3123 C C . MET A 1 384 ? -4.744 1.428 -25.286 1.00 96.12 384 MET A C 1
ATOM 3125 O O . MET A 1 384 ? -5.673 1.303 -24.492 1.00 96.12 384 MET A O 1
ATOM 3129 N N . SER A 1 385 ? -4.119 0.373 -25.819 1.00 97.31 385 SER A N 1
ATOM 3130 C CA . SER A 1 385 ? -4.526 -1.017 -25.558 1.00 97.31 385 SER A CA 1
ATOM 3131 C C . SER A 1 385 ? -4.349 -1.459 -24.098 1.00 97.31 385 SER A C 1
ATOM 3133 O O . SER A 1 385 ? -5.002 -2.406 -23.666 1.00 97.31 385 SER A O 1
ATOM 3135 N N . VAL A 1 386 ? -3.511 -0.748 -23.336 1.00 97.44 386 VAL A N 1
ATOM 3136 C CA . VAL A 1 386 ? -3.295 -0.944 -21.892 1.00 97.44 386 VAL A CA 1
ATOM 3137 C C . VAL A 1 386 ? -3.838 0.221 -21.054 1.00 97.44 386 VAL A C 1
ATOM 3139 O O . VAL A 1 386 ? -3.519 0.347 -19.877 1.00 97.44 386 VAL A O 1
ATOM 3142 N N . ASN A 1 387 ? -4.678 1.086 -21.635 1.00 96.38 387 ASN A N 1
ATOM 3143 C CA . ASN A 1 387 ? -5.290 2.246 -20.970 1.00 96.38 387 ASN A CA 1
ATOM 3144 C C . ASN A 1 387 ? -4.276 3.230 -20.349 1.00 96.38 387 ASN A C 1
ATOM 3146 O O . ASN A 1 387 ? -4.579 3.899 -19.362 1.00 96.38 387 ASN A O 1
ATOM 3150 N N . GLY A 1 388 ? -3.069 3.315 -20.913 1.00 94.75 388 GLY A N 1
ATOM 3151 C CA . GLY A 1 388 ? -1.981 4.141 -20.386 1.00 94.75 388 GLY A CA 1
ATOM 3152 C C . GLY A 1 388 ? -1.389 3.644 -19.063 1.00 94.75 388 GLY A C 1
ATOM 3153 O O . GLY A 1 388 ? -0.629 4.375 -18.434 1.00 94.75 388 GLY A O 1
ATOM 3154 N N . ASP A 1 389 ? -1.711 2.429 -18.621 1.00 95.19 389 ASP A N 1
ATOM 3155 C CA . ASP A 1 389 ? -1.146 1.853 -17.401 1.00 95.19 389 ASP A CA 1
ATOM 3156 C C . ASP A 1 389 ? 0.378 1.710 -17.512 1.00 95.19 389 ASP A C 1
ATOM 3158 O O . ASP A 1 389 ? 0.880 1.251 -18.534 1.00 95.19 389 ASP A O 1
ATOM 3162 N N . TYR A 1 390 ? 1.128 2.119 -16.485 1.00 95.31 390 TYR A N 1
ATOM 3163 C CA . TYR A 1 390 ? 2.604 2.137 -16.473 1.00 95.31 390 TYR A CA 1
ATOM 3164 C C . TYR A 1 390 ? 3.284 2.877 -17.642 1.00 95.31 390 TYR A C 1
ATOM 3166 O O . TYR A 1 390 ? 4.463 2.642 -17.908 1.00 95.31 390 TYR A O 1
ATOM 3174 N N . PHE A 1 391 ? 2.597 3.789 -18.345 1.00 96.19 391 PHE A N 1
ATOM 3175 C CA . PHE A 1 391 ? 3.194 4.418 -19.532 1.00 96.19 391 PHE A CA 1
ATOM 3176 C C . PHE A 1 391 ? 4.495 5.170 -19.212 1.00 96.19 391 PHE A C 1
ATOM 3178 O O . PHE A 1 391 ? 5.425 5.118 -20.010 1.00 96.19 391 PHE A O 1
ATOM 3185 N N . ARG A 1 392 ? 4.606 5.821 -18.041 1.00 96.25 392 ARG A N 1
ATOM 3186 C CA . ARG A 1 392 ? 5.848 6.503 -17.628 1.00 96.25 392 ARG A CA 1
ATOM 3187 C C . ARG A 1 392 ? 6.999 5.520 -17.468 1.00 96.25 392 ARG A C 1
ATOM 3189 O O . ARG A 1 392 ? 8.055 5.739 -18.054 1.00 96.25 392 ARG A O 1
ATOM 3196 N N . LYS A 1 393 ? 6.761 4.406 -16.779 1.00 96.88 393 LYS A N 1
ATOM 3197 C CA . LYS A 1 393 ? 7.737 3.326 -16.648 1.00 96.88 393 LYS A CA 1
ATOM 3198 C C . LYS A 1 393 ? 8.155 2.766 -18.004 1.00 96.88 393 LYS A C 1
ATOM 3200 O O . LYS A 1 393 ? 9.338 2.569 -18.256 1.00 96.88 393 LYS A O 1
ATOM 3205 N N . PHE A 1 394 ? 7.216 2.590 -18.934 1.00 98.19 394 PHE A N 1
ATOM 3206 C CA . PHE A 1 394 ? 7.560 2.162 -20.290 1.00 98.19 394 PHE A CA 1
ATOM 3207 C C . PHE A 1 394 ? 8.451 3.183 -21.020 1.00 98.19 394 PHE A C 1
ATOM 3209 O O . PHE A 1 394 ? 9.410 2.793 -21.682 1.00 98.19 394 PHE A O 1
ATOM 3216 N N . ILE A 1 395 ? 8.178 4.487 -20.882 1.00 97.75 395 ILE A N 1
ATOM 3217 C CA . ILE A 1 395 ? 9.022 5.552 -21.451 1.00 97.75 395 ILE A CA 1
ATOM 3218 C C . ILE A 1 395 ? 10.409 5.583 -20.806 1.00 97.75 395 ILE A C 1
ATOM 3220 O O . ILE A 1 395 ? 11.393 5.701 -21.534 1.00 97.75 395 ILE A O 1
ATOM 3224 N N . LYS A 1 396 ? 10.510 5.408 -19.484 1.00 97.19 396 LYS A N 1
ATOM 3225 C CA . LYS A 1 396 ? 11.788 5.234 -18.778 1.00 97.19 396 LYS A CA 1
ATOM 3226 C C . LYS A 1 396 ? 12.579 4.067 -19.362 1.00 97.19 396 LYS A C 1
ATOM 3228 O O . LYS A 1 396 ? 13.735 4.251 -19.731 1.00 97.19 396 LYS A O 1
ATOM 3233 N N . MET A 1 397 ? 11.945 2.905 -19.524 1.00 98.00 397 MET A N 1
ATOM 3234 C CA . MET A 1 397 ? 12.579 1.734 -20.133 1.00 98.00 397 MET A CA 1
ATOM 3235 C C . MET A 1 397 ? 13.034 2.028 -21.568 1.00 98.00 397 MET A C 1
ATOM 3237 O O . MET A 1 397 ? 14.179 1.768 -21.923 1.00 98.00 397 MET A O 1
ATOM 3241 N N . ALA A 1 398 ? 12.184 2.645 -22.390 1.00 97.94 398 ALA A N 1
ATOM 3242 C CA . ALA A 1 398 ? 12.556 3.007 -23.755 1.00 97.94 398 ALA A CA 1
ATOM 3243 C C . ALA A 1 398 ? 13.714 4.019 -23.816 1.00 97.94 398 ALA A C 1
ATOM 3245 O O . ALA A 1 398 ? 14.557 3.945 -24.709 1.00 97.94 398 ALA A O 1
ATOM 3246 N N . ALA A 1 399 ? 13.790 4.955 -22.869 1.00 96.50 399 ALA A N 1
ATOM 3247 C CA . ALA A 1 399 ? 14.905 5.887 -22.761 1.00 96.50 399 ALA A CA 1
ATOM 3248 C C . ALA A 1 399 ? 16.203 5.171 -22.356 1.00 96.50 399 ALA A C 1
ATOM 3250 O O . ALA A 1 399 ? 17.211 5.322 -23.042 1.00 96.50 399 ALA A O 1
ATOM 3251 N N . GLY A 1 400 ? 16.168 4.362 -21.291 1.00 95.19 400 GLY A N 1
ATOM 3252 C CA . GLY A 1 400 ? 17.340 3.652 -20.764 1.00 95.19 400 GLY A CA 1
ATOM 3253 C C . GLY A 1 400 ? 17.948 2.649 -21.747 1.00 95.19 400 GLY A C 1
ATOM 3254 O O . GLY A 1 400 ? 19.166 2.520 -21.823 1.00 95.19 400 GLY A O 1
ATOM 3255 N N . TYR A 1 401 ? 17.116 2.007 -22.570 1.00 96.06 401 TYR A N 1
ATOM 3256 C CA . TYR A 1 401 ? 17.556 1.056 -23.596 1.00 96.06 401 TYR A CA 1
ATOM 3257 C C . TYR A 1 401 ? 17.670 1.662 -25.005 1.00 96.06 401 TYR A C 1
ATOM 3259 O O . TYR A 1 401 ? 17.798 0.932 -25.987 1.00 96.06 401 TYR A O 1
ATOM 3267 N N . ASN A 1 402 ? 17.659 2.995 -25.125 1.00 95.69 402 ASN A N 1
ATOM 3268 C CA . ASN A 1 402 ? 17.859 3.730 -26.380 1.00 95.69 402 ASN A CA 1
ATOM 3269 C C . ASN A 1 402 ? 16.828 3.448 -27.495 1.00 95.69 402 ASN A C 1
ATOM 3271 O O . ASN A 1 402 ? 17.125 3.626 -28.676 1.00 95.69 402 ASN A O 1
ATOM 3275 N N . THR A 1 403 ? 15.600 3.061 -27.149 1.00 97.50 403 THR A N 1
ATOM 3276 C CA . THR A 1 403 ? 14.493 2.822 -28.094 1.00 97.50 403 THR A CA 1
ATOM 3277 C C . THR A 1 403 ? 13.427 3.920 -28.080 1.00 97.50 403 THR A C 1
ATOM 3279 O O . THR A 1 403 ? 12.473 3.856 -28.854 1.00 97.50 403 THR A O 1
ATOM 3282 N N . LEU A 1 404 ? 13.567 4.964 -27.252 1.00 97.25 404 LEU A N 1
ATOM 3283 C CA . LEU A 1 404 ? 12.571 6.038 -27.149 1.00 97.25 404 LEU A CA 1
ATOM 3284 C C . LEU A 1 404 ? 12.326 6.756 -28.483 1.00 97.25 404 LEU A C 1
ATOM 3286 O O . LEU A 1 404 ? 11.178 6.998 -28.841 1.00 97.25 404 LEU A O 1
ATOM 3290 N N . ASN A 1 405 ? 13.380 7.077 -29.239 1.00 95.56 405 ASN A N 1
ATOM 3291 C CA . ASN A 1 405 ? 13.223 7.753 -30.531 1.00 95.56 405 ASN A CA 1
ATOM 3292 C C . ASN A 1 405 ? 12.445 6.884 -31.538 1.00 95.56 405 ASN A C 1
ATOM 3294 O O . ASN A 1 405 ? 11.537 7.388 -32.197 1.00 95.56 405 ASN A O 1
ATOM 3298 N N . ASP A 1 406 ? 12.744 5.580 -31.608 1.00 97.12 406 ASP A N 1
ATOM 3299 C CA . ASP A 1 406 ? 11.977 4.620 -32.419 1.00 97.12 406 ASP A CA 1
ATOM 3300 C C . ASP A 1 406 ? 10.517 4.569 -31.946 1.00 97.12 406 ASP A C 1
ATOM 3302 O O . ASP A 1 406 ? 9.596 4.737 -32.745 1.00 97.12 406 ASP A O 1
ATOM 3306 N N . PHE A 1 407 ? 10.294 4.472 -30.634 1.00 97.81 407 PHE A N 1
ATOM 3307 C CA . PHE A 1 407 ? 8.956 4.453 -30.051 1.00 97.81 407 PHE A CA 1
ATOM 3308 C C . PHE A 1 407 ? 8.129 5.684 -30.435 1.00 97.81 407 PHE A C 1
ATOM 3310 O O . PHE A 1 407 ? 6.984 5.549 -30.862 1.00 97.81 407 PHE A O 1
ATOM 3317 N N . LEU A 1 408 ? 8.696 6.885 -30.313 1.00 96.19 408 LEU A N 1
ATOM 3318 C CA . LEU A 1 408 ? 8.012 8.134 -30.652 1.00 96.19 408 LEU A CA 1
ATOM 3319 C C . LEU A 1 408 ? 7.752 8.249 -32.157 1.00 96.19 408 LEU A C 1
ATOM 3321 O O . LEU A 1 408 ? 6.668 8.662 -32.560 1.00 96.19 408 LEU A O 1
ATOM 3325 N N . SER A 1 409 ? 8.695 7.808 -32.995 1.00 95.75 409 SER A N 1
ATOM 3326 C CA . SER A 1 409 ? 8.543 7.823 -34.458 1.00 95.75 409 SER A CA 1
ATOM 3327 C C . SER A 1 409 ? 7.399 6.940 -34.973 1.00 95.75 409 SER A C 1
ATOM 3329 O O . SER A 1 409 ? 6.862 7.186 -36.052 1.00 95.75 409 SER A O 1
ATOM 3331 N N . ARG A 1 410 ? 6.987 5.934 -34.188 1.00 96.69 410 ARG A N 1
ATOM 3332 C CA . ARG A 1 410 ? 5.853 5.044 -34.489 1.00 96.69 410 ARG A CA 1
ATOM 3333 C C . ARG A 1 410 ? 4.491 5.652 -34.131 1.00 96.69 410 ARG A C 1
ATOM 3335 O O . ARG A 1 410 ? 3.466 4.996 -34.333 1.00 96.69 410 ARG A O 1
ATOM 3342 N N . MET A 1 411 ? 4.446 6.865 -33.578 1.00 95.56 411 MET A N 1
ATOM 3343 C CA . MET A 1 411 ? 3.198 7.536 -33.205 1.00 95.56 411 MET A CA 1
ATOM 3344 C C . MET A 1 411 ? 2.548 8.273 -34.376 1.00 95.56 411 MET A C 1
ATOM 3346 O O . MET A 1 411 ? 3.181 8.635 -35.366 1.00 95.56 411 MET A O 1
ATOM 3350 N N . GLY A 1 412 ? 1.248 8.546 -34.249 1.00 91.81 412 GLY A N 1
ATOM 3351 C CA . GLY A 1 412 ? 0.579 9.518 -35.110 1.00 91.81 412 GLY A CA 1
ATOM 3352 C C . GLY A 1 412 ? 1.164 10.919 -34.969 1.00 91.81 412 GLY A C 1
ATOM 3353 O O . GLY A 1 412 ? 1.672 11.285 -33.911 1.00 91.81 412 GLY A O 1
ATOM 3354 N N . LYS A 1 413 ? 1.030 11.728 -36.026 1.00 89.38 413 LYS A N 1
ATOM 3355 C CA . LYS A 1 413 ? 1.454 13.135 -36.015 1.00 89.38 413 LYS A CA 1
ATOM 3356 C C . LYS A 1 413 ? 0.877 13.866 -34.791 1.00 89.38 413 LYS A C 1
ATOM 3358 O O . LYS A 1 413 ? -0.339 13.907 -34.632 1.00 89.38 413 LYS A O 1
ATOM 3363 N N . GLY A 1 414 ? 1.746 14.444 -33.957 1.00 86.19 414 GLY A N 1
ATOM 3364 C CA . GLY A 1 414 ? 1.385 15.233 -32.770 1.00 86.19 414 GLY A CA 1
ATOM 3365 C C . GLY A 1 414 ? 1.117 14.427 -31.489 1.00 86.19 414 GLY A C 1
ATOM 3366 O O . GLY A 1 414 ? 1.031 15.013 -30.402 1.00 86.19 414 GLY A O 1
ATOM 3367 N N . ASN A 1 415 ? 1.013 13.097 -31.576 1.00 91.56 415 ASN A N 1
ATOM 3368 C CA . ASN A 1 415 ? 0.798 12.242 -30.403 1.00 91.56 415 ASN A CA 1
ATOM 3369 C C . ASN A 1 415 ? 2.071 12.090 -29.561 1.00 91.56 415 ASN A C 1
ATOM 3371 O O . ASN A 1 415 ? 1.983 11.986 -28.342 1.00 91.56 415 ASN A O 1
ATOM 3375 N N . ASP A 1 416 ? 3.241 12.162 -30.188 1.00 89.69 416 ASP A N 1
ATOM 3376 C CA . ASP A 1 416 ? 4.559 12.189 -29.550 1.00 89.69 416 ASP A CA 1
ATOM 3377 C C . ASP A 1 416 ? 4.709 13.374 -28.582 1.00 89.69 416 ASP A C 1
ATOM 3379 O O . ASP A 1 416 ? 5.029 13.195 -27.407 1.00 89.69 416 ASP A O 1
ATOM 3383 N N . SER A 1 417 ? 4.374 14.585 -29.032 1.00 88.50 417 SER A N 1
ATOM 3384 C CA . SER A 1 417 ? 4.409 15.795 -28.200 1.00 88.50 417 SER A CA 1
ATOM 3385 C C . SER A 1 417 ? 3.412 15.706 -27.041 1.00 88.50 417 SER A C 1
ATOM 3387 O O . SER A 1 417 ? 3.711 16.099 -25.911 1.00 88.50 417 SER A O 1
ATOM 3389 N N . THR A 1 418 ? 2.230 15.142 -27.306 1.00 92.88 418 THR A N 1
ATOM 3390 C CA . THR A 1 418 ? 1.202 14.913 -26.284 1.00 92.88 418 THR A CA 1
ATOM 3391 C C . THR A 1 418 ? 1.675 13.909 -25.235 1.00 92.88 418 THR A C 1
ATOM 3393 O O . THR A 1 418 ? 1.496 14.151 -24.041 1.00 92.88 418 THR A O 1
ATOM 3396 N N . LEU A 1 419 ? 2.320 12.819 -25.659 1.00 94.62 419 LEU A N 1
ATOM 3397 C CA . LEU A 1 419 ? 2.877 11.811 -24.767 1.00 94.62 419 LEU A CA 1
ATOM 3398 C C . LEU A 1 419 ? 3.972 12.399 -23.881 1.00 94.62 419 LEU A C 1
ATOM 3400 O O . LEU A 1 419 ? 3.911 12.219 -22.671 1.00 94.62 419 LEU A O 1
ATOM 3404 N N . ILE A 1 420 ? 4.949 13.112 -24.450 1.00 93.50 420 ILE A N 1
ATOM 3405 C CA . ILE A 1 420 ? 6.040 13.704 -23.662 1.00 93.50 420 ILE A CA 1
ATOM 3406 C C . ILE A 1 420 ? 5.495 14.733 -22.668 1.00 93.50 420 ILE A C 1
ATOM 3408 O O . ILE A 1 420 ? 5.941 14.797 -21.524 1.00 93.50 420 ILE A O 1
ATOM 3412 N N . LYS A 1 421 ? 4.470 15.500 -23.050 1.00 94.56 421 LYS A N 1
ATOM 3413 C CA . LYS A 1 421 ? 3.776 16.372 -22.102 1.00 94.56 421 LYS A CA 1
ATOM 3414 C C . LYS A 1 421 ? 3.116 15.570 -20.979 1.00 94.56 421 LYS A C 1
ATOM 3416 O O . LYS A 1 421 ? 3.330 15.876 -19.807 1.00 94.56 421 LYS A O 1
ATOM 3421 N N . ALA A 1 422 ? 2.342 14.537 -21.318 1.00 93.69 422 ALA A N 1
ATOM 3422 C CA . ALA A 1 422 ? 1.710 13.641 -20.348 1.00 93.69 422 ALA A CA 1
ATOM 3423 C C . ALA A 1 422 ? 2.745 12.993 -19.416 1.00 93.69 422 ALA A C 1
ATOM 3425 O O . ALA A 1 422 ? 2.501 12.897 -18.216 1.00 93.69 422 ALA A O 1
ATOM 3426 N N . PHE A 1 423 ? 3.920 12.647 -19.950 1.00 95.25 423 PHE A N 1
ATOM 3427 C CA . PHE A 1 423 ? 5.067 12.084 -19.243 1.00 95.25 423 PHE A CA 1
ATOM 3428 C C . PHE A 1 423 ? 5.650 13.016 -18.175 1.00 95.25 423 PHE A C 1
ATOM 3430 O O . PHE A 1 423 ? 6.285 12.525 -17.254 1.00 95.25 423 PHE A O 1
ATOM 3437 N N . VAL A 1 424 ? 5.339 14.314 -18.177 1.00 94.69 424 VAL A N 1
ATOM 3438 C CA . VAL A 1 424 ? 5.829 15.257 -17.154 1.00 94.69 424 VAL A CA 1
ATOM 3439 C C . VAL A 1 424 ? 4.715 15.813 -16.267 1.00 94.69 424 VAL A C 1
ATOM 3441 O O . VAL A 1 424 ? 4.932 16.079 -15.085 1.00 94.69 424 VAL A O 1
ATOM 3444 N N . ILE A 1 425 ? 3.507 16.009 -16.795 1.00 93.81 425 ILE A N 1
ATOM 3445 C CA . ILE A 1 425 ? 2.426 16.644 -16.027 1.00 93.81 425 ILE A CA 1
ATOM 3446 C C . ILE A 1 425 ? 1.731 15.664 -15.071 1.00 93.81 425 ILE A C 1
ATOM 3448 O O . ILE A 1 425 ? 1.621 14.468 -15.343 1.00 93.81 425 ILE A O 1
ATOM 3452 N N . GLY A 1 426 ? 1.173 16.193 -13.980 1.00 91.56 426 GLY A N 1
ATOM 3453 C CA . GLY A 1 426 ? 0.288 15.454 -13.080 1.00 91.56 426 GLY A CA 1
ATOM 3454 C C . GLY A 1 426 ? 0.987 14.521 -12.090 1.00 91.56 426 GLY A C 1
ATOM 3455 O O . GLY A 1 426 ? 0.304 13.708 -11.470 1.00 91.56 426 GLY A O 1
ATOM 3456 N N . LEU A 1 427 ? 2.306 14.637 -11.909 1.00 93.06 427 LEU A N 1
ATOM 3457 C CA . LEU A 1 427 ? 3.086 13.822 -10.961 1.00 93.06 427 LEU A CA 1
ATOM 3458 C C . LEU A 1 427 ? 2.635 14.041 -9.507 1.00 93.06 427 LEU A C 1
ATOM 3460 O O . LEU A 1 427 ? 2.747 13.169 -8.649 1.00 93.06 427 LEU A O 1
ATOM 3464 N N . GLU A 1 428 ? 2.048 15.201 -9.223 1.00 91.44 428 GLU A N 1
ATOM 3465 C CA . GLU A 1 428 ? 1.493 15.552 -7.921 1.00 91.44 428 GLU A CA 1
ATOM 3466 C C . GLU A 1 428 ? 0.153 14.873 -7.604 1.00 91.44 428 GLU A C 1
ATOM 3468 O O . GLU A 1 428 ? -0.303 14.935 -6.462 1.00 91.44 428 GLU A O 1
ATOM 3473 N N . ARG A 1 429 ? -0.498 14.259 -8.601 1.00 85.88 429 ARG A N 1
ATOM 3474 C CA . ARG A 1 429 ? -1.888 13.779 -8.504 1.00 85.88 429 ARG A CA 1
ATOM 3475 C C . ARG A 1 429 ? -2.023 12.370 -7.943 1.00 85.88 429 ARG A C 1
ATOM 3477 O O . ARG A 1 429 ? -3.151 11.931 -7.716 1.00 85.88 429 ARG A O 1
ATOM 3484 N N . SER A 1 430 ? -0.913 11.671 -7.705 1.00 69.69 430 SER A N 1
ATOM 3485 C CA . SER A 1 430 ? -0.942 10.362 -7.051 1.00 69.69 430 SER A CA 1
ATOM 3486 C C . SER A 1 430 ? -1.647 10.474 -5.691 1.00 69.69 430 SER A C 1
ATOM 3488 O O . SER A 1 430 ? -1.238 11.275 -4.838 1.00 69.69 430 SER A O 1
ATOM 3490 N N . LYS A 1 431 ? -2.740 9.706 -5.533 1.00 57.44 431 LYS A N 1
ATOM 3491 C CA . LYS A 1 431 ? -3.592 9.677 -4.330 1.00 57.44 431 LYS A CA 1
ATOM 3492 C C . LYS A 1 431 ? -2.858 9.089 -3.128 1.00 57.44 431 LYS A C 1
ATOM 3494 O O . LYS A 1 431 ? -3.151 9.469 -1.996 1.00 57.44 431 LYS A O 1
ATOM 3499 N N . ASP A 1 432 ? -1.906 8.199 -3.380 1.00 61.44 432 ASP A N 1
ATOM 3500 C CA . ASP A 1 432 ? -1.014 7.699 -2.351 1.00 61.44 432 ASP A CA 1
ATOM 3501 C C . ASP A 1 432 ? 0.044 8.771 -2.042 1.00 61.44 432 ASP A C 1
ATOM 3503 O O . ASP A 1 432 ? 0.754 9.283 -2.917 1.00 61.44 432 ASP A O 1
ATOM 3507 N N . ARG A 1 433 ? 0.104 9.177 -0.771 1.00 50.78 433 ARG A N 1
ATOM 3508 C CA . ARG A 1 433 ? 1.051 10.194 -0.305 1.00 50.78 433 ARG A CA 1
ATOM 3509 C C . ARG A 1 433 ? 2.498 9.694 -0.366 1.00 50.78 433 ARG A C 1
ATOM 3511 O O . ARG A 1 433 ? 3.374 10.546 -0.475 1.00 50.78 433 ARG A O 1
ATOM 3518 N N . GLY A 1 434 ? 2.730 8.378 -0.330 1.00 55.44 434 GLY A N 1
ATOM 3519 C CA . GLY A 1 434 ? 4.057 7.760 -0.409 1.00 55.44 434 GLY A CA 1
ATOM 3520 C C . GLY A 1 434 ? 4.490 7.357 -1.820 1.00 55.44 434 GLY A C 1
ATOM 3521 O O . GLY A 1 434 ? 5.686 7.229 -2.066 1.00 55.44 434 GLY A O 1
ATOM 3522 N N . ASN A 1 435 ? 3.554 7.206 -2.761 1.00 70.50 435 ASN A N 1
ATOM 3523 C CA . ASN A 1 435 ? 3.901 6.809 -4.121 1.00 70.50 435 ASN A CA 1
ATOM 3524 C C . ASN A 1 435 ? 4.461 8.004 -4.922 1.00 70.50 435 ASN A C 1
ATOM 3526 O O . ASN A 1 435 ? 3.723 8.919 -5.317 1.00 70.50 435 ASN A O 1
ATOM 3530 N N . LEU A 1 436 ? 5.780 7.963 -5.130 1.00 86.19 436 LEU A N 1
ATOM 3531 C CA . LEU A 1 436 ? 6.584 8.881 -5.942 1.00 86.19 436 LEU A CA 1
ATOM 3532 C C . LEU A 1 436 ? 7.140 8.210 -7.208 1.00 86.19 436 LEU A C 1
ATOM 3534 O O . LEU A 1 436 ? 7.924 8.836 -7.913 1.00 86.19 436 LEU A O 1
ATOM 3538 N N . GLU A 1 437 ? 6.739 6.971 -7.495 1.00 88.12 437 GLU A N 1
ATOM 3539 C CA . GLU A 1 437 ? 7.275 6.135 -8.577 1.00 88.12 437 GLU A CA 1
ATOM 3540 C C . GLU A 1 437 ? 7.230 6.861 -9.926 1.00 88.12 437 GLU A C 1
ATOM 3542 O O . GLU A 1 437 ? 8.253 7.002 -10.580 1.00 88.12 437 GLU A O 1
ATOM 3547 N N . ASP A 1 438 ? 6.093 7.473 -10.264 1.00 91.06 438 ASP A N 1
ATOM 3548 C CA . ASP A 1 438 ? 5.931 8.277 -11.480 1.00 91.06 438 ASP A CA 1
ATOM 3549 C C . ASP A 1 438 ? 6.954 9.423 -11.598 1.00 91.06 438 ASP A C 1
ATOM 3551 O O . ASP A 1 438 ? 7.406 9.748 -12.695 1.00 91.06 438 ASP A O 1
ATOM 3555 N N . ALA A 1 439 ? 7.290 10.083 -10.484 1.00 92.50 439 ALA A N 1
ATOM 3556 C CA . ALA A 1 439 ? 8.265 11.171 -10.479 1.00 92.50 439 ALA A CA 1
ATOM 3557 C C . ALA A 1 439 ? 9.702 10.640 -10.560 1.00 92.50 439 ALA A C 1
ATOM 3559 O O . ALA A 1 439 ? 10.538 11.270 -11.205 1.00 92.50 439 ALA A O 1
ATOM 3560 N N . VAL A 1 440 ? 9.968 9.487 -9.939 1.00 92.88 440 VAL A N 1
ATOM 3561 C CA . VAL A 1 440 ? 11.248 8.775 -10.037 1.00 92.88 440 VAL A CA 1
ATOM 3562 C C . VAL A 1 440 ? 11.478 8.298 -11.470 1.00 92.88 440 VAL A C 1
ATOM 3564 O O . VAL A 1 440 ? 12.523 8.595 -12.032 1.00 92.88 440 VAL A O 1
ATOM 3567 N N . ASP A 1 441 ? 10.482 7.693 -12.121 1.00 94.19 441 ASP A N 1
ATOM 3568 C CA . ASP A 1 441 ? 10.589 7.236 -13.511 1.00 94.19 441 ASP A CA 1
ATOM 3569 C C . ASP A 1 441 ? 10.921 8.388 -14.475 1.00 94.19 441 ASP A C 1
ATOM 3571 O O . ASP A 1 441 ? 11.720 8.239 -15.403 1.00 94.19 441 ASP A O 1
ATOM 3575 N N . VAL A 1 442 ? 10.336 9.567 -14.238 1.00 95.44 442 VAL A N 1
ATOM 3576 C CA . VAL A 1 442 ? 10.652 10.787 -14.992 1.00 95.44 442 VAL A CA 1
ATOM 3577 C C . VAL A 1 442 ? 12.073 11.263 -14.707 1.00 95.44 442 VAL A C 1
ATOM 3579 O O . VAL A 1 442 ? 12.787 11.607 -15.651 1.00 95.44 442 VAL A O 1
ATOM 3582 N N . ALA A 1 443 ? 12.496 11.253 -13.442 1.00 93.62 443 ALA A N 1
ATOM 3583 C CA . ALA A 1 443 ? 13.845 11.638 -13.048 1.00 93.62 443 ALA A CA 1
ATOM 3584 C C . ALA A 1 443 ? 14.913 10.740 -13.696 1.00 93.62 443 ALA A C 1
ATOM 3586 O O . ALA A 1 443 ? 15.815 11.249 -14.364 1.00 93.62 443 ALA A O 1
ATOM 3587 N N . ASP A 1 444 ? 14.753 9.422 -13.567 1.00 91.62 444 ASP A N 1
ATOM 3588 C CA . ASP A 1 444 ? 15.681 8.396 -14.055 1.00 91.62 444 ASP A CA 1
ATOM 3589 C C . ASP A 1 444 ? 15.840 8.436 -15.577 1.00 91.62 444 ASP A C 1
ATOM 3591 O O . ASP A 1 444 ? 16.924 8.222 -16.117 1.00 91.62 444 ASP A O 1
ATOM 3595 N N . SER A 1 445 ? 14.758 8.747 -16.296 1.00 93.88 445 SER A N 1
ATOM 3596 C CA . SER A 1 445 ? 14.785 8.803 -17.758 1.00 93.88 445 SER A CA 1
ATOM 3597 C C . SER A 1 445 ? 15.582 9.990 -18.313 1.00 93.88 445 SER A C 1
ATOM 3599 O O . SER A 1 445 ? 16.073 9.925 -19.441 1.00 93.88 445 SER A O 1
ATOM 3601 N N . TYR A 1 446 ? 15.707 11.089 -17.558 1.00 94.12 446 TYR A N 1
ATOM 3602 C CA . TYR A 1 446 ? 16.076 12.385 -18.128 1.00 94.12 446 TYR A CA 1
ATOM 3603 C C . TYR A 1 446 ? 17.492 12.418 -18.695 1.00 94.12 446 TYR A C 1
ATOM 3605 O O . TYR A 1 446 ? 17.675 12.958 -19.782 1.00 94.12 446 TYR A O 1
ATOM 3613 N N . SER A 1 447 ? 18.478 11.829 -18.008 1.00 89.19 447 SER A N 1
ATOM 3614 C CA . SER A 1 447 ? 19.867 11.823 -18.497 1.00 89.19 447 SER A CA 1
ATOM 3615 C C . SER A 1 447 ? 19.969 11.108 -19.844 1.00 89.19 447 SER A C 1
ATOM 3617 O O . SER A 1 447 ? 20.485 11.668 -20.807 1.00 89.19 447 SER A O 1
ATOM 3619 N N . SER A 1 448 ? 19.370 9.920 -19.953 1.00 92.00 448 SER A N 1
ATOM 3620 C CA . SER A 1 448 ? 19.328 9.145 -21.197 1.00 92.00 448 SER A CA 1
ATOM 3621 C C . SER A 1 448 ? 18.612 9.902 -22.322 1.00 92.00 448 SER A C 1
ATOM 3623 O O . SER A 1 448 ? 19.063 9.901 -23.468 1.00 92.00 448 SER A O 1
ATOM 3625 N N . ILE A 1 449 ? 17.514 10.603 -22.009 1.00 94.56 449 ILE A N 1
ATOM 3626 C CA . ILE A 1 449 ? 16.805 11.448 -22.983 1.00 94.56 449 ILE A CA 1
ATOM 3627 C C . ILE A 1 449 ? 17.666 12.643 -23.397 1.00 94.56 449 ILE A C 1
ATOM 3629 O O . ILE A 1 449 ? 17.706 12.969 -24.577 1.00 94.56 449 ILE A O 1
ATOM 3633 N N . MET A 1 450 ? 18.360 13.293 -22.465 1.00 93.19 450 MET A N 1
ATOM 3634 C CA . MET A 1 450 ? 19.228 14.438 -22.742 1.00 93.19 450 MET A CA 1
ATOM 3635 C C . MET A 1 450 ? 20.367 14.060 -23.685 1.00 93.19 450 MET A C 1
ATOM 3637 O O . MET A 1 450 ? 20.603 14.780 -24.653 1.00 93.19 450 MET A O 1
ATOM 3641 N N . ASP A 1 451 ? 20.992 12.906 -23.466 1.00 89.19 451 ASP A N 1
ATOM 3642 C CA . ASP A 1 451 ? 22.104 12.430 -24.287 1.00 89.19 451 ASP A CA 1
ATOM 3643 C C . ASP A 1 451 ? 21.659 12.025 -25.701 1.00 89.19 451 ASP A C 1
ATOM 3645 O O . ASP A 1 451 ? 22.377 12.251 -26.677 1.00 89.19 451 ASP A O 1
ATOM 3649 N N . LYS A 1 452 ? 20.474 11.414 -25.838 1.00 91.50 452 LYS A N 1
ATOM 3650 C CA . LYS A 1 452 ? 19.988 10.863 -27.121 1.00 91.50 452 LYS A CA 1
ATOM 3651 C C . LYS A 1 452 ? 19.040 11.781 -27.885 1.00 91.50 452 LYS A C 1
ATOM 3653 O O . LYS A 1 452 ? 18.879 11.621 -29.096 1.00 91.50 452 LYS A O 1
ATOM 3658 N N . ASN A 1 453 ? 18.375 12.705 -27.201 1.00 91.44 453 ASN A N 1
ATOM 3659 C CA . ASN A 1 453 ? 17.436 13.659 -27.779 1.00 91.44 453 ASN A CA 1
ATOM 3660 C C . ASN A 1 453 ? 17.370 14.969 -26.956 1.00 91.44 453 ASN A C 1
ATOM 3662 O O . ASN A 1 453 ? 16.391 15.223 -26.240 1.00 91.44 453 ASN A O 1
ATOM 3666 N N . PRO A 1 454 ? 18.379 15.855 -27.098 1.00 92.50 454 PRO A N 1
ATOM 3667 C CA . PRO A 1 454 ? 18.453 17.114 -26.352 1.00 92.50 454 PRO A CA 1
ATOM 3668 C C . PRO A 1 454 ? 17.220 18.016 -26.515 1.00 92.50 454 PRO A C 1
ATOM 3670 O O . PRO A 1 454 ? 16.861 18.760 -25.601 1.00 92.50 454 PRO A O 1
ATOM 3673 N N . ALA A 1 455 ? 16.545 17.955 -27.670 1.00 92.44 455 ALA A N 1
ATOM 3674 C CA . ALA A 1 455 ? 15.339 18.735 -27.933 1.00 92.44 455 ALA A CA 1
ATOM 3675 C C . ALA A 1 455 ? 14.162 18.284 -27.051 1.00 92.44 455 ALA A C 1
ATOM 3677 O O . ALA A 1 455 ? 13.486 19.126 -26.455 1.00 92.44 455 ALA A O 1
ATOM 3678 N N . ILE A 1 456 ? 13.951 16.969 -26.916 1.00 92.88 456 ILE A N 1
ATOM 3679 C CA . ILE A 1 456 ? 12.931 16.414 -26.016 1.00 92.88 456 ILE A CA 1
ATOM 3680 C C . ILE A 1 456 ? 13.287 16.704 -24.557 1.00 92.88 456 ILE A C 1
ATOM 3682 O O . ILE A 1 456 ? 12.414 17.133 -23.805 1.00 92.88 456 ILE A O 1
ATOM 3686 N N . ALA A 1 457 ? 14.550 16.542 -24.153 1.00 94.50 457 ALA A N 1
ATOM 3687 C CA . ALA A 1 457 ? 14.973 16.859 -22.787 1.00 94.50 457 ALA A CA 1
ATOM 3688 C C . ALA A 1 457 ? 14.714 18.331 -22.432 1.00 94.50 457 ALA A C 1
ATOM 3690 O O . ALA A 1 457 ? 14.151 18.631 -21.378 1.00 94.50 457 ALA A O 1
ATOM 3691 N N . LYS A 1 458 ? 15.023 19.257 -23.349 1.00 94.56 458 LYS A N 1
ATOM 3692 C CA . LYS A 1 458 ? 14.691 20.676 -23.179 1.00 94.56 458 LYS A CA 1
ATOM 3693 C C . LYS A 1 458 ? 13.185 20.889 -23.006 1.00 94.56 458 LYS A C 1
ATOM 3695 O O . LYS A 1 458 ? 12.777 21.596 -22.087 1.00 94.56 458 LYS A O 1
ATOM 3700 N N . TYR A 1 459 ? 12.363 20.254 -23.840 1.00 94.44 459 TYR A N 1
ATOM 3701 C CA . TYR A 1 459 ? 10.906 20.341 -23.724 1.00 94.44 459 TYR A CA 1
ATOM 3702 C C . TYR A 1 459 ? 10.390 19.808 -22.376 1.00 94.44 459 TYR A C 1
ATOM 3704 O O . TYR A 1 459 ? 9.533 20.440 -21.753 1.00 94.44 459 TYR A O 1
ATOM 3712 N N . ILE A 1 460 ? 10.940 18.687 -21.896 1.00 95.88 460 ILE A N 1
ATOM 3713 C CA . ILE A 1 460 ? 10.634 18.111 -20.579 1.00 95.88 460 ILE A CA 1
ATOM 3714 C C . ILE A 1 460 ? 10.975 19.103 -19.463 1.00 95.88 460 ILE A C 1
ATOM 3716 O O . ILE A 1 460 ? 10.129 19.373 -18.610 1.00 95.88 460 ILE A O 1
ATOM 3720 N N . LEU A 1 461 ? 12.172 19.698 -19.487 1.00 95.81 461 LEU A N 1
ATOM 3721 C CA . LEU A 1 461 ? 12.582 20.705 -18.505 1.00 95.81 461 LEU A CA 1
ATOM 3722 C C . LEU A 1 461 ? 11.645 21.924 -18.509 1.00 95.81 461 LEU A C 1
ATOM 3724 O O . LEU A 1 461 ? 11.253 22.415 -17.447 1.00 95.81 461 LEU A O 1
ATOM 3728 N N . ASP A 1 462 ? 11.247 22.401 -19.688 1.00 96.38 462 ASP A N 1
ATOM 3729 C CA . ASP A 1 462 ? 10.318 23.524 -19.814 1.00 96.38 462 ASP A CA 1
ATOM 3730 C C . ASP A 1 462 ? 8.918 23.173 -19.274 1.00 96.38 462 ASP A C 1
ATOM 3732 O O . ASP A 1 462 ? 8.254 24.016 -18.663 1.00 96.38 462 ASP A O 1
ATOM 3736 N N . GLU A 1 463 ? 8.448 21.934 -19.456 1.00 96.69 463 GLU A N 1
ATOM 3737 C CA . GLU A 1 463 ? 7.189 21.453 -18.870 1.00 96.69 463 GLU A CA 1
ATOM 3738 C C . GLU A 1 463 ? 7.281 21.277 -17.345 1.00 96.69 463 GLU A C 1
ATOM 3740 O O . GLU A 1 463 ? 6.322 21.608 -16.643 1.00 96.69 463 GLU A O 1
ATOM 3745 N N . VAL A 1 464 ? 8.432 20.853 -16.806 1.00 97.50 464 VAL A N 1
ATOM 3746 C CA . VAL A 1 464 ? 8.690 20.818 -15.353 1.00 97.50 464 VAL A CA 1
ATOM 3747 C C . VAL A 1 464 ? 8.583 22.223 -14.758 1.00 97.50 464 VAL A C 1
ATOM 3749 O O . VAL A 1 464 ? 7.858 22.424 -13.783 1.00 97.50 464 VAL A O 1
ATOM 3752 N N . LYS A 1 465 ? 9.223 23.221 -15.381 1.00 97.06 465 LYS A N 1
ATOM 3753 C CA . LYS A 1 465 ? 9.161 24.629 -14.945 1.00 97.06 465 LYS A CA 1
ATOM 3754 C C . LYS A 1 465 ? 7.736 25.177 -14.981 1.00 97.06 465 LYS A C 1
ATOM 3756 O O . LYS A 1 465 ? 7.283 25.823 -14.032 1.00 97.06 465 LYS A O 1
ATOM 3761 N N . ARG A 1 466 ? 6.994 24.888 -16.056 1.00 97.31 466 ARG A N 1
ATOM 3762 C CA . ARG A 1 466 ? 5.577 25.273 -16.179 1.00 97.31 466 ARG A CA 1
ATOM 3763 C C . ARG A 1 466 ? 4.711 24.594 -15.117 1.00 97.31 466 ARG A C 1
ATOM 3765 O O . ARG A 1 466 ? 3.896 25.264 -14.481 1.00 97.31 466 ARG A O 1
ATOM 3772 N N . SER A 1 467 ? 4.919 23.303 -14.874 1.00 97.12 467 SER A N 1
ATOM 3773 C CA . SER A 1 467 ? 4.195 22.540 -13.853 1.00 97.12 467 SER A CA 1
ATOM 3774 C C . SER A 1 467 ? 4.492 23.037 -12.438 1.00 97.12 467 SER A C 1
ATOM 3776 O O . SER A 1 467 ? 3.565 23.171 -11.635 1.00 97.12 467 SER A O 1
ATOM 3778 N N . TYR A 1 468 ? 5.741 23.407 -12.141 1.00 97.44 468 TYR A N 1
ATOM 3779 C CA . TYR A 1 468 ? 6.102 24.068 -10.885 1.00 97.44 468 TYR A CA 1
ATOM 3780 C C . TYR A 1 468 ? 5.315 25.372 -10.698 1.00 97.44 468 TYR A C 1
ATOM 3782 O O . TYR A 1 468 ? 4.623 25.536 -9.692 1.00 97.44 468 TYR A O 1
ATOM 3790 N N . ALA A 1 469 ? 5.326 26.265 -11.694 1.00 97.50 469 ALA A N 1
ATOM 3791 C CA . ALA A 1 469 ? 4.609 27.541 -11.633 1.00 97.50 469 ALA A CA 1
ATOM 3792 C C . ALA A 1 469 ? 3.086 27.371 -11.449 1.00 97.50 469 ALA A C 1
ATOM 3794 O O . ALA A 1 469 ? 2.452 28.125 -10.708 1.00 97.50 469 ALA A O 1
ATOM 3795 N N . VAL A 1 470 ? 2.476 26.366 -12.088 1.00 96.62 470 VAL A N 1
ATOM 3796 C CA . VAL A 1 470 ? 1.061 26.010 -11.869 1.00 96.62 470 VAL A CA 1
ATOM 3797 C C . VAL A 1 470 ? 0.823 25.569 -10.422 1.00 96.62 470 VAL A C 1
ATOM 3799 O O . VAL A 1 470 ? -0.113 26.048 -9.784 1.00 96.62 470 VAL A O 1
ATOM 3802 N N . ASN A 1 471 ? 1.679 24.708 -9.872 1.00 96.69 471 ASN A N 1
ATOM 3803 C CA . ASN A 1 471 ? 1.537 24.217 -8.501 1.00 96.69 471 ASN A CA 1
ATOM 3804 C C . ASN A 1 471 ? 1.801 25.297 -7.440 1.00 96.69 471 ASN A C 1
ATOM 3806 O O . ASN A 1 471 ? 1.164 25.275 -6.386 1.00 96.69 471 ASN A O 1
ATOM 3810 N N . VAL A 1 472 ? 2.669 26.273 -7.723 1.00 96.88 472 VAL A N 1
ATOM 3811 C CA . VAL A 1 472 ? 2.833 27.477 -6.893 1.00 96.88 472 VAL A CA 1
ATOM 3812 C C . VAL A 1 472 ? 1.539 28.284 -6.856 1.00 96.88 472 VAL A C 1
ATOM 3814 O O . VAL A 1 472 ? 1.035 28.550 -5.766 1.00 96.88 472 VAL A O 1
ATOM 3817 N N . ARG A 1 473 ? 0.961 28.602 -8.025 1.00 97.00 473 ARG A N 1
ATOM 3818 C CA . ARG A 1 473 ? -0.304 29.354 -8.123 1.00 97.00 473 ARG A CA 1
ATOM 3819 C C . ARG A 1 473 ? -1.465 28.648 -7.423 1.00 97.00 473 ARG A C 1
ATOM 3821 O O . ARG A 1 473 ? -2.249 29.295 -6.744 1.00 97.00 473 ARG A O 1
ATOM 3828 N N . ASN A 1 474 ? -1.529 27.323 -7.526 1.00 96.06 474 ASN A N 1
ATOM 3829 C CA . ASN A 1 474 ? -2.579 26.513 -6.902 1.00 96.06 474 ASN A CA 1
ATOM 3830 C C . ASN A 1 474 ? -2.296 26.167 -5.427 1.00 96.06 474 ASN A C 1
ATOM 3832 O O . ASN A 1 474 ? -3.026 25.378 -4.832 1.00 96.06 474 ASN A O 1
ATOM 3836 N N . ASN A 1 475 ? -1.211 26.690 -4.846 1.00 95.06 475 ASN A N 1
ATOM 3837 C CA . ASN A 1 475 ? -0.723 26.359 -3.506 1.00 95.06 475 ASN A CA 1
ATOM 3838 C C . ASN A 1 475 ? -0.615 24.842 -3.219 1.00 95.06 475 ASN A C 1
ATOM 3840 O O . ASN A 1 475 ? -0.768 24.386 -2.083 1.00 95.06 475 ASN A O 1
ATOM 3844 N N . ASN A 1 476 ? -0.302 24.039 -4.237 1.00 93.50 476 ASN A N 1
ATOM 3845 C CA . ASN A 1 476 ? -0.143 22.598 -4.088 1.00 93.50 476 ASN A CA 1
ATOM 3846 C C . ASN A 1 476 ? 1.252 22.284 -3.530 1.00 93.50 476 ASN A C 1
ATOM 3848 O O . ASN A 1 476 ? 2.256 22.339 -4.242 1.00 93.50 476 ASN A O 1
ATOM 3852 N N . LYS A 1 477 ? 1.321 21.954 -2.235 1.00 93.00 477 LYS A N 1
ATOM 3853 C CA . LYS A 1 477 ? 2.585 21.650 -1.542 1.00 93.00 477 LYS A CA 1
ATOM 3854 C C . LYS A 1 477 ? 3.325 20.454 -2.156 1.00 93.00 477 LYS A C 1
ATOM 3856 O O . LYS A 1 477 ? 4.522 20.572 -2.393 1.00 93.00 477 LYS A O 1
ATOM 3861 N N . LYS A 1 478 ? 2.624 19.351 -2.460 1.00 91.00 478 LYS A N 1
ATOM 3862 C CA . LYS A 1 478 ? 3.225 18.140 -3.055 1.00 91.00 478 LYS A CA 1
ATOM 3863 C C . LYS A 1 478 ? 3.825 18.459 -4.425 1.00 91.00 478 LYS A C 1
ATOM 3865 O O . LYS A 1 478 ? 4.987 18.155 -4.670 1.00 91.00 478 LYS A O 1
ATOM 3870 N N . GLY A 1 479 ? 3.067 19.150 -5.278 1.00 93.62 479 GLY A N 1
ATOM 3871 C CA . GLY A 1 479 ? 3.539 19.540 -6.606 1.00 93.62 479 GLY A CA 1
ATOM 3872 C C . GLY A 1 479 ? 4.717 20.513 -6.573 1.00 93.62 479 GLY A C 1
ATOM 3873 O O . GLY A 1 479 ? 5.666 20.332 -7.329 1.00 93.62 479 GLY A O 1
ATOM 3874 N N . LYS A 1 480 ? 4.717 21.497 -5.661 1.00 94.94 480 LYS A N 1
ATOM 3875 C CA . LYS A 1 480 ? 5.870 22.393 -5.468 1.00 94.94 480 LYS A CA 1
ATOM 3876 C C . LYS A 1 480 ? 7.150 21.610 -5.173 1.00 94.94 480 LYS A C 1
ATOM 3878 O O . LYS A 1 480 ? 8.164 21.872 -5.806 1.00 94.94 480 LYS A O 1
ATOM 3883 N N . VAL A 1 481 ? 7.095 20.645 -4.253 1.00 93.00 481 VAL A N 1
ATOM 3884 C CA . VAL A 1 481 ? 8.263 19.828 -3.891 1.00 93.00 481 VAL A CA 1
ATOM 3885 C C . VAL A 1 481 ? 8.724 18.978 -5.074 1.00 93.00 481 VAL A C 1
ATOM 3887 O O . VAL A 1 481 ? 9.879 19.092 -5.471 1.00 93.00 481 VAL A O 1
ATOM 3890 N N . ILE A 1 482 ? 7.826 18.188 -5.675 1.00 93.88 482 ILE A N 1
ATOM 3891 C CA . ILE A 1 482 ? 8.169 17.278 -6.781 1.00 93.88 482 ILE A CA 1
ATOM 3892 C C . ILE A 1 482 ? 8.805 18.041 -7.945 1.00 93.88 482 ILE A C 1
ATOM 3894 O O . ILE A 1 482 ? 9.910 17.715 -8.372 1.00 93.88 482 ILE A O 1
ATOM 3898 N N . TYR A 1 483 ? 8.138 19.084 -8.444 1.00 96.56 483 TYR A N 1
ATOM 3899 C CA . TYR A 1 483 ? 8.624 19.792 -9.626 1.00 96.56 483 TYR A CA 1
ATOM 3900 C C . TYR A 1 483 ? 9.862 20.647 -9.346 1.00 96.56 483 TYR A C 1
ATOM 3902 O O . TYR A 1 483 ? 10.686 20.801 -10.243 1.00 96.56 483 TYR A O 1
ATOM 3910 N N . ASN A 1 484 ? 10.044 21.152 -8.120 1.00 94.38 484 ASN A N 1
ATOM 3911 C CA . ASN A 1 484 ? 11.292 21.815 -7.743 1.00 94.38 484 ASN A CA 1
ATOM 3912 C C . ASN A 1 484 ? 12.468 20.829 -7.738 1.00 94.38 484 ASN A C 1
ATOM 3914 O O . ASN A 1 484 ? 13.512 21.135 -8.302 1.00 94.38 484 ASN A O 1
ATOM 3918 N N . LEU A 1 485 ? 12.295 19.639 -7.151 1.00 92.81 485 LEU A N 1
ATOM 3919 C CA . LEU A 1 485 ? 13.336 18.606 -7.147 1.00 92.81 485 LEU A CA 1
ATOM 3920 C C . LEU A 1 485 ? 13.708 18.185 -8.572 1.00 92.81 485 LEU A C 1
ATOM 3922 O O . LEU A 1 485 ? 14.887 18.198 -8.916 1.00 92.81 485 LEU A O 1
ATOM 3926 N N . LEU A 1 486 ? 12.714 17.904 -9.421 1.00 94.56 486 LEU A N 1
ATOM 3927 C CA . LEU A 1 486 ? 12.946 17.571 -10.830 1.00 94.56 486 LEU A CA 1
ATOM 3928 C C . LEU A 1 486 ? 13.661 18.697 -11.575 1.00 94.56 486 LEU A C 1
ATOM 3930 O O . LEU A 1 486 ? 14.611 18.435 -12.306 1.00 94.56 486 LEU A O 1
ATOM 3934 N N . GLN A 1 487 ? 13.255 19.955 -11.368 1.00 94.00 487 GLN A N 1
ATOM 3935 C CA . GLN A 1 487 ? 13.920 21.092 -12.000 1.00 94.00 487 GLN A CA 1
ATOM 3936 C C . GLN A 1 487 ? 15.398 21.151 -11.607 1.00 94.00 487 GLN A C 1
ATOM 3938 O O . GLN A 1 487 ? 16.253 21.300 -12.477 1.00 94.00 487 GLN A O 1
ATOM 3943 N N . VAL A 1 488 ? 15.701 21.030 -10.313 1.00 90.06 488 VAL A N 1
ATOM 3944 C CA . VAL A 1 488 ? 17.078 21.091 -9.817 1.00 90.06 488 VAL A CA 1
ATOM 3945 C C . VAL A 1 488 ? 17.908 19.930 -10.374 1.00 90.06 488 VAL A C 1
ATOM 3947 O O . VAL A 1 488 ? 19.016 20.169 -10.853 1.00 90.06 488 VAL A O 1
ATOM 3950 N N . LEU A 1 489 ? 17.368 18.706 -10.380 1.00 89.75 489 LEU A N 1
ATOM 3951 C CA . LEU A 1 489 ? 18.031 17.531 -10.955 1.00 89.75 489 LEU A CA 1
ATOM 3952 C C . LEU A 1 489 ? 18.336 17.735 -12.445 1.00 89.75 489 LEU A C 1
ATOM 3954 O O . LEU A 1 489 ? 19.480 17.581 -12.870 1.00 89.75 489 LEU A O 1
ATOM 3958 N N . PHE A 1 490 ? 17.349 18.167 -13.227 1.00 92.00 490 PHE A N 1
ATOM 3959 C CA . PHE A 1 490 ? 17.477 18.332 -14.678 1.00 92.00 490 PHE A CA 1
ATOM 3960 C C . PHE A 1 490 ? 18.405 19.480 -15.067 1.00 92.00 490 PHE A C 1
ATOM 3962 O O . PHE A 1 490 ? 19.132 19.391 -16.054 1.00 92.00 490 PHE A O 1
ATOM 3969 N N . GLU A 1 491 ? 18.413 20.564 -14.291 1.00 89.75 491 GLU A N 1
ATOM 3970 C CA . GLU A 1 491 ? 19.370 21.652 -14.479 1.00 89.75 491 GLU A CA 1
ATOM 3971 C C . GLU A 1 491 ? 20.795 21.248 -14.091 1.00 89.75 491 GLU A C 1
ATOM 3973 O O . GLU A 1 491 ? 21.731 21.778 -14.684 1.00 89.75 491 GLU A O 1
ATOM 3978 N N . SER A 1 492 ? 20.960 20.320 -13.140 1.00 85.50 492 SER A N 1
ATOM 3979 C CA . SER A 1 492 ? 22.271 19.801 -12.728 1.00 85.50 492 SER A CA 1
ATOM 3980 C C . SER A 1 492 ? 22.879 18.790 -13.698 1.00 85.50 492 SER A C 1
ATOM 3982 O O . SER A 1 492 ? 24.101 18.711 -13.787 1.00 85.50 492 SER A O 1
ATOM 3984 N N . ALA A 1 493 ? 22.047 18.061 -14.448 1.00 83.88 493 ALA A N 1
ATOM 3985 C CA . ALA A 1 493 ? 22.514 17.129 -15.474 1.00 83.88 493 ALA A CA 1
ATOM 3986 C C . ALA A 1 493 ? 23.270 17.854 -16.605 1.00 83.88 493 ALA A C 1
ATOM 3988 O O . ALA A 1 493 ? 24.223 17.323 -17.170 1.00 83.88 493 ALA A O 1
ATOM 3989 N N . ASP A 1 494 ? 22.895 19.103 -16.899 1.00 81.38 494 ASP A N 1
ATOM 3990 C CA . ASP A 1 494 ? 23.634 19.965 -17.819 1.00 81.38 494 ASP A CA 1
ATOM 3991 C C . ASP A 1 494 ? 24.862 20.573 -17.120 1.00 81.38 494 ASP A C 1
ATOM 3993 O O . ASP A 1 494 ? 24.803 21.630 -16.481 1.00 81.38 494 ASP A O 1
ATOM 3997 N N . THR A 1 495 ? 26.006 19.902 -17.267 1.00 74.75 495 THR A N 1
ATOM 3998 C CA . THR A 1 495 ? 27.279 20.291 -16.637 1.00 74.75 495 THR A CA 1
ATOM 3999 C C . THR A 1 495 ? 27.748 21.699 -17.022 1.00 74.75 495 THR A C 1
ATOM 4001 O O . THR A 1 495 ? 28.479 22.334 -16.255 1.00 74.75 495 THR A O 1
ATOM 4004 N N . THR A 1 496 ? 27.282 22.256 -18.148 1.00 77.88 496 THR A N 1
ATOM 4005 C CA . THR A 1 496 ? 27.611 23.631 -18.560 1.00 77.88 496 THR A CA 1
ATOM 4006 C C . THR A 1 496 ? 26.999 24.681 -17.631 1.00 77.88 496 THR A C 1
ATOM 4008 O O . THR A 1 496 ? 27.550 25.774 -17.481 1.00 77.88 496 THR A O 1
ATOM 4011 N N . ARG A 1 497 ? 25.897 24.345 -16.945 1.00 77.56 497 ARG A N 1
ATOM 4012 C CA . ARG A 1 497 ? 25.193 25.245 -16.020 1.00 77.56 497 ARG A CA 1
ATOM 4013 C C . ARG A 1 497 ? 25.843 25.349 -14.647 1.00 77.56 497 ARG A C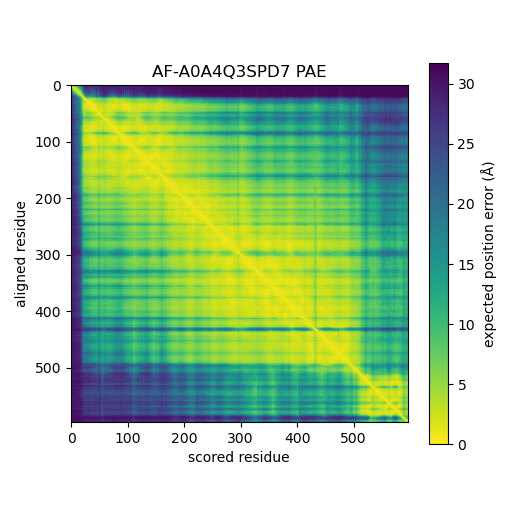 1
ATOM 4015 O O . ARG A 1 497 ? 25.474 26.247 -13.892 1.00 77.56 497 ARG A O 1
ATOM 4022 N N . LYS A 1 498 ? 26.790 24.460 -14.319 1.00 77.00 498 LYS A N 1
ATOM 4023 C CA . LYS A 1 498 ? 27.530 24.448 -13.041 1.00 77.00 498 LYS A CA 1
ATOM 4024 C C . LYS A 1 498 ? 26.612 24.530 -11.809 1.00 77.00 498 LYS A C 1
ATOM 4026 O O . LYS A 1 498 ? 26.917 25.226 -10.843 1.00 77.00 498 LYS A O 1
ATOM 4031 N N . VAL A 1 499 ? 25.460 23.856 -11.855 1.00 78.38 499 VAL A N 1
ATOM 4032 C CA . VAL A 1 499 ? 24.517 23.828 -10.731 1.00 78.38 499 VAL A CA 1
ATOM 4033 C C . VAL A 1 499 ? 25.053 22.903 -9.646 1.00 78.38 499 VAL A C 1
ATOM 4035 O O . VAL A 1 499 ? 25.175 21.700 -9.859 1.00 78.38 499 VAL A O 1
ATOM 4038 N N . ASP A 1 500 ? 25.311 23.457 -8.463 1.00 76.94 500 ASP A N 1
ATOM 4039 C CA . ASP A 1 500 ? 25.622 22.664 -7.274 1.00 76.94 500 ASP A CA 1
ATOM 4040 C C . ASP A 1 500 ? 24.332 22.058 -6.697 1.00 76.94 500 ASP A C 1
ATOM 4042 O O . ASP A 1 500 ? 23.596 22.682 -5.925 1.00 76.94 500 ASP A O 1
ATOM 4046 N N . LEU A 1 501 ? 24.028 20.841 -7.151 1.00 82.81 501 LEU A N 1
ATOM 4047 C CA . LEU A 1 501 ? 22.876 20.054 -6.713 1.00 82.81 501 LEU A CA 1
ATOM 4048 C C . LEU A 1 501 ? 22.884 19.834 -5.196 1.00 82.81 501 LEU A C 1
ATOM 4050 O O . LEU A 1 501 ? 21.857 19.994 -4.536 1.00 82.81 501 LEU A O 1
ATOM 4054 N N . SER A 1 502 ? 24.048 19.488 -4.654 1.00 81.31 502 SER A N 1
ATOM 4055 C CA . SER A 1 502 ? 24.231 19.130 -3.252 1.00 81.31 502 SER A CA 1
ATOM 4056 C C . SER A 1 502 ? 24.007 20.327 -2.336 1.00 81.31 502 SER A C 1
ATOM 4058 O O . SER A 1 502 ? 23.239 20.225 -1.379 1.00 81.31 502 SER A O 1
ATOM 4060 N N . ALA A 1 503 ? 24.541 21.498 -2.693 1.00 82.56 503 ALA A N 1
ATOM 4061 C CA . ALA A 1 503 ? 24.259 22.741 -1.980 1.00 82.56 503 ALA A CA 1
ATOM 4062 C C . ALA A 1 503 ? 22.775 23.140 -2.060 1.00 82.56 503 ALA A C 1
ATOM 4064 O O . ALA A 1 503 ? 22.192 23.544 -1.054 1.00 82.56 503 ALA A O 1
ATOM 4065 N N . LYS A 1 504 ? 22.133 22.998 -3.230 1.00 83.44 504 LYS A N 1
ATOM 4066 C CA . LYS A 1 504 ? 20.708 23.339 -3.406 1.00 83.44 504 LYS A CA 1
ATOM 4067 C C . LYS A 1 504 ? 19.762 22.441 -2.609 1.00 83.44 504 LYS A C 1
ATOM 4069 O O . LYS A 1 504 ? 18.700 22.907 -2.201 1.00 83.44 504 LYS A O 1
ATOM 4074 N N . LEU A 1 505 ? 20.115 21.170 -2.427 1.00 83.56 505 LEU A N 1
ATOM 4075 C CA . LEU A 1 505 ? 19.294 20.195 -1.705 1.00 83.56 505 LEU A CA 1
ATOM 4076 C C . LEU A 1 505 ? 19.714 20.008 -0.241 1.00 83.56 505 LEU A C 1
ATOM 4078 O O . LEU A 1 505 ? 19.000 19.340 0.503 1.00 83.56 505 LEU A O 1
ATOM 4082 N N . GLY A 1 506 ? 20.840 20.590 0.184 1.00 83.19 506 GLY A N 1
ATOM 4083 C CA . GLY A 1 506 ? 21.387 20.396 1.528 1.00 83.19 506 GLY A CA 1
ATOM 4084 C C . GLY A 1 506 ? 21.858 18.961 1.783 1.00 83.19 506 GLY A C 1
ATOM 4085 O O . GLY A 1 506 ? 21.772 18.483 2.911 1.00 83.19 506 GLY A O 1
ATOM 4086 N N . ILE A 1 507 ? 22.316 18.265 0.738 1.00 81.25 507 ILE A N 1
ATOM 4087 C CA . ILE A 1 507 ? 22.806 16.880 0.802 1.00 81.25 507 ILE A CA 1
ATOM 4088 C C . ILE A 1 507 ? 24.317 16.832 0.534 1.00 81.25 507 ILE A C 1
ATOM 4090 O O . ILE A 1 507 ? 24.853 17.760 -0.073 1.00 81.25 507 ILE A O 1
ATOM 4094 N N . PRO A 1 508 ? 25.028 15.762 0.937 1.00 76.31 508 PRO A N 1
ATOM 4095 C CA . PRO A 1 508 ? 26.424 15.568 0.550 1.00 76.31 508 PRO A CA 1
ATOM 4096 C C . PRO A 1 508 ? 26.620 15.549 -0.981 1.00 76.31 508 PRO A C 1
ATOM 4098 O O . PRO A 1 508 ? 25.671 15.262 -1.716 1.00 76.31 508 PRO A O 1
ATOM 4101 N N . PRO A 1 509 ? 27.832 15.842 -1.490 1.00 74.62 509 PRO A N 1
ATOM 4102 C CA . PRO A 1 509 ? 28.186 15.659 -2.900 1.00 74.62 509 PRO A CA 1
ATOM 4103 C C . PRO A 1 509 ? 27.801 14.266 -3.421 1.00 74.62 509 PRO A C 1
ATOM 4105 O O . PRO A 1 509 ? 28.268 13.269 -2.880 1.00 74.62 509 PRO A O 1
ATOM 4108 N N . ILE A 1 510 ? 26.952 14.195 -4.458 1.00 74.12 510 ILE A N 1
ATOM 4109 C CA . ILE A 1 510 ? 26.520 12.908 -5.050 1.00 74.12 510 ILE A CA 1
ATOM 4110 C C . ILE A 1 510 ? 27.228 12.558 -6.367 1.00 74.12 510 ILE A C 1
ATOM 4112 O O . ILE A 1 510 ? 27.330 11.388 -6.710 1.00 74.12 510 ILE A O 1
ATOM 4116 N N . TYR A 1 511 ? 27.744 13.554 -7.097 1.00 71.12 511 TYR A N 1
ATOM 4117 C CA . TYR A 1 511 ? 28.486 13.341 -8.352 1.00 71.12 511 TYR A CA 1
ATOM 4118 C C . TYR A 1 511 ? 30.002 13.245 -8.155 1.00 71.12 511 TYR A C 1
ATOM 4120 O O . TYR A 1 511 ? 30.739 12.940 -9.090 1.00 71.12 511 TYR A O 1
ATOM 4128 N N . SER A 1 512 ? 30.488 13.538 -6.952 1.00 72.94 512 SER A N 1
ATOM 4129 C CA . SER A 1 512 ? 31.911 13.529 -6.639 1.00 72.94 512 SER A CA 1
ATOM 4130 C C . SER A 1 512 ? 32.124 13.012 -5.233 1.00 72.94 512 SER A C 1
ATOM 4132 O O . SER A 1 512 ? 31.435 13.439 -4.311 1.00 72.94 512 SER A O 1
ATOM 4134 N N . VAL A 1 513 ? 33.136 12.175 -5.062 1.00 76.75 513 VAL A N 1
ATOM 4135 C CA . VAL A 1 513 ? 33.612 11.756 -3.747 1.00 76.75 513 VAL A CA 1
ATOM 4136 C C . VAL A 1 513 ? 34.898 12.523 -3.449 1.00 76.75 513 VAL A C 1
ATOM 4138 O O . VAL A 1 513 ? 35.770 12.636 -4.315 1.00 76.75 513 VAL A O 1
ATOM 4141 N N . ASP A 1 514 ? 35.016 13.093 -2.248 1.00 81.44 514 ASP A N 1
ATOM 4142 C CA . ASP A 1 514 ? 36.236 13.804 -1.868 1.00 81.44 514 ASP A CA 1
ATOM 4143 C C . ASP A 1 514 ? 37.413 12.828 -1.804 1.00 81.44 514 ASP A C 1
ATOM 4145 O O . ASP A 1 514 ? 37.315 11.753 -1.214 1.00 81.44 514 ASP A O 1
ATOM 4149 N N . TYR A 1 515 ? 38.556 13.213 -2.369 1.00 86.12 515 TYR A N 1
ATOM 4150 C CA . TYR A 1 515 ? 39.718 12.328 -2.421 1.00 86.12 515 TYR A CA 1
ATOM 4151 C C . TYR A 1 515 ? 40.161 11.879 -1.023 1.00 86.12 515 TYR A C 1
ATOM 4153 O O . TYR A 1 515 ? 40.479 10.708 -0.852 1.00 86.12 515 TYR A O 1
ATOM 4161 N N . LYS A 1 516 ? 40.137 12.763 -0.013 1.00 86.88 516 LYS A N 1
ATOM 4162 C CA . LYS A 1 516 ? 40.558 12.402 1.351 1.00 86.88 516 LYS A CA 1
ATOM 4163 C C . LYS A 1 516 ? 39.605 11.407 2.006 1.00 86.88 516 LYS A C 1
ATOM 4165 O O . LYS A 1 516 ? 40.018 10.686 2.905 1.00 86.88 516 LYS A O 1
ATOM 4170 N N . SER A 1 517 ? 38.351 11.343 1.558 1.00 87.12 517 SER A N 1
ATOM 4171 C CA . SER A 1 517 ? 37.404 10.332 2.040 1.00 87.12 517 SER A CA 1
ATOM 4172 C C . SER A 1 517 ? 37.691 8.924 1.500 1.00 87.12 517 SER A C 1
ATOM 4174 O O . SER A 1 517 ? 37.195 7.954 2.062 1.00 87.12 517 SER A O 1
ATOM 4176 N N . LEU A 1 518 ? 38.511 8.804 0.448 1.00 89.06 518 LEU A N 1
ATOM 4177 C CA . LEU A 1 518 ? 38.890 7.533 -0.181 1.00 89.06 518 LEU A CA 1
ATOM 4178 C C . LEU A 1 518 ? 40.297 7.057 0.201 1.00 89.06 518 LEU A C 1
ATOM 4180 O O . LEU A 1 518 ? 40.704 5.968 -0.204 1.00 89.06 518 LEU A O 1
ATOM 4184 N N . THR A 1 519 ? 41.075 7.878 0.908 1.00 94.00 519 THR A N 1
ATOM 4185 C CA . THR A 1 519 ? 42.462 7.538 1.227 1.00 94.00 519 THR A CA 1
ATOM 4186 C C . THR A 1 519 ? 42.577 6.599 2.418 1.00 94.00 519 THR A C 1
ATOM 4188 O O . THR A 1 519 ? 41.899 6.783 3.427 1.00 94.00 519 THR A O 1
ATOM 4191 N N . ASP A 1 520 ? 43.512 5.655 2.332 1.00 91.12 520 ASP A N 1
ATOM 4192 C CA . ASP A 1 520 ? 43.992 4.876 3.469 1.00 91.12 520 ASP A CA 1
ATOM 4193 C C . ASP A 1 520 ? 44.750 5.753 4.488 1.00 91.12 520 ASP A C 1
ATOM 4195 O O . ASP A 1 520 ? 44.964 6.955 4.295 1.00 91.12 520 ASP A O 1
ATOM 4199 N N . SER A 1 521 ? 45.209 5.143 5.584 1.00 91.25 521 SER A N 1
ATOM 4200 C CA . SER A 1 521 ? 46.019 5.820 6.609 1.00 91.25 521 SER A CA 1
ATOM 4201 C C . SER A 1 521 ? 47.346 6.388 6.084 1.00 91.25 521 SER A C 1
ATOM 4203 O O . SER A 1 521 ? 47.962 7.210 6.760 1.00 91.25 521 SER A O 1
ATOM 4205 N N . ALA A 1 522 ? 47.779 5.990 4.884 1.00 91.88 522 ALA A N 1
ATOM 4206 C CA . ALA A 1 522 ? 48.965 6.496 4.202 1.00 91.88 522 ALA A CA 1
ATOM 4207 C C . ALA A 1 522 ? 48.643 7.571 3.140 1.00 91.88 522 ALA A C 1
ATOM 4209 O O . ALA A 1 522 ? 49.542 8.002 2.417 1.00 91.88 522 ALA A O 1
ATOM 4210 N N . GLY A 1 523 ? 47.389 8.026 3.027 1.00 92.38 523 GLY A N 1
ATOM 4211 C CA . GLY A 1 523 ? 46.988 9.075 2.083 1.00 92.38 523 GLY A CA 1
ATOM 4212 C C . GLY A 1 523 ? 46.829 8.600 0.631 1.00 92.38 523 GLY A C 1
ATOM 4213 O O . GLY A 1 523 ? 46.803 9.429 -0.289 1.00 92.38 523 GLY A O 1
ATOM 4214 N N . ARG A 1 524 ? 46.737 7.284 0.402 1.00 94.75 524 ARG A N 1
ATOM 4215 C CA . ARG A 1 524 ? 46.625 6.667 -0.929 1.00 94.75 524 ARG A CA 1
ATOM 4216 C C . ARG A 1 524 ? 45.218 6.146 -1.164 1.00 94.75 524 ARG A C 1
ATOM 4218 O O . ARG A 1 524 ? 44.619 5.580 -0.258 1.00 94.75 524 ARG A O 1
ATOM 4225 N N . VAL A 1 525 ? 44.718 6.255 -2.388 1.00 95.94 525 VAL A N 1
ATOM 4226 C CA . VAL A 1 525 ? 43.496 5.541 -2.786 1.00 95.94 525 VAL A CA 1
ATOM 4227 C C . VAL A 1 525 ? 43.882 4.142 -3.247 1.00 95.94 525 VAL A C 1
ATOM 4229 O O . VAL A 1 525 ? 44.673 3.995 -4.181 1.00 95.94 525 VAL A O 1
ATOM 4232 N N . VAL A 1 526 ? 43.335 3.124 -2.585 1.00 95.56 526 VAL A N 1
ATOM 4233 C CA . VAL A 1 526 ? 43.559 1.717 -2.931 1.00 95.56 526 VAL A CA 1
ATOM 4234 C C . VAL A 1 526 ? 42.320 1.170 -3.629 1.00 95.56 526 VAL A C 1
ATOM 4236 O O . VAL A 1 526 ? 41.214 1.292 -3.111 1.00 95.56 526 VAL A O 1
ATOM 4239 N N . GLN A 1 527 ? 42.506 0.573 -4.802 1.00 94.88 527 GLN A N 1
ATOM 4240 C CA . GLN A 1 527 ? 41.453 -0.087 -5.570 1.00 94.88 527 GLN A CA 1
ATOM 4241 C C . GLN A 1 527 ? 41.782 -1.569 -5.734 1.00 94.88 527 GLN A C 1
ATOM 4243 O O . GLN A 1 527 ? 42.934 -1.930 -5.976 1.00 94.88 527 GLN A O 1
ATOM 4248 N N . GLN A 1 528 ? 40.765 -2.417 -5.628 1.00 94.06 528 GLN A N 1
ATOM 4249 C CA . GLN A 1 528 ? 40.828 -3.830 -5.987 1.00 94.06 528 GLN A CA 1
ATOM 4250 C C . GLN A 1 528 ? 39.839 -4.051 -7.126 1.00 94.06 528 GLN A C 1
ATOM 4252 O O . GLN A 1 528 ? 38.671 -3.685 -7.006 1.00 94.06 528 GLN A O 1
ATOM 4257 N N . VAL A 1 529 ? 40.328 -4.568 -8.246 1.00 93.38 529 VAL A N 1
ATOM 4258 C CA . VAL A 1 529 ? 39.544 -4.800 -9.458 1.00 93.38 529 VAL A CA 1
ATOM 4259 C C . VAL A 1 529 ? 39.594 -6.286 -9.761 1.00 93.38 529 VAL A C 1
ATOM 4261 O O . VAL A 1 529 ? 40.678 -6.862 -9.863 1.00 93.38 529 VAL A O 1
ATOM 4264 N N . PHE A 1 530 ? 38.415 -6.883 -9.887 1.00 89.81 530 PHE A N 1
ATOM 4265 C CA . PHE A 1 530 ? 38.252 -8.310 -10.105 1.00 89.81 530 PHE A CA 1
ATOM 4266 C C . PHE A 1 530 ? 37.709 -8.569 -11.513 1.00 89.81 530 PHE A C 1
ATOM 4268 O O . PHE A 1 530 ? 36.721 -7.967 -11.929 1.00 89.81 530 PHE A O 1
ATOM 4275 N N . PHE A 1 531 ? 38.385 -9.451 -12.234 1.00 87.81 531 PHE A N 1
ATOM 4276 C CA . PHE A 1 531 ? 38.046 -9.979 -13.543 1.00 87.81 531 PHE A CA 1
ATOM 4277 C C . PHE A 1 531 ? 37.809 -11.476 -13.387 1.00 87.81 531 PHE A C 1
ATOM 4279 O O . PHE A 1 531 ? 38.693 -12.201 -12.924 1.00 87.81 531 PHE A O 1
ATOM 4286 N N . TYR A 1 532 ? 36.613 -11.911 -13.753 1.00 81.88 532 TYR A N 1
ATOM 4287 C CA . TYR A 1 532 ? 36.179 -13.303 -13.677 1.00 81.88 532 TYR A CA 1
ATOM 4288 C C . TYR A 1 532 ? 36.534 -14.033 -14.981 1.00 81.88 532 TYR A C 1
ATOM 4290 O O . TYR A 1 532 ? 36.956 -13.391 -15.948 1.00 81.88 532 TYR A O 1
ATOM 4298 N N . GLY A 1 533 ? 36.493 -15.362 -14.988 1.00 73.00 533 GLY A N 1
ATOM 4299 C CA . GLY A 1 533 ? 36.787 -16.170 -16.166 1.00 73.00 533 GLY A CA 1
ATOM 4300 C C . GLY A 1 533 ? 35.526 -16.821 -16.708 1.00 73.00 533 GLY A C 1
ATOM 4301 O O . GLY A 1 533 ? 35.246 -17.957 -16.390 1.00 73.00 533 GLY A O 1
ATOM 4302 N N . ASP A 1 534 ? 34.793 -16.164 -17.585 1.00 68.25 534 ASP A N 1
ATOM 4303 C CA . ASP A 1 534 ? 33.530 -16.675 -18.122 1.00 68.25 534 ASP A CA 1
ATOM 4304 C C . ASP A 1 534 ? 33.698 -17.529 -19.395 1.00 68.25 534 ASP A C 1
ATOM 4306 O O . ASP A 1 534 ? 34.681 -17.428 -20.141 1.00 68.25 534 ASP A O 1
ATOM 4310 N N . ASP A 1 535 ? 32.700 -18.385 -19.651 1.00 66.25 535 ASP A N 1
ATOM 4311 C CA . ASP A 1 535 ? 32.638 -19.270 -20.826 1.00 66.25 535 ASP A CA 1
ATOM 4312 C C . ASP A 1 535 ? 32.579 -18.492 -22.157 1.00 66.25 535 ASP A C 1
ATOM 4314 O O . ASP A 1 535 ? 32.995 -18.998 -23.204 1.00 66.25 535 ASP A O 1
ATOM 4318 N N . ASP A 1 536 ? 32.076 -17.254 -22.135 1.00 69.62 536 ASP A N 1
ATOM 4319 C CA . ASP A 1 536 ? 31.955 -16.356 -23.293 1.00 69.62 536 ASP A CA 1
ATOM 4320 C C . ASP A 1 536 ? 33.147 -15.393 -23.466 1.00 69.62 536 ASP A C 1
ATOM 4322 O O . ASP A 1 536 ? 33.276 -14.730 -24.501 1.00 69.62 536 ASP A O 1
ATOM 4326 N N . LYS A 1 537 ? 34.091 -15.423 -22.524 1.00 76.31 537 LYS A N 1
ATOM 4327 C CA . LYS A 1 537 ? 35.335 -14.653 -22.480 1.00 76.31 537 LYS A CA 1
ATOM 4328 C C . LYS A 1 537 ? 35.192 -13.145 -22.222 1.00 76.31 537 LYS A C 1
ATOM 4330 O O . LYS A 1 537 ? 36.129 -12.378 -22.503 1.00 76.31 537 LYS A O 1
ATOM 4335 N N . ASP A 1 538 ? 34.043 -12.685 -21.743 1.00 76.75 538 ASP A N 1
ATOM 4336 C CA . ASP A 1 538 ? 33.785 -11.282 -21.422 1.00 76.75 538 ASP A CA 1
ATOM 4337 C C . ASP A 1 538 ? 34.720 -10.739 -20.326 1.00 76.75 538 ASP A C 1
ATOM 4339 O O . ASP A 1 538 ? 35.227 -9.612 -20.446 1.00 76.75 538 ASP A O 1
ATOM 4343 N N . GLY A 1 539 ? 35.057 -11.532 -19.310 1.00 83.31 539 GLY A N 1
ATOM 4344 C CA . GLY A 1 539 ? 36.005 -11.164 -18.259 1.00 83.31 539 GLY A CA 1
ATOM 4345 C C . GLY A 1 539 ? 37.434 -10.967 -18.777 1.00 83.31 539 GLY A C 1
ATOM 4346 O O . GLY A 1 539 ? 38.118 -10.000 -18.416 1.00 83.31 539 GLY A O 1
ATOM 4347 N N . GLN A 1 540 ? 37.876 -11.814 -19.709 1.00 85.94 540 GLN A N 1
ATOM 4348 C CA . GLN A 1 540 ? 39.186 -11.726 -20.360 1.00 85.94 540 GLN A CA 1
ATOM 4349 C C . GLN A 1 540 ? 39.245 -10.521 -21.301 1.00 85.94 540 GLN A C 1
ATOM 4351 O O . GLN A 1 540 ? 40.217 -9.759 -21.268 1.00 85.94 540 GLN A O 1
ATOM 4356 N N . ASN A 1 541 ? 38.198 -10.300 -22.098 1.00 86.44 541 ASN A N 1
ATOM 4357 C CA . ASN A 1 541 ? 38.095 -9.125 -22.963 1.00 86.44 541 ASN A CA 1
ATOM 4358 C C . ASN A 1 541 ? 38.086 -7.829 -22.136 1.00 86.44 541 ASN A C 1
ATOM 4360 O O . ASN A 1 541 ? 38.783 -6.864 -22.469 1.00 86.44 541 ASN A O 1
ATOM 4364 N N . SER A 1 542 ? 37.361 -7.821 -21.016 1.00 89.06 542 SER A N 1
ATOM 4365 C CA . SER A 1 542 ? 37.322 -6.703 -20.070 1.00 89.06 542 SER A CA 1
ATOM 4366 C C . SER A 1 542 ? 38.690 -6.430 -19.449 1.00 89.06 542 SER A C 1
ATOM 4368 O O . SER A 1 542 ? 39.104 -5.271 -19.396 1.00 89.06 542 SER A O 1
ATOM 4370 N N . TYR A 1 543 ? 39.434 -7.469 -19.054 1.00 92.06 543 TYR A N 1
ATOM 4371 C CA . TYR A 1 543 ? 40.800 -7.326 -18.543 1.00 92.06 543 TYR A CA 1
ATOM 4372 C C . TYR A 1 543 ? 41.732 -6.689 -19.577 1.00 92.06 543 TYR A C 1
ATOM 4374 O O . TYR A 1 543 ? 42.468 -5.754 -19.257 1.00 92.06 543 TYR A O 1
ATOM 4382 N N . VAL A 1 544 ? 41.685 -7.145 -20.832 1.00 91.88 544 VAL A N 1
ATOM 4383 C CA . VAL A 1 544 ? 42.504 -6.583 -21.920 1.00 91.88 544 VAL A CA 1
ATOM 4384 C C . VAL A 1 544 ? 42.181 -5.102 -22.136 1.00 91.88 544 VAL A C 1
ATOM 4386 O O . VAL A 1 544 ? 43.092 -4.269 -22.162 1.00 91.88 544 VAL A O 1
ATOM 4389 N N . ASN A 1 545 ? 40.893 -4.761 -22.225 1.00 92.44 545 ASN A N 1
ATOM 4390 C CA . ASN A 1 545 ? 40.435 -3.380 -22.386 1.00 92.44 545 ASN A CA 1
ATOM 4391 C C . ASN A 1 545 ? 40.849 -2.497 -21.201 1.00 92.44 545 ASN A C 1
ATOM 4393 O O . ASN A 1 545 ? 41.328 -1.377 -21.392 1.00 92.44 545 ASN A O 1
ATOM 4397 N N . PHE A 1 546 ? 40.719 -3.010 -19.978 1.00 95.94 546 PHE A N 1
ATOM 4398 C CA . PHE A 1 546 ? 41.140 -2.319 -18.766 1.00 95.94 546 PHE A CA 1
ATOM 4399 C C . PHE A 1 546 ? 42.651 -2.071 -18.754 1.00 95.94 546 PHE A C 1
ATOM 4401 O O . PHE A 1 546 ? 43.095 -0.946 -18.528 1.00 95.94 546 PHE A O 1
ATOM 4408 N N . MET A 1 547 ? 43.465 -3.083 -19.060 1.00 95.94 547 MET A N 1
ATOM 4409 C CA . MET A 1 547 ? 44.924 -2.949 -19.069 1.00 95.94 547 MET A CA 1
ATOM 4410 C C . MET A 1 547 ? 45.419 -1.957 -20.128 1.00 95.94 547 MET A C 1
ATOM 4412 O O . MET A 1 547 ? 46.372 -1.213 -19.867 1.00 95.94 547 MET A O 1
ATOM 4416 N N . ALA A 1 548 ? 44.741 -1.860 -21.276 1.00 95.31 548 ALA A N 1
ATOM 4417 C CA . ALA A 1 548 ? 45.027 -0.853 -22.299 1.00 95.31 548 ALA A CA 1
ATOM 4418 C C . ALA A 1 548 ? 44.862 0.595 -21.784 1.00 95.31 548 ALA A C 1
ATOM 4420 O O . ALA A 1 548 ? 45.468 1.529 -22.319 1.00 95.31 548 ALA A O 1
ATOM 4421 N N . MET A 1 549 ? 44.107 0.811 -20.699 1.00 94.00 549 MET A N 1
ATOM 4422 C CA . MET A 1 549 ? 44.007 2.124 -20.058 1.00 94.00 549 MET A CA 1
ATOM 4423 C C . MET A 1 549 ? 45.296 2.557 -19.345 1.00 94.00 549 MET A C 1
ATOM 4425 O O . MET A 1 549 ? 45.433 3.754 -19.088 1.00 94.00 549 MET A O 1
ATOM 4429 N N . PHE A 1 550 ? 46.239 1.650 -19.066 1.00 95.56 550 PHE A N 1
ATOM 4430 C CA . PHE A 1 550 ? 47.442 1.924 -18.263 1.00 95.56 550 PHE A CA 1
ATOM 4431 C C . PHE A 1 550 ? 48.751 1.576 -18.975 1.00 95.56 550 PHE A C 1
ATOM 4433 O O . PHE A 1 550 ? 49.753 2.271 -18.800 1.00 95.56 550 PHE A O 1
ATOM 4440 N N . GLN A 1 551 ? 48.762 0.507 -19.774 1.00 93.50 551 GLN A N 1
ATOM 4441 C CA . GLN A 1 551 ? 49.964 0.043 -20.461 1.00 93.50 551 GLN A CA 1
ATOM 4442 C C . GLN A 1 551 ? 50.526 1.117 -21.402 1.00 93.50 551 GLN A C 1
ATOM 4444 O O . GLN A 1 551 ? 49.796 1.774 -22.140 1.00 93.50 551 GLN A O 1
ATOM 4449 N N . GLY A 1 552 ? 51.846 1.319 -21.348 1.00 90.81 552 GLY A N 1
ATOM 4450 C CA . GLY A 1 552 ? 52.546 2.307 -22.174 1.00 90.81 552 GLY A CA 1
ATOM 4451 C C . GLY A 1 552 ? 52.310 3.774 -21.788 1.00 90.81 552 GLY A C 1
ATOM 4452 O O . GLY A 1 552 ? 52.854 4.660 -22.444 1.00 90.81 552 GLY A O 1
ATOM 4453 N N . LYS A 1 553 ? 51.543 4.065 -20.726 1.00 93.94 553 LYS A N 1
ATOM 4454 C CA . LYS A 1 553 ? 51.293 5.439 -20.267 1.00 93.94 553 LYS A CA 1
ATOM 4455 C C . LYS A 1 553 ? 52.278 5.843 -19.171 1.00 93.94 553 LYS A C 1
ATOM 4457 O O . LYS A 1 553 ? 52.349 5.205 -18.127 1.00 93.94 553 LYS A O 1
ATOM 4462 N N . ALA A 1 554 ? 52.985 6.956 -19.371 1.00 93.25 554 ALA A N 1
ATOM 4463 C CA . ALA A 1 554 ? 54.036 7.440 -18.463 1.00 93.25 554 ALA A CA 1
ATOM 4464 C C . ALA A 1 554 ? 53.550 7.813 -17.048 1.00 93.25 554 ALA A C 1
ATOM 4466 O O . ALA A 1 554 ? 54.360 7.961 -16.133 1.00 93.25 554 ALA A O 1
ATOM 4467 N N . ASP A 1 555 ? 52.242 7.992 -16.869 1.00 94.81 555 ASP A N 1
ATOM 4468 C CA . ASP A 1 555 ? 51.645 8.358 -15.584 1.00 94.81 555 ASP A CA 1
ATOM 4469 C C . ASP A 1 555 ? 51.383 7.141 -14.683 1.00 94.81 555 ASP A C 1
ATOM 4471 O O . ASP A 1 555 ? 50.987 7.314 -13.531 1.00 94.81 555 ASP A O 1
ATOM 4475 N N . TRP A 1 556 ? 51.659 5.922 -15.165 1.00 96.94 556 TRP A N 1
ATOM 4476 C CA . TRP A 1 556 ? 51.404 4.671 -14.456 1.00 96.94 556 TRP A CA 1
ATOM 4477 C C . TRP A 1 556 ? 52.620 3.745 -14.474 1.00 96.94 556 TRP A C 1
ATOM 4479 O O . TRP A 1 556 ? 53.356 3.653 -15.454 1.00 96.94 556 TRP A O 1
ATOM 4489 N N . LYS A 1 557 ? 52.823 3.026 -13.371 1.00 96.12 557 LYS A N 1
ATOM 4490 C CA . LYS A 1 557 ? 53.785 1.926 -13.255 1.00 96.12 557 LYS A CA 1
ATOM 4491 C C . LYS A 1 557 ? 53.016 0.638 -13.033 1.00 96.12 557 LYS A C 1
ATOM 4493 O O . LYS A 1 557 ? 52.174 0.590 -12.144 1.00 96.12 557 LYS A O 1
ATOM 4498 N N . ILE A 1 558 ? 53.327 -0.389 -13.813 1.00 96.19 558 ILE A N 1
ATOM 4499 C CA . ILE A 1 558 ? 52.701 -1.707 -13.703 1.00 96.19 558 ILE A CA 1
ATOM 4500 C C . ILE A 1 558 ? 53.769 -2.688 -13.232 1.00 96.19 558 ILE A C 1
ATOM 4502 O O . ILE A 1 558 ? 54.841 -2.768 -13.830 1.00 96.19 558 ILE A O 1
ATOM 4506 N N . ALA A 1 559 ? 53.477 -3.418 -12.163 1.00 95.19 559 ALA A N 1
ATOM 4507 C CA . ALA A 1 559 ? 54.311 -4.493 -11.652 1.00 95.19 559 ALA A CA 1
ATOM 4508 C C . ALA A 1 559 ? 53.473 -5.765 -11.549 1.00 95.19 559 ALA A C 1
ATOM 4510 O O . ALA A 1 559 ? 52.371 -5.747 -11.006 1.00 95.19 559 ALA A O 1
ATOM 4511 N N . GLU A 1 560 ? 53.989 -6.871 -12.066 1.00 91.62 560 GLU A N 1
ATOM 4512 C CA . GLU A 1 560 ? 53.352 -8.170 -11.892 1.00 91.62 560 GLU A CA 1
ATOM 4513 C C . GLU A 1 560 ? 53.734 -8.754 -10.535 1.00 91.62 560 GLU A C 1
ATOM 4515 O O . GLU A 1 560 ? 54.883 -8.646 -10.096 1.00 91.62 560 GLU A O 1
ATOM 4520 N N . ASN A 1 561 ? 52.762 -9.352 -9.851 1.00 89.75 561 ASN A N 1
ATOM 4521 C CA . ASN A 1 561 ? 53.034 -9.976 -8.573 1.00 89.75 561 ASN A CA 1
ATOM 4522 C C . ASN A 1 561 ? 53.836 -11.290 -8.763 1.00 89.75 561 ASN A C 1
ATOM 4524 O O . ASN A 1 561 ? 53.739 -11.928 -9.813 1.00 89.75 561 ASN A O 1
ATOM 4528 N N . PRO A 1 562 ? 54.593 -11.757 -7.752 1.00 84.50 562 PRO A N 1
ATOM 4529 C CA . PRO A 1 562 ? 55.434 -12.951 -7.889 1.00 84.50 562 PRO A CA 1
ATOM 4530 C C . PRO A 1 562 ? 54.684 -14.240 -8.260 1.00 84.50 562 PRO A C 1
ATOM 4532 O O . PRO A 1 562 ? 55.246 -15.081 -8.957 1.00 84.50 562 PRO A O 1
ATOM 4535 N N . THR A 1 563 ? 53.425 -14.399 -7.828 1.00 81.12 563 THR A N 1
ATOM 4536 C CA . THR A 1 563 ? 52.601 -15.579 -8.161 1.00 81.12 563 THR A CA 1
ATOM 4537 C C . THR A 1 563 ? 51.926 -15.475 -9.530 1.00 81.12 563 THR A C 1
ATOM 4539 O O . THR A 1 563 ? 51.287 -16.432 -9.954 1.00 81.12 563 THR A O 1
ATOM 4542 N N . ARG A 1 564 ? 52.088 -14.346 -10.242 1.00 82.19 564 ARG A N 1
ATOM 4543 C CA . ARG A 1 564 ? 51.496 -14.055 -11.561 1.00 82.19 564 ARG A CA 1
ATOM 4544 C C . ARG A 1 564 ? 49.966 -14.115 -11.605 1.00 82.19 564 ARG A C 1
ATOM 4546 O O . ARG A 1 564 ? 49.385 -14.291 -12.671 1.00 82.19 564 ARG A O 1
ATOM 4553 N N . GLN A 1 565 ? 49.317 -13.960 -10.459 1.00 85.62 565 GLN A N 1
ATOM 4554 C CA . GLN A 1 565 ? 47.862 -13.991 -10.310 1.00 85.62 565 GLN A CA 1
ATOM 4555 C C . GLN A 1 565 ? 47.234 -12.599 -10.400 1.00 85.62 565 GLN A C 1
ATOM 4557 O O . GLN A 1 565 ? 46.058 -12.482 -10.724 1.00 85.62 565 GLN A O 1
ATOM 4562 N N . TRP A 1 566 ? 47.998 -11.535 -10.149 1.00 91.56 566 TRP A N 1
ATOM 4563 C CA . TRP A 1 566 ? 47.520 -10.161 -10.273 1.00 91.56 566 TRP A CA 1
ATOM 4564 C C . TRP A 1 566 ? 48.631 -9.204 -10.700 1.00 91.56 566 TRP A C 1
ATOM 4566 O O . TRP A 1 566 ? 49.828 -9.508 -10.664 1.00 91.56 566 TRP A O 1
ATOM 4576 N N . VAL A 1 567 ? 48.218 -8.009 -11.098 1.00 95.31 567 VAL A N 1
ATOM 4577 C CA . VAL A 1 567 ? 49.099 -6.878 -11.373 1.00 95.31 567 VAL A CA 1
ATOM 4578 C C . VAL A 1 567 ? 48.816 -5.750 -10.389 1.00 95.31 567 VAL A C 1
ATOM 4580 O O . VAL A 1 567 ? 47.679 -5.527 -9.976 1.00 95.31 567 VAL A O 1
ATOM 4583 N N . THR A 1 568 ? 49.868 -5.031 -10.020 1.00 96.94 568 THR A N 1
ATOM 4584 C CA . THR A 1 568 ? 49.798 -3.798 -9.240 1.00 96.94 568 THR A CA 1
ATOM 4585 C C . THR A 1 568 ? 50.051 -2.625 -10.176 1.00 96.94 568 THR A C 1
ATOM 4587 O O . THR A 1 568 ? 51.112 -2.542 -10.798 1.00 96.94 568 THR A O 1
ATOM 4590 N N . ILE A 1 569 ? 49.090 -1.712 -10.270 1.00 97.56 569 ILE A N 1
ATOM 4591 C CA . ILE A 1 569 ? 49.165 -0.493 -11.072 1.00 97.56 569 ILE A CA 1
ATOM 4592 C C . ILE A 1 569 ? 49.251 0.695 -10.114 1.00 97.56 569 ILE A C 1
ATOM 4594 O O . ILE A 1 569 ? 48.331 0.951 -9.342 1.00 97.56 569 ILE A O 1
ATOM 4598 N N . THR A 1 570 ? 50.355 1.431 -10.161 1.00 97.00 570 THR A N 1
ATOM 4599 C CA . THR A 1 570 ? 50.630 2.543 -9.244 1.00 97.00 570 THR A CA 1
ATOM 4600 C C . THR A 1 570 ? 50.777 3.841 -10.020 1.00 97.00 570 THR A C 1
ATOM 4602 O O . THR A 1 570 ? 51.498 3.894 -11.020 1.00 97.00 570 THR A O 1
ATOM 4605 N N . SER A 1 571 ? 50.139 4.911 -9.547 1.00 96.19 571 SER A N 1
ATOM 4606 C CA . SER A 1 571 ? 50.308 6.250 -10.117 1.00 96.19 571 SER A CA 1
ATOM 4607 C C . SER A 1 571 ? 51.773 6.695 -10.020 1.00 96.19 571 SER A C 1
ATOM 4609 O O . SER A 1 571 ? 52.346 6.736 -8.930 1.00 96.19 571 SER A O 1
ATOM 4611 N N . ALA A 1 572 ? 52.379 7.068 -11.144 1.00 93.75 572 ALA A N 1
ATOM 4612 C CA . ALA A 1 572 ? 53.717 7.653 -11.199 1.00 93.75 572 ALA A CA 1
ATOM 4613 C C . ALA A 1 572 ? 53.700 9.181 -11.024 1.00 93.75 572 ALA A C 1
ATOM 4615 O O . ALA A 1 572 ? 54.719 9.767 -10.660 1.00 93.75 572 ALA A O 1
ATOM 4616 N N . LYS A 1 573 ? 52.553 9.821 -11.291 1.00 90.38 573 LYS A N 1
ATOM 4617 C CA . LYS A 1 573 ? 52.331 11.267 -11.165 1.00 90.38 573 LYS A CA 1
ATOM 4618 C C . LYS A 1 573 ? 50.955 11.555 -10.566 1.00 90.38 573 LYS A C 1
ATOM 4620 O O . LYS A 1 573 ? 50.029 10.766 -10.722 1.00 90.38 573 LYS A O 1
ATOM 4625 N N . GLY A 1 574 ? 50.810 12.727 -9.948 1.00 90.44 574 GLY A N 1
ATOM 4626 C CA . GLY A 1 574 ? 49.542 13.182 -9.379 1.00 90.44 574 GLY A CA 1
ATOM 4627 C C . GLY A 1 574 ? 49.256 12.597 -7.995 1.00 90.44 574 GLY A C 1
ATOM 4628 O O . GLY A 1 574 ? 50.173 12.349 -7.213 1.00 90.44 574 GLY A O 1
ATOM 4629 N N . LYS A 1 575 ? 47.969 12.442 -7.670 1.00 92.69 575 LYS A N 1
ATOM 4630 C CA . LYS A 1 575 ? 47.533 11.921 -6.369 1.00 92.69 575 LYS A CA 1
ATOM 4631 C C . LYS A 1 575 ? 47.863 10.419 -6.247 1.00 92.69 575 LYS A C 1
ATOM 4633 O O . LYS A 1 575 ? 47.641 9.709 -7.226 1.00 92.69 575 LYS A O 1
ATOM 4638 N N . PRO A 1 576 ? 48.350 9.927 -5.089 1.00 95.31 576 PRO A N 1
ATOM 4639 C CA . PRO A 1 576 ? 48.733 8.523 -4.925 1.00 95.31 576 PRO A CA 1
ATOM 4640 C C . PRO A 1 576 ? 47.569 7.530 -5.089 1.00 95.31 576 PRO A C 1
ATOM 4642 O O . PRO A 1 576 ? 46.673 7.458 -4.249 1.00 95.31 576 PRO A O 1
ATOM 4645 N N . ILE A 1 577 ? 47.616 6.713 -6.141 1.00 96.25 577 ILE A N 1
ATOM 4646 C CA . ILE A 1 577 ? 46.648 5.643 -6.413 1.00 96.25 577 ILE A CA 1
ATOM 4647 C C . ILE A 1 577 ? 47.396 4.317 -6.564 1.00 96.25 577 ILE A C 1
ATOM 4649 O O . ILE A 1 577 ? 48.415 4.251 -7.257 1.00 96.25 577 ILE A O 1
ATOM 4653 N N . VAL A 1 578 ? 46.875 3.267 -5.930 1.00 96.88 578 VAL A N 1
ATOM 4654 C CA . VAL A 1 578 ? 47.347 1.885 -6.077 1.00 96.88 578 VAL A CA 1
ATOM 4655 C C . VAL A 1 578 ? 46.162 1.003 -6.449 1.00 96.88 578 VAL A C 1
ATOM 4657 O O . VAL A 1 578 ? 45.183 0.943 -5.713 1.00 96.88 578 VAL A O 1
ATOM 4660 N N . ILE A 1 579 ? 46.254 0.314 -7.580 1.00 97.06 579 ILE A N 1
ATOM 4661 C CA . ILE A 1 579 ? 45.227 -0.601 -8.075 1.00 97.06 579 ILE A CA 1
ATOM 4662 C C . ILE A 1 579 ? 45.806 -2.010 -8.087 1.00 97.06 579 ILE A C 1
ATOM 4664 O O . ILE A 1 579 ? 46.860 -2.240 -8.679 1.00 97.06 579 ILE A O 1
ATOM 4668 N N . TYR A 1 580 ? 45.110 -2.950 -7.467 1.00 95.56 580 TYR A N 1
ATOM 4669 C CA . TYR A 1 580 ? 45.375 -4.375 -7.591 1.00 95.56 580 TYR A CA 1
ATOM 4670 C C . TYR A 1 580 ? 44.325 -4.968 -8.522 1.00 95.56 580 TYR A C 1
ATOM 4672 O O . TYR A 1 580 ? 43.137 -4.882 -8.228 1.00 95.56 580 TYR A O 1
ATOM 4680 N N . ALA A 1 581 ? 44.756 -5.530 -9.646 1.00 95.00 581 ALA A N 1
ATOM 4681 C CA . ALA A 1 581 ? 43.870 -6.158 -10.620 1.00 95.00 581 ALA A CA 1
ATOM 4682 C C . ALA A 1 581 ? 44.261 -7.624 -10.795 1.00 95.00 581 ALA A C 1
ATOM 4684 O O . ALA A 1 581 ? 45.391 -7.900 -11.214 1.00 95.00 581 ALA A O 1
ATOM 4685 N N . ASN A 1 582 ? 43.367 -8.559 -10.470 1.00 92.25 582 ASN A N 1
ATOM 4686 C CA . ASN A 1 582 ? 43.617 -9.977 -10.731 1.00 92.25 582 ASN A CA 1
ATOM 4687 C C . ASN A 1 582 ? 43.693 -10.233 -12.249 1.00 92.25 582 ASN A C 1
ATOM 4689 O O . ASN A 1 582 ? 43.189 -9.462 -13.067 1.00 92.25 582 ASN A O 1
ATOM 4693 N N . LYS A 1 583 ? 44.371 -11.309 -12.639 1.00 87.81 583 LYS A N 1
ATOM 4694 C CA . LYS A 1 583 ? 44.298 -11.820 -14.006 1.00 87.81 583 LYS A CA 1
ATOM 4695 C C . LYS A 1 583 ? 43.070 -12.729 -14.118 1.00 87.81 583 LYS A C 1
ATOM 4697 O O . LYS A 1 583 ? 42.848 -13.518 -13.200 1.00 87.81 583 LYS A O 1
ATOM 4702 N N . PRO A 1 584 ? 42.309 -12.651 -15.221 1.00 85.38 584 PRO A N 1
ATOM 4703 C CA . PRO A 1 584 ? 41.149 -13.506 -15.425 1.00 85.38 584 PRO A CA 1
ATOM 4704 C C . PRO A 1 584 ? 41.586 -14.973 -15.515 1.00 85.38 584 PRO A C 1
ATOM 4706 O O . PRO A 1 584 ? 42.690 -15.281 -15.984 1.00 85.38 584 PRO A O 1
ATOM 4709 N N . LEU A 1 585 ? 40.720 -15.875 -15.057 1.00 76.12 585 LEU A N 1
ATOM 4710 C CA . LEU A 1 585 ? 40.929 -17.317 -15.157 1.00 76.12 585 LEU A CA 1
ATOM 4711 C C . LEU A 1 585 ? 40.598 -17.803 -16.583 1.00 76.12 585 LEU A C 1
ATOM 4713 O O . LEU A 1 585 ? 39.894 -17.133 -17.332 1.00 76.12 585 LEU A O 1
ATOM 4717 N N . TYR A 1 586 ? 41.158 -18.945 -16.994 1.00 67.38 586 TYR A N 1
ATOM 4718 C CA . TYR A 1 586 ? 41.024 -19.497 -18.359 1.00 67.38 586 TYR A CA 1
ATOM 4719 C C . TYR A 1 586 ? 40.387 -20.902 -18.384 1.00 67.38 586 TYR A C 1
ATOM 4721 O O . TYR A 1 586 ? 40.523 -21.615 -19.377 1.00 67.38 586 TYR A O 1
ATOM 4729 N N . GLY A 1 587 ? 39.779 -21.348 -17.279 1.00 58.38 587 GLY A N 1
ATOM 4730 C CA . GLY A 1 587 ? 39.225 -22.701 -17.150 1.00 58.38 587 GLY A CA 1
ATOM 4731 C C . GLY A 1 587 ? 37.703 -22.734 -17.284 1.00 58.38 587 GLY A C 1
ATOM 4732 O O . GLY A 1 587 ? 37.045 -21.845 -16.774 1.00 58.38 587 GLY A O 1
ATOM 4733 N N . GLU A 1 588 ? 37.164 -23.805 -17.880 1.00 52.88 588 GLU A N 1
ATOM 4734 C CA . GLU A 1 588 ? 35.716 -24.069 -18.081 1.00 52.88 588 GLU A CA 1
ATOM 4735 C C . GLU A 1 588 ? 34.916 -24.303 -16.775 1.00 52.88 588 GLU A C 1
ATOM 4737 O O . GLU A 1 588 ? 33.727 -24.591 -16.802 1.00 52.88 588 GLU A O 1
ATOM 4742 N N . ASN A 1 589 ? 35.573 -24.238 -15.615 1.00 53.53 589 ASN A N 1
ATOM 4743 C CA . ASN A 1 589 ? 34.948 -24.327 -14.296 1.00 53.53 589 ASN A CA 1
ATOM 4744 C C . ASN A 1 589 ? 35.437 -23.130 -13.478 1.00 53.53 589 ASN A C 1
ATOM 4746 O O . ASN A 1 589 ? 36.384 -23.266 -12.700 1.00 53.53 589 ASN A O 1
ATOM 4750 N N . ASP A 1 590 ? 34.841 -21.965 -13.715 1.00 56.50 590 ASP A N 1
ATOM 4751 C CA . ASP A 1 590 ? 35.191 -20.703 -13.066 1.00 56.50 590 ASP A CA 1
ATOM 4752 C C . ASP A 1 590 ? 34.628 -20.637 -11.643 1.00 56.50 590 ASP A C 1
ATOM 4754 O O . ASP A 1 590 ? 33.408 -20.597 -11.455 1.00 56.50 590 ASP A O 1
ATOM 4758 N N . PRO A 1 591 ? 35.461 -20.651 -10.592 1.00 56.81 591 PRO A N 1
ATOM 4759 C CA . PRO A 1 591 ? 34.995 -20.345 -9.263 1.00 56.81 591 PRO A CA 1
ATOM 4760 C C . PRO A 1 591 ? 35.166 -18.839 -9.092 1.00 56.81 591 PRO A C 1
ATOM 4762 O O . PRO A 1 591 ? 36.273 -18.385 -8.809 1.00 56.81 591 PRO A O 1
ATOM 4765 N N . ASP A 1 592 ? 34.083 -18.067 -9.153 1.00 58.16 592 ASP A N 1
ATOM 4766 C CA . ASP A 1 592 ? 34.078 -16.649 -8.747 1.00 58.16 592 ASP A CA 1
ATOM 4767 C C . ASP A 1 592 ? 34.808 -16.421 -7.404 1.00 58.16 592 ASP A C 1
ATOM 4769 O O . ASP A 1 592 ? 35.432 -15.386 -7.171 1.00 58.16 592 ASP A O 1
ATOM 4773 N N . ALA A 1 593 ? 34.781 -17.435 -6.530 1.00 61.19 593 ALA A N 1
ATOM 4774 C CA . ALA A 1 593 ? 35.466 -17.488 -5.242 1.00 61.19 593 ALA A CA 1
ATOM 4775 C C . ALA A 1 593 ? 37.007 -17.584 -5.304 1.00 61.19 593 ALA A C 1
ATOM 4777 O O . ALA A 1 593 ? 37.653 -17.335 -4.295 1.00 61.19 593 ALA A O 1
ATOM 4778 N N . ALA A 1 594 ? 37.600 -17.993 -6.427 1.00 63.25 594 ALA A N 1
ATOM 4779 C CA . ALA A 1 594 ? 39.051 -18.019 -6.635 1.00 63.25 594 ALA A CA 1
ATOM 4780 C C . ALA A 1 594 ? 39.574 -16.732 -7.295 1.00 63.25 594 ALA A C 1
ATOM 4782 O O . ALA A 1 594 ? 40.773 -16.457 -7.226 1.00 63.25 594 ALA A O 1
ATOM 4783 N N . ALA A 1 595 ? 38.692 -15.974 -7.957 1.00 60.12 595 ALA A N 1
ATOM 4784 C CA . ALA A 1 595 ? 39.002 -14.662 -8.512 1.00 60.12 595 ALA A CA 1
ATOM 4785 C C . ALA A 1 595 ? 38.967 -13.550 -7.446 1.00 60.12 595 ALA A C 1
ATOM 4787 O O . ALA A 1 595 ? 39.774 -12.625 -7.545 1.00 60.12 595 ALA A O 1
ATOM 4788 N N . GLN A 1 596 ? 38.060 -13.651 -6.461 1.00 57.44 596 GLN A N 1
ATOM 4789 C CA . GLN A 1 596 ? 37.949 -12.780 -5.272 1.00 57.44 596 GLN A CA 1
ATOM 4790 C C . GLN A 1 596 ? 39.070 -13.043 -4.260 1.00 57.44 596 GLN A C 1
ATOM 4792 O O . GLN A 1 596 ? 39.574 -12.050 -3.682 1.00 57.44 596 GLN A O 1
#

Foldseek 3Di:
DDDDDDDDDPDPDPPPPDPPQPDQPDDADPVCSVLLVLLVVLLCLQADPVLFGPDPDDPVLRVLLSCLSPVLLSVVLVCLRPDPVDDPVLSSLLSQLSSQLSNVLSVCEPPPLNYSVCRNVLSVLSVQLSVQVVVLHASQVSLLPDALSSLVSSLVRNPDPPHRPNNVVSVLSSVVNVCVVPLVCLLVVCQVVVPRPPNLVSLVSNCVVDVVVLLVSLLDPGPSVVCQCPRPDPLSVVSSVLSVDPNSLLCLLCSQCCSVVVDDVVNSVVPVVPLVSSLVVLLVSQLVQLVCCDPPNVDHGGSPVSSLVSNLCSLVVQAQVQLVVCVVPPPCCRSRVSCPPPALSSLLSSQLSCVPPHDLVRNVVSLVVSQVRDPQSALVVSCVSSNVPCVLSSCLSCLVSVNNVVNLVSHDPPVSVVSLLVLQPDCLVPPDPPDNPSLVSSLNSLLSCCVNPVPSSVVSLVSLVVQCVVCVVVVPPSSVVSSVLSNLSSCVSPVVNVRPSCVVVVHPDPPDDDQQVQADPVQEREAEAFQEADPVCPSVVVVVVVVVVAPPDPQWDWDQDPVNQWIWIFGPDDGTYIYIYGHYDHDPDIDPVVRD

Nearest PDB structures (foldseek):
  3qhe-assembly1_A  TM=2.799E-01  e=4.754E+00  Homo sapiens

Solvent-accessible surface area (backbone atoms only — not comparable to full-atom values): 33498 Å² total; per-residue (Å²): 143,82,81,93,88,85,80,90,87,89,86,83,85,88,86,80,78,76,79,75,75,82,78,65,99,58,92,73,56,80,96,48,46,69,44,53,53,50,30,51,59,38,40,52,74,51,40,35,100,86,70,44,62,62,64,99,64,59,69,74,50,42,54,53,30,44,47,27,56,44,58,52,44,53,53,48,54,50,51,50,70,68,45,83,90,58,56,73,67,58,37,50,53,50,38,52,26,53,25,47,36,47,40,56,49,64,78,40,56,75,37,99,62,36,43,65,82,44,40,45,63,37,56,53,49,46,57,54,33,49,63,24,44,78,68,71,33,55,36,32,71,58,39,71,75,44,57,46,48,43,22,48,46,54,63,70,26,66,74,61,82,77,74,46,80,17,52,69,61,27,53,51,51,32,50,50,44,44,33,74,75,37,49,86,48,35,63,68,47,31,62,79,42,60,79,46,84,63,43,68,64,48,51,53,55,32,39,78,73,38,53,63,63,43,25,59,47,25,51,37,98,46,73,40,13,51,49,40,50,68,40,90,52,65,69,52,27,52,44,18,53,32,34,72,40,98,59,29,77,78,45,42,52,44,41,44,41,41,78,67,69,75,42,56,72,69,65,47,63,78,26,64,89,37,67,71,55,34,44,52,53,48,48,55,50,50,37,54,45,40,48,31,52,36,85,92,66,60,43,83,64,55,48,54,64,52,28,51,55,50,47,27,49,48,32,33,69,67,38,42,51,51,33,48,75,31,62,87,49,84,51,60,77,66,29,46,46,76,64,57,91,60,49,42,66,53,43,49,49,39,52,55,50,22,70,91,74,56,44,70,74,48,46,55,51,48,58,52,48,28,44,73,66,35,96,66,62,30,46,56,61,53,40,58,73,36,55,51,58,63,48,51,48,45,49,22,51,25,24,73,70,71,40,38,68,62,47,44,69,36,31,59,92,68,47,42,63,51,46,55,49,57,57,61,57,68,64,57,67,53,86,50,91,82,63,52,60,69,51,48,31,46,56,69,21,41,62,45,30,38,77,76,36,52,68,58,34,52,52,48,54,54,48,31,52,51,50,23,55,52,19,56,76,68,67,35,63,64,29,35,52,54,27,49,52,49,44,51,52,60,48,34,70,43,67,89,66,67,49,61,54,26,75,75,69,75,47,74,68,83,92,52,78,61,68,79,80,55,32,50,100,82,66,30,35,73,46,81,46,77,28,47,28,49,96,85,39,60,26,48,53,48,48,54,60,55,47,62,76,44,63,97,39,87,52,43,44,78,44,72,42,94,85,68,53,32,35,40,41,31,49,66,52,84,74,53,36,40,35,42,33,42,54,47,54,92,50,99,75,60,53,69,78,76,53,106